Protein AF-0000000085161986 (afdb_homodimer)

Structure (mmCIF, N/CA/C/O backbone):
data_AF-0000000085161986-model_v1
#
loop_
_entity.id
_entity.type
_entity.pdbx_description
1 polymer 'Late competence development protein ComFB'
#
loop_
_atom_site.group_PDB
_atom_site.id
_atom_site.type_symbol
_atom_site.label_atom_id
_atom_site.label_alt_id
_atom_site.label_comp_id
_atom_site.label_asym_id
_atom_site.label_entity_id
_atom_site.label_seq_id
_atom_site.pdbx_PDB_ins_code
_atom_site.Cartn_x
_atom_site.Cartn_y
_atom_site.Cartn_z
_atom_site.occupancy
_atom_site.B_iso_or_equiv
_atom_site.auth_seq_id
_atom_site.auth_comp_id
_atom_site.auth_asym_id
_atom_site.auth_atom_id
_atom_site.pdbx_PDB_model_num
ATOM 1 N N . MET A 1 1 ? 6.785 -4.625 -10.727 1 61.44 1 MET A N 1
ATOM 2 C CA . MET A 1 1 ? 5.832 -5.172 -9.766 1 61.44 1 MET A CA 1
ATOM 3 C C . MET A 1 1 ? 6.102 -4.641 -8.367 1 61.44 1 MET A C 1
ATOM 5 O O . MET A 1 1 ? 7.258 -4.426 -7.988 1 61.44 1 MET A O 1
ATOM 9 N N . ASP A 1 2 ? 4.84 -4.316 -7.68 1 80.06 2 ASP A N 1
ATOM 10 C CA . ASP A 1 2 ? 4.949 -3.631 -6.398 1 80.06 2 ASP A CA 1
ATOM 11 C C . ASP A 1 2 ? 4.504 -4.535 -5.25 1 80.06 2 ASP A C 1
ATOM 13 O O . ASP A 1 2 ? 3.758 -5.492 -5.461 1 80.06 2 ASP A O 1
ATOM 17 N N . ILE A 1 3 ? 5.18 -4.438 -4.16 1 88 3 ILE A N 1
ATOM 18 C CA . ILE A 1 3 ? 4.785 -5.094 -2.916 1 88 3 ILE A CA 1
ATOM 19 C C . ILE A 1 3 ? 3.373 -4.66 -2.529 1 88 3 ILE A C 1
ATOM 21 O O . ILE A 1 3 ? 2.982 -3.514 -2.768 1 88 3 ILE A O 1
ATOM 25 N N . HIS A 1 4 ? 2.645 -5.68 -2.072 1 91.44 4 HIS A N 1
ATOM 26 C CA . HIS A 1 4 ? 1.288 -5.363 -1.64 1 91.44 4 HIS A CA 1
ATOM 27 C C . HIS A 1 4 ? 0.944 -6.082 -0.338 1 91.44 4 HIS A C 1
ATOM 29 O O . HIS A 1 4 ? 1.272 -7.258 -0.167 1 91.44 4 HIS A O 1
ATOM 35 N N . ASN A 1 5 ? 0.379 -5.355 0.56 1 93.62 5 ASN A N 1
ATOM 36 C CA . ASN A 1 5 ? -0.137 -5.957 1.783 1 93.62 5 ASN A CA 1
ATOM 37 C C . ASN A 1 5 ? -1.549 -6.504 1.588 1 93.62 5 ASN A C 1
ATOM 39 O O . ASN A 1 5 ? -2.512 -5.738 1.525 1 93.62 5 ASN A O 1
ATOM 43 N N . THR A 1 6 ? -1.738 -7.773 1.689 1 92.44 6 THR A N 1
ATOM 44 C CA . THR A 1 6 ? -3.021 -8.406 1.4 1 92.44 6 THR A CA 1
ATOM 45 C C . THR A 1 6 ? -4.02 -8.141 2.523 1 92.44 6 THR A C 1
ATOM 47 O O . THR A 1 6 ? -5.23 -8.258 2.326 1 92.44 6 THR A O 1
ATOM 50 N N . ILE A 1 7 ? -3.518 -7.816 3.652 1 93.38 7 ILE A N 1
ATOM 51 C CA . ILE A 1 7 ? -4.391 -7.52 4.781 1 93.38 7 ILE A CA 1
ATOM 52 C C . ILE A 1 7 ? -5.211 -6.266 4.488 1 93.38 7 ILE A C 1
ATOM 54 O O . ILE A 1 7 ? -6.34 -6.125 4.961 1 93.38 7 ILE A O 1
ATOM 58 N N . GLU A 1 8 ? -4.66 -5.348 3.686 1 93.44 8 GLU A N 1
ATOM 59 C CA . GLU A 1 8 ? -5.41 -4.16 3.285 1 93.44 8 GLU A CA 1
ATOM 60 C C . GLU A 1 8 ? -6.695 -4.543 2.555 1 93.44 8 GLU A C 1
ATOM 62 O O . GLU A 1 8 ? -7.766 -4 2.846 1 93.44 8 GLU A O 1
ATOM 67 N N . ASP A 1 9 ? -6.578 -5.484 1.695 1 91.81 9 ASP A N 1
ATOM 68 C CA . ASP A 1 9 ? -7.727 -5.93 0.914 1 91.81 9 ASP A CA 1
ATOM 69 C C . ASP A 1 9 ? -8.797 -6.547 1.812 1 91.81 9 ASP A C 1
ATOM 71 O O . ASP A 1 9 ? -9.984 -6.246 1.669 1 91.81 9 ASP A O 1
ATOM 75 N N . ARG A 1 10 ? -8.352 -7.332 2.633 1 91.69 10 ARG A N 1
ATOM 76 C CA . ARG A 1 10 ? -9.281 -8.039 3.514 1 91.69 10 ARG A CA 1
ATOM 77 C C . ARG A 1 10 ? -10 -7.066 4.441 1 91.69 10 ARG A C 1
ATOM 79 O O . ARG A 1 10 ? -11.227 -7.129 4.582 1 91.69 10 ARG A O 1
ATOM 86 N N . VAL A 1 11 ? -9.25 -6.191 5.027 1 95.12 11 VAL A N 1
ATOM 87 C CA . VAL A 1 11 ? -9.805 -5.227 5.969 1 95.12 11 VAL A CA 1
ATOM 88 C C . VAL A 1 11 ? -10.805 -4.324 5.25 1 95.12 11 VAL A C 1
ATOM 90 O O . VAL A 1 11 ? -11.914 -4.102 5.742 1 95.12 11 VAL A O 1
ATOM 93 N N . LEU A 1 12 ? -10.422 -3.84 4.105 1 93.31 12 LEU A N 1
ATOM 94 C CA . LEU A 1 12 ? -11.312 -2.955 3.363 1 93.31 12 LEU A CA 1
ATOM 95 C C . LEU A 1 12 ? -12.602 -3.678 2.986 1 93.31 12 LEU A C 1
ATOM 97 O O . LEU A 1 12 ? -13.688 -3.102 3.068 1 93.31 12 LEU A O 1
ATOM 101 N N . ASN A 1 13 ? -12.469 -4.938 2.639 1 92.75 13 ASN A N 1
ATOM 102 C CA . ASN A 1 13 ? -13.656 -5.719 2.301 1 92.75 13 ASN A CA 1
ATOM 103 C C . ASN A 1 13 ? -14.594 -5.863 3.496 1 92.75 13 ASN A C 1
ATOM 105 O O . ASN A 1 13 ? -15.797 -5.652 3.371 1 92.75 13 ASN A O 1
ATOM 109 N N . VAL A 1 14 ? -14.055 -6.211 4.602 1 94.31 14 VAL A N 1
ATOM 110 C CA . VAL A 1 14 ? -14.852 -6.414 5.809 1 94.31 14 VAL A CA 1
ATOM 111 C C . VAL A 1 14 ? -15.469 -5.09 6.246 1 94.31 14 VAL A C 1
ATOM 113 O O . VAL A 1 14 ? -16.641 -5.039 6.609 1 94.31 14 VAL A O 1
ATOM 116 N N . VAL A 1 15 ? -14.742 -4.012 6.188 1 96 15 VAL A N 1
ATOM 117 C CA . VAL A 1 15 ? -15.242 -2.689 6.547 1 96 15 VAL A CA 1
ATOM 118 C C . VAL A 1 15 ? -16.422 -2.322 5.652 1 96 15 VAL A C 1
ATOM 120 O O . VAL A 1 15 ? -17.484 -1.908 6.145 1 96 15 VAL A O 1
ATOM 123 N N . HIS A 1 16 ? -16.219 -2.51 4.359 1 93.81 16 HIS A N 1
ATOM 124 C CA . HIS A 1 16 ? -17.281 -2.164 3.434 1 93.81 16 HIS A CA 1
ATOM 125 C C . HIS A 1 16 ? -18.531 -3.004 3.691 1 93.81 16 HIS A C 1
ATOM 127 O O . HIS A 1 16 ? -19.656 -2.486 3.676 1 93.81 16 HIS A O 1
ATOM 133 N N . GLU A 1 17 ? -18.344 -4.246 3.953 1 94.81 17 GLU A N 1
ATOM 134 C CA . GLU A 1 17 ? -19.469 -5.141 4.219 1 94.81 17 GLU A CA 1
ATOM 135 C C . GLU A 1 17 ? -20.234 -4.703 5.461 1 94.81 17 GLU A C 1
ATOM 137 O O . GLU A 1 17 ? -21.469 -4.637 5.441 1 94.81 17 GLU A O 1
ATOM 142 N N . ILE A 1 18 ? -19.578 -4.41 6.465 1 95.31 18 ILE A N 1
ATOM 143 C CA . ILE A 1 18 ? -20.203 -4.027 7.73 1 95.31 18 ILE A CA 1
ATOM 144 C C . ILE A 1 18 ? -20.891 -2.676 7.574 1 95.31 18 ILE A C 1
ATOM 146 O O . ILE A 1 18 ? -22.031 -2.506 8 1 95.31 18 ILE A O 1
ATOM 150 N N . PHE A 1 19 ? -20.25 -1.756 6.988 1 93.94 19 PHE A N 1
ATOM 151 C CA . PHE A 1 19 ? -20.828 -0.43 6.801 1 93.94 19 PHE A CA 1
ATOM 152 C C . PHE A 1 19 ? -22.062 -0.499 5.914 1 93.94 19 PHE A C 1
ATOM 154 O O . PHE A 1 19 ? -23.047 0.192 6.164 1 93.94 19 PHE A O 1
ATOM 161 N N . ASP A 1 20 ? -21.953 -1.35 4.859 1 94.12 20 ASP A N 1
ATOM 162 C CA . ASP A 1 20 ? -23.109 -1.538 3.998 1 94.12 20 ASP A CA 1
ATOM 163 C C . ASP A 1 20 ? -24.281 -2.127 4.777 1 94.12 20 ASP A C 1
ATOM 165 O O . ASP A 1 20 ? -25.438 -1.739 4.562 1 94.12 20 ASP A O 1
ATOM 169 N N . SER A 1 21 ? -23.969 -3.053 5.617 1 94.19 21 SER A N 1
ATOM 170 C CA . SER A 1 21 ? -25.016 -3.666 6.441 1 94.19 21 SER A CA 1
ATOM 171 C C . SER A 1 21 ? -25.656 -2.643 7.371 1 94.19 21 SER A C 1
ATOM 173 O O . SER A 1 21 ? -26.875 -2.654 7.566 1 94.19 21 SER A O 1
ATOM 175 N N . ILE A 1 22 ? -24.938 -1.807 7.906 1 92.31 22 ILE A N 1
ATOM 176 C CA . ILE A 1 22 ? -25.422 -0.753 8.789 1 92.31 22 ILE A CA 1
ATOM 177 C C . ILE A 1 22 ? -26.312 0.207 8.008 1 92.31 22 ILE A C 1
ATOM 179 O O . ILE A 1 22 ? -27.375 0.612 8.484 1 92.31 22 ILE A O 1
ATOM 183 N N . GLU A 1 23 ? -25.859 0.529 6.883 1 88.94 23 GLU A N 1
ATOM 184 C CA . GLU A 1 23 ? -26.625 1.437 6.031 1 88.94 23 GLU A CA 1
ATOM 185 C C . GLU A 1 23 ? -27.969 0.829 5.648 1 88.94 23 GLU A C 1
ATOM 187 O O . GLU A 1 23 ? -28.984 1.517 5.664 1 88.94 23 GLU A O 1
ATOM 192 N N . LYS A 1 24 ? -27.938 -0.371 5.32 1 91.94 24 LYS A N 1
ATOM 193 C CA . LYS A 1 24 ? -29.141 -1.073 4.895 1 91.94 24 LYS A CA 1
ATOM 194 C C . LYS A 1 24 ? -30.141 -1.207 6.047 1 91.94 24 LYS A C 1
ATOM 196 O O . LYS A 1 24 ? -31.359 -1.164 5.832 1 91.94 24 LYS A O 1
ATOM 201 N N . ALA A 1 25 ? -29.609 -1.357 7.188 1 89 25 ALA A N 1
ATOM 202 C CA . ALA A 1 25 ? -30.453 -1.505 8.359 1 89 25 ALA A CA 1
ATOM 203 C C . ALA A 1 25 ? -31.234 -0.223 8.633 1 89 25 ALA A C 1
ATOM 205 O O . ALA A 1 25 ? -32.344 -0.266 9.195 1 89 25 ALA A O 1
ATOM 206 N N . GLY A 1 26 ? -30.766 0.864 8.344 1 80.12 26 GLY A N 1
ATOM 207 C CA . GLY A 1 26 ? -31.484 2.125 8.375 1 80.12 26 GLY A CA 1
ATOM 208 C C . GLY A 1 26 ? -31.875 2.561 9.773 1 80.12 26 GLY A C 1
ATOM 209 O O . GLY A 1 26 ? -32.906 3.219 9.969 1 80.12 26 GLY A O 1
ATOM 210 N N . ARG A 1 27 ? -31.125 2.158 10.719 1 81.94 27 ARG A N 1
ATOM 211 C CA . ARG A 1 27 ? -31.438 2.602 12.07 1 81.94 27 ARG A CA 1
ATOM 212 C C . ARG A 1 27 ? -31.141 4.086 12.242 1 81.94 27 ARG A C 1
ATOM 214 O O . ARG A 1 27 ? -30.156 4.598 11.688 1 81.94 27 ARG A O 1
ATOM 221 N N . PRO A 1 28 ? -32.062 4.719 12.898 1 79.31 28 PRO A N 1
ATOM 222 C CA . PRO A 1 28 ? -31.859 6.16 13.062 1 79.31 28 PRO A CA 1
ATOM 223 C C . PRO A 1 28 ? -30.578 6.504 13.82 1 79.31 28 PRO A C 1
ATOM 225 O O . PRO A 1 28 ? -29.969 7.555 13.578 1 79.31 28 PRO A O 1
ATOM 228 N N . ASP A 1 29 ? -30.125 5.605 14.695 1 80.88 29 ASP A N 1
ATOM 229 C CA . ASP A 1 29 ? -28.969 5.879 15.531 1 80.88 29 ASP A CA 1
ATOM 230 C C . ASP A 1 29 ? -27.703 5.27 14.93 1 80.88 29 ASP A C 1
ATOM 232 O O . ASP A 1 29 ? -26.703 5.082 15.625 1 80.88 29 ASP A O 1
ATOM 236 N N . LYS A 1 30 ? -27.781 5.133 13.617 1 82.56 30 LYS A N 1
ATOM 237 C CA . LYS A 1 30 ? -26.609 4.484 13.023 1 82.56 30 LYS A CA 1
ATOM 238 C C . LYS A 1 30 ? -25.438 5.453 12.922 1 82.56 30 LYS A C 1
ATOM 240 O O . LYS A 1 30 ? -25.641 6.664 12.797 1 82.56 30 LYS A O 1
ATOM 245 N N . PRO A 1 31 ? -24.281 4.938 13.008 1 85.56 31 PRO A N 1
ATOM 246 C CA . PRO A 1 31 ? -23.109 5.793 12.789 1 85.56 31 PRO A CA 1
ATOM 247 C C . PRO A 1 31 ? -22.969 6.25 11.344 1 85.56 31 PRO A C 1
ATOM 249 O O . PRO A 1 31 ? -23.656 5.73 10.461 1 85.56 31 PRO A O 1
ATOM 252 N N . CYS A 1 32 ? -22.203 7.238 11.172 1 86 32 CYS A N 1
ATOM 253 C CA . CYS A 1 32 ? -21.906 7.715 9.828 1 86 32 CYS A CA 1
ATOM 254 C C . CYS A 1 32 ? -21.266 6.617 8.992 1 86 32 CYS A C 1
ATOM 256 O O . CYS A 1 32 ? -20.375 5.906 9.477 1 86 32 CYS A O 1
ATOM 258 N N . THR A 1 33 ? -21.688 6.41 7.785 1 85.38 33 THR A N 1
ATOM 259 C CA . THR A 1 33 ? -21.203 5.34 6.934 1 85.38 33 THR A CA 1
ATOM 260 C C . THR A 1 33 ? -20.547 5.906 5.676 1 85.38 33 THR A C 1
ATOM 262 O O . THR A 1 33 ? -20.484 5.234 4.645 1 85.38 33 THR A O 1
ATOM 265 N N . CYS A 1 34 ? -20.156 7.125 5.75 1 84.75 34 CYS A N 1
ATOM 266 C CA . CYS A 1 34 ? -19.547 7.754 4.586 1 84.75 34 CYS A CA 1
ATOM 267 C C . CYS A 1 34 ? -18.188 7.125 4.277 1 84.75 34 CYS A C 1
ATOM 269 O O . CYS A 1 34 ? -17.656 6.359 5.086 1 84.75 34 CYS A O 1
ATOM 271 N N . TYR A 1 35 ? -17.625 7.445 3.141 1 84 35 TYR A N 1
ATOM 272 C CA . TYR A 1 35 ? -16.375 6.855 2.674 1 84 35 TYR A CA 1
ATOM 273 C C . TYR A 1 35 ? -15.227 7.195 3.613 1 84 35 TYR A C 1
ATOM 275 O O . TYR A 1 35 ? -14.375 6.348 3.893 1 84 35 TYR A O 1
ATOM 283 N N . GLN A 1 36 ? -15.195 8.367 4.117 1 84 36 GLN A N 1
ATOM 284 C CA . GLN A 1 36 ? -14.133 8.789 5.02 1 84 36 GLN A CA 1
ATOM 285 C C . GLN A 1 36 ? -14.133 7.961 6.301 1 84 36 GLN A C 1
ATOM 287 O O . GLN A 1 36 ? -13.07 7.555 6.785 1 84 36 GLN A O 1
ATOM 292 N N . CYS A 1 37 ? -15.289 7.758 6.859 1 88.94 37 CYS A N 1
ATOM 293 C CA . CYS A 1 37 ? -15.383 6.973 8.086 1 88.94 37 CYS A CA 1
ATOM 294 C C . CYS A 1 37 ? -14.938 5.535 7.844 1 88.94 37 CYS A C 1
ATOM 296 O O . CYS A 1 37 ? -14.336 4.914 8.727 1 88.94 37 CYS A O 1
ATOM 298 N N . ARG A 1 38 ? -15.281 5.082 6.637 1 91.31 38 ARG A N 1
ATOM 299 C CA . ARG A 1 38 ? -14.82 3.75 6.262 1 91.31 38 ARG A CA 1
ATOM 300 C C . ARG A 1 38 ? -13.297 3.684 6.258 1 91.31 38 ARG A C 1
ATOM 302 O O . ARG A 1 38 ? -12.703 2.756 6.816 1 91.31 38 ARG A O 1
ATOM 309 N N . LEU A 1 39 ? -12.703 4.676 5.66 1 91.31 39 LEU A N 1
ATOM 310 C CA . LEU A 1 39 ? -11.25 4.695 5.555 1 91.31 39 LEU A CA 1
ATOM 311 C C . LEU A 1 39 ? -10.609 4.891 6.926 1 91.31 39 LEU A C 1
ATOM 313 O O . LEU A 1 39 ? -9.57 4.289 7.223 1 91.31 39 LEU A O 1
ATOM 317 N N . ASP A 1 40 ? -11.219 5.691 7.719 1 91.69 40 ASP A N 1
ATOM 318 C CA . ASP A 1 40 ? -10.711 5.891 9.07 1 91.69 40 ASP A CA 1
ATOM 319 C C . ASP A 1 40 ? -10.75 4.59 9.867 1 91.69 40 ASP A C 1
ATOM 321 O O . ASP A 1 40 ? -9.82 4.277 10.609 1 91.69 40 ASP A O 1
ATOM 325 N N . THR A 1 41 ? -11.836 3.932 9.711 1 94.5 41 THR A N 1
ATOM 326 C CA . THR A 1 41 ? -11.984 2.656 10.398 1 94.5 41 THR A CA 1
ATOM 327 C C . THR A 1 41 ? -10.961 1.646 9.898 1 94.5 41 THR A C 1
ATOM 329 O O . THR A 1 41 ? -10.336 0.939 10.688 1 94.5 41 THR A O 1
ATOM 332 N N . ALA A 1 42 ? -10.82 1.609 8.586 1 95.88 42 ALA A N 1
ATOM 333 C CA . ALA A 1 42 ? -9.8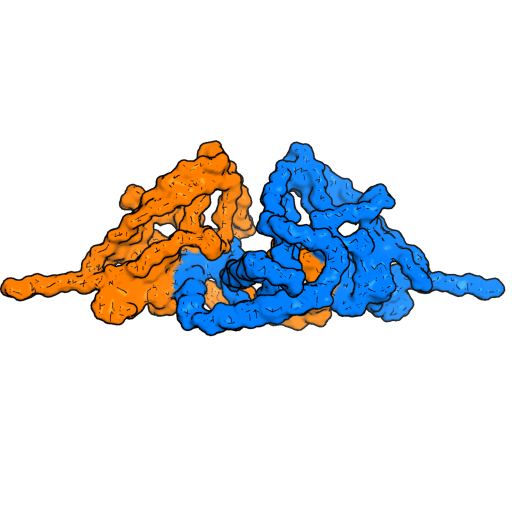28 0.71 8.008 1 95.88 42 ALA A CA 1
ATOM 334 C C . ALA A 1 42 ? -8.43 1.021 8.539 1 95.88 42 ALA A C 1
ATOM 336 O O . ALA A 1 42 ? -7.672 0.109 8.883 1 95.88 42 ALA A O 1
ATOM 337 N N . CYS A 1 43 ? -8.125 2.295 8.617 1 95.31 43 CYS A N 1
ATOM 338 C CA . CYS A 1 43 ? -6.832 2.729 9.133 1 95.31 43 CYS A CA 1
ATOM 339 C C . CYS A 1 43 ? -6.633 2.264 10.57 1 95.31 43 CYS A C 1
ATOM 341 O O . CYS A 1 43 ? -5.559 1.773 10.922 1 95.31 43 CYS A O 1
ATOM 343 N N . TYR A 1 44 ? -7.656 2.383 11.344 1 95.56 44 TYR A N 1
ATOM 344 C CA . TYR A 1 44 ? -7.633 1.939 12.734 1 95.56 44 TYR A CA 1
ATOM 345 C C . TYR A 1 44 ? -7.32 0.451 12.828 1 95.56 44 TYR A C 1
ATOM 347 O O . TYR A 1 44 ? -6.473 0.035 13.625 1 95.56 44 TYR A O 1
ATOM 355 N N . VAL A 1 45 ? -7.965 -0.295 12.031 1 97.38 45 VAL A N 1
ATOM 356 C CA . VAL A 1 45 ? -7.863 -1.75 12.078 1 97.38 45 VAL A CA 1
ATOM 357 C C . VAL A 1 45 ? -6.496 -2.189 11.562 1 97.38 45 VAL A C 1
ATOM 359 O O . VAL A 1 45 ? -5.816 -3.002 12.188 1 97.38 45 VAL A O 1
ATOM 362 N N . LEU A 1 46 ? -6.059 -1.641 10.445 1 96.94 46 LEU A N 1
ATOM 363 C CA . LEU A 1 46 ? -4.805 -2.021 9.805 1 96.94 46 LEU A CA 1
ATOM 364 C C . LEU A 1 46 ? -3.621 -1.787 10.734 1 96.94 46 LEU A C 1
ATOM 366 O O . LEU A 1 46 ? -2.648 -2.545 10.719 1 96.94 46 LEU A O 1
ATOM 370 N N . ASN A 1 47 ? -3.715 -0.764 11.555 1 95.69 47 ASN A N 1
ATOM 371 C CA . ASN A 1 47 ? -2.629 -0.432 12.469 1 95.69 47 ASN A CA 1
ATOM 372 C C . ASN A 1 47 ? -2.562 -1.412 13.641 1 95.69 47 ASN A C 1
ATOM 374 O O . ASN A 1 47 ? -1.621 -1.374 14.43 1 95.69 47 ASN A O 1
ATOM 378 N N . ARG A 1 48 ? -3.463 -2.342 13.68 1 96.38 48 ARG A N 1
ATOM 379 C CA . ARG A 1 48 ? -3.537 -3.266 14.812 1 96.38 48 ARG A CA 1
ATOM 380 C C . ARG A 1 48 ? -3.418 -4.711 14.344 1 96.38 48 ARG A C 1
ATOM 382 O O . ARG A 1 48 ? -3.584 -5.641 15.133 1 96.38 48 ARG A O 1
ATOM 389 N N . LEU A 1 49 ? -3.166 -4.953 13.094 1 95.25 49 LEU A N 1
ATOM 390 C CA . LEU A 1 49 ? -2.992 -6.285 12.531 1 95.25 49 LEU A CA 1
ATOM 391 C C . LEU A 1 49 ? -1.599 -6.445 11.93 1 95.25 49 LEU A C 1
ATOM 393 O O . LEU A 1 49 ? -1.065 -5.508 11.328 1 95.25 49 LEU A O 1
ATOM 397 N N . PRO A 1 50 ? -1.081 -7.664 12.078 1 93.81 50 PRO A N 1
ATOM 398 C CA . PRO A 1 50 ? 0.164 -7.914 11.352 1 93.81 50 PRO A CA 1
ATOM 399 C C . PRO A 1 50 ? -0.024 -7.879 9.836 1 93.81 50 PRO A C 1
ATOM 401 O O . PRO A 1 50 ? -1.009 -8.414 9.32 1 93.81 50 PRO A O 1
ATOM 404 N N . PRO A 1 51 ? 0.953 -7.219 9.164 1 94.81 51 PRO A N 1
ATOM 405 C CA . PRO A 1 51 ? 0.824 -7.168 7.703 1 94.81 51 PRO A CA 1
ATOM 406 C C . PRO A 1 51 ? 1.181 -8.492 7.035 1 94.81 51 PRO A C 1
ATOM 408 O O . PRO A 1 51 ? 1.751 -9.383 7.676 1 94.81 51 PRO A O 1
ATOM 411 N N . ARG A 1 52 ? 0.771 -8.648 5.789 1 93.69 52 ARG A N 1
ATOM 412 C CA . ARG A 1 52 ? 1.132 -9.75 4.902 1 93.69 52 ARG A CA 1
ATOM 413 C C . ARG A 1 52 ? 1.474 -9.234 3.506 1 93.69 52 ARG A C 1
ATOM 415 O O . ARG A 1 52 ? 0.639 -9.281 2.6 1 93.69 52 ARG A O 1
ATOM 422 N N . TYR A 1 53 ? 2.67 -8.938 3.361 1 94.31 53 TYR A N 1
ATOM 423 C CA . TYR A 1 53 ? 3.129 -8.406 2.084 1 94.31 53 TYR A CA 1
ATOM 424 C C . TYR A 1 53 ? 3.482 -9.531 1.12 1 94.31 53 TYR A C 1
ATOM 426 O O . TYR A 1 53 ? 4.102 -10.523 1.514 1 94.31 53 TYR A O 1
ATOM 434 N N . VAL A 1 54 ? 3.057 -9.352 -0.123 1 92.44 54 VAL A N 1
ATOM 435 C CA . VAL A 1 54 ? 3.332 -10.344 -1.162 1 92.44 54 VAL A CA 1
ATOM 436 C C . VAL A 1 54 ? 3.877 -9.641 -2.406 1 92.44 54 VAL A C 1
ATOM 438 O O . VAL A 1 54 ? 3.561 -8.477 -2.66 1 92.44 54 VAL A O 1
ATOM 441 N N . ILE A 1 55 ? 4.68 -10.367 -3.193 1 89 55 ILE A N 1
ATOM 442 C CA . ILE A 1 55 ? 5.199 -9.805 -4.438 1 89 55 ILE A CA 1
ATOM 443 C C . ILE A 1 55 ? 5.266 -10.898 -5.504 1 89 55 ILE A C 1
ATOM 445 O O . ILE A 1 55 ? 5.457 -10.602 -6.688 1 89 55 ILE A O 1
ATOM 449 N N . SER A 1 56 ? 4.992 -12.18 -5.129 1 87.19 56 SER A N 1
ATOM 450 C CA . SER A 1 56 ? 5.191 -13.297 -6.047 1 87.19 56 SER A CA 1
ATOM 451 C C . SER A 1 56 ? 4 -14.25 -6.02 1 87.19 56 SER A C 1
ATOM 453 O O . SER A 1 56 ? 3.166 -14.188 -5.113 1 87.19 56 SER A O 1
ATOM 455 N N . SER A 1 57 ? 4.008 -15.094 -7.016 1 90.31 57 SER A N 1
ATOM 456 C CA . SER A 1 57 ? 2.967 -16.109 -7.102 1 90.31 57 SER A CA 1
ATOM 457 C C . SER A 1 57 ? 2.943 -16.984 -5.852 1 90.31 57 SER A C 1
ATOM 459 O O . SER A 1 57 ? 1.875 -17.281 -5.309 1 90.31 57 SER A O 1
ATOM 461 N N . ARG A 1 58 ? 4.098 -17.375 -5.406 1 87.56 58 ARG A N 1
ATOM 462 C CA . ARG A 1 58 ? 4.184 -18.219 -4.219 1 87.56 58 ARG A CA 1
ATOM 463 C C . ARG A 1 58 ? 3.697 -17.469 -2.98 1 87.56 58 ARG A C 1
ATOM 465 O O . ARG A 1 58 ? 3.018 -18.047 -2.129 1 87.56 58 ARG A O 1
ATOM 472 N N . GLY A 1 59 ? 4.098 -16.234 -2.936 1 90.12 59 GLY A N 1
ATOM 473 C CA . GLY A 1 59 ? 3.623 -15.43 -1.824 1 90.12 59 GLY A CA 1
ATOM 474 C C . GLY A 1 59 ? 2.111 -15.312 -1.776 1 90.12 59 GLY A C 1
ATOM 475 O O . GLY A 1 59 ? 1.509 -15.43 -0.707 1 90.12 59 GLY A O 1
ATOM 476 N N . VAL A 1 60 ? 1.558 -15.109 -2.906 1 91.62 60 VAL A N 1
ATOM 477 C CA . VAL A 1 60 ? 0.106 -14.984 -3 1 91.62 60 VAL A CA 1
ATOM 478 C C . VAL A 1 60 ? -0.551 -16.312 -2.639 1 91.62 60 VAL A C 1
ATOM 480 O O . VAL A 1 60 ? -1.53 -16.344 -1.889 1 91.62 60 VAL A O 1
ATOM 483 N N . ALA A 1 61 ? -0.02 -17.344 -3.152 1 92.25 61 ALA A N 1
ATOM 484 C CA . ALA A 1 61 ? -0.564 -18.672 -2.869 1 92.25 61 ALA A CA 1
ATOM 485 C C . ALA A 1 61 ? -0.529 -18.969 -1.372 1 92.25 61 ALA A C 1
ATOM 487 O O . ALA A 1 61 ? -1.502 -19.484 -0.812 1 92.25 61 ALA A O 1
ATOM 488 N N . ARG A 1 62 ? 0.541 -18.672 -0.762 1 89.19 62 ARG A N 1
ATOM 489 C CA . ARG A 1 62 ? 0.679 -18.891 0.674 1 89.19 62 ARG A CA 1
ATOM 490 C C . ARG A 1 62 ? -0.308 -18.031 1.456 1 89.19 62 ARG A C 1
ATOM 492 O O . ARG A 1 62 ? -0.946 -18.516 2.396 1 89.19 62 ARG A O 1
ATOM 499 N N . SER A 1 63 ? -0.325 -16.797 1.069 1 87.81 63 SER A N 1
ATOM 500 C CA . SER A 1 63 ? -1.256 -15.891 1.728 1 87.81 63 SER A CA 1
ATOM 501 C C . SER A 1 63 ? -2.691 -16.391 1.626 1 87.81 63 SER A C 1
ATOM 503 O O . SER A 1 63 ? -3.439 -16.359 2.605 1 87.81 63 SER A O 1
ATOM 505 N N . GLU A 1 64 ? -3.029 -16.844 0.487 1 86.75 64 GLU A N 1
ATOM 506 C CA . GLU A 1 64 ? -4.371 -17.359 0.243 1 86.75 64 GLU A CA 1
ATOM 507 C C . GLU A 1 64 ? -4.641 -18.609 1.083 1 86.75 64 GLU A C 1
ATOM 509 O O . GLU A 1 64 ? -5.723 -18.766 1.655 1 86.75 64 GLU A O 1
ATOM 514 N N . SER A 1 65 ? -3.715 -19.469 1.127 1 85.19 65 SER A N 1
ATOM 515 C CA . SER A 1 65 ? -3.869 -20.703 1.889 1 85.19 65 SER A CA 1
ATOM 516 C C . SER A 1 65 ? -4.008 -20.422 3.381 1 85.19 65 SER A C 1
ATOM 518 O O . SER A 1 65 ? -4.801 -21.062 4.07 1 85.19 65 SER A O 1
ATOM 520 N N . GLU A 1 66 ? -3.297 -19.5 3.83 1 81.88 66 GLU A N 1
ATOM 521 C CA . GLU A 1 66 ? -3.338 -19.141 5.242 1 81.88 66 GLU A CA 1
ATOM 522 C C . GLU A 1 66 ? -4.668 -18.5 5.609 1 81.88 66 GLU A C 1
ATOM 524 O O . GLU A 1 66 ? -5.184 -18.703 6.711 1 81.88 66 GLU A O 1
ATOM 529 N N . THR A 1 67 ? -5.156 -17.781 4.73 1 75.81 67 THR A N 1
ATOM 530 C CA . THR A 1 67 ? -6.445 -17.125 4.945 1 75.81 67 THR A CA 1
ATOM 531 C C . THR A 1 67 ? -7.559 -18.172 5.043 1 75.81 67 THR A C 1
ATOM 533 O O . THR A 1 67 ? -8.477 -18.031 5.855 1 75.81 67 THR A O 1
ATOM 536 N N . LEU A 1 68 ? -7.438 -19.156 4.27 1 72.44 68 LEU A N 1
ATOM 537 C CA . LEU A 1 68 ? -8.453 -20.203 4.258 1 72.44 68 LEU A CA 1
ATOM 538 C C . LEU A 1 68 ? -8.398 -21.031 5.539 1 72.44 68 LEU A C 1
ATOM 540 O O . LEU A 1 68 ? -9.438 -21.484 6.043 1 72.44 68 LEU A O 1
ATOM 544 N N . GLU A 1 69 ? -7.25 -21.125 6.004 1 68.69 69 GLU A N 1
ATOM 545 C CA . GLU A 1 69 ? -7.062 -21.938 7.211 1 68.69 69 GLU A CA 1
ATOM 546 C C . GLU A 1 69 ? -7.488 -21.172 8.461 1 68.69 69 GLU A C 1
ATOM 548 O O . GLU A 1 69 ? -7.918 -21.766 9.445 1 68.69 69 GLU A O 1
ATOM 553 N N . LYS A 1 70 ? -7.348 -19.875 8.336 1 66.31 70 LYS A N 1
ATOM 554 C CA . LYS A 1 70 ? -7.527 -19.109 9.57 1 66.31 70 LYS A CA 1
ATOM 555 C C . LYS A 1 70 ? -8.898 -18.438 9.602 1 66.31 70 LYS A C 1
ATOM 557 O O . LYS A 1 70 ? -9.008 -17.234 9.336 1 66.31 70 LYS A O 1
ATOM 562 N N . GLN A 1 71 ? -9.914 -19.062 9.805 1 63.22 71 GLN A N 1
ATOM 563 C CA . GLN A 1 71 ? -11.242 -18.516 10.055 1 63.22 71 GLN A CA 1
ATOM 564 C C . GLN A 1 71 ? -11.203 -17.484 11.188 1 63.22 71 GLN A C 1
ATOM 566 O O . GLN A 1 71 ? -11.945 -16.516 11.172 1 63.22 71 GLN A O 1
ATOM 571 N N . GLN A 1 72 ? -10.305 -17.672 11.953 1 71.75 72 GLN A N 1
ATOM 572 C CA . GLN A 1 72 ? -10.18 -16.844 13.148 1 71.75 72 GLN A CA 1
ATOM 573 C C . GLN A 1 72 ? -9.711 -15.43 12.789 1 71.75 72 GLN A C 1
ATOM 575 O O . GLN A 1 72 ? -10.07 -14.469 13.469 1 71.75 72 GLN A O 1
ATOM 580 N N . GLU A 1 73 ? -9.078 -15.297 11.656 1 74 73 GLU A N 1
ATOM 581 C CA . GLU A 1 73 ? -8.57 -13.984 11.258 1 74 73 GLU A CA 1
ATOM 582 C C . GLU A 1 73 ? -9.719 -13.031 10.93 1 74 73 GLU A C 1
ATOM 584 O O . GLU A 1 73 ? -9.672 -11.852 11.281 1 74 73 GLU A O 1
ATOM 589 N N . ASP A 1 74 ? -10.688 -13.602 10.422 1 80.62 74 ASP A N 1
ATOM 590 C CA . ASP A 1 74 ? -11.836 -12.773 10.062 1 80.62 74 ASP A CA 1
ATOM 591 C C . ASP A 1 74 ? -12.586 -12.305 11.312 1 80.62 74 ASP A C 1
ATOM 593 O O . ASP A 1 74 ? -13.047 -11.164 11.383 1 80.62 74 ASP A O 1
ATOM 597 N N . ALA A 1 75 ? -12.586 -13.211 12.25 1 86 75 ALA A N 1
ATOM 598 C CA . ALA A 1 75 ? -13.258 -12.828 13.492 1 86 75 ALA A CA 1
ATOM 599 C C . ALA A 1 75 ? -12.523 -11.688 14.18 1 86 75 ALA A C 1
ATOM 601 O O . ALA A 1 75 ? -13.148 -10.773 14.719 1 86 75 ALA A O 1
ATOM 602 N N . ASP A 1 76 ? -11.281 -11.75 14.102 1 90.88 76 ASP A N 1
ATOM 603 C CA . ASP A 1 76 ? -10.469 -10.688 14.688 1 90.88 76 ASP A CA 1
ATOM 604 C C . ASP A 1 76 ? -10.672 -9.367 13.953 1 90.88 76 ASP A C 1
ATOM 606 O O . ASP A 1 76 ? -10.805 -8.312 14.586 1 90.88 76 ASP A O 1
ATOM 610 N N . ILE A 1 77 ? -10.727 -9.445 12.695 1 94.5 77 ILE A N 1
ATOM 611 C CA . ILE A 1 77 ? -10.914 -8.25 11.883 1 94.5 77 ILE A CA 1
ATOM 612 C C . ILE A 1 77 ? -12.281 -7.641 12.164 1 94.5 77 ILE A C 1
ATOM 614 O O . ILE A 1 77 ? -12.398 -6.43 12.359 1 94.5 77 ILE A O 1
ATOM 618 N N . VAL A 1 78 ? -13.25 -8.469 12.289 1 95.25 78 VAL A N 1
ATOM 619 C CA . VAL A 1 78 ? -14.617 -8.008 12.531 1 95.25 78 VAL A CA 1
ATOM 620 C C . VAL A 1 78 ? -14.688 -7.281 13.875 1 95.25 78 VAL A C 1
ATOM 622 O O . VAL A 1 78 ? -15.242 -6.188 13.969 1 95.25 78 VAL A O 1
ATOM 625 N N . SER A 1 79 ? -14.094 -7.879 14.812 1 96.25 79 SER A N 1
ATOM 626 C CA . SER A 1 79 ? -14.086 -7.277 16.141 1 96.25 79 SER A CA 1
ATOM 627 C C . SER A 1 79 ? -13.391 -5.922 16.141 1 96.25 79 SER A C 1
ATOM 629 O O . SER A 1 79 ? -13.883 -4.961 16.734 1 96.25 79 SER A O 1
ATOM 631 N N . LEU A 1 80 ? -12.32 -5.863 15.492 1 96.69 80 LEU A N 1
ATOM 632 C CA . LEU A 1 80 ? -11.555 -4.625 15.43 1 96.69 80 LEU A CA 1
ATOM 633 C C . LEU A 1 80 ? -12.305 -3.557 14.648 1 96.69 80 LEU A C 1
ATOM 635 O O . LEU A 1 80 ? -12.219 -2.367 14.961 1 96.69 80 LEU A O 1
ATOM 639 N N . VAL A 1 81 ? -13.023 -3.992 13.625 1 97 81 VAL A N 1
ATOM 640 C CA . VAL A 1 81 ? -13.805 -3.047 12.836 1 97 81 VAL A CA 1
ATOM 641 C C . VAL A 1 81 ? -14.883 -2.412 13.711 1 97 81 VAL A C 1
ATOM 643 O O . VAL A 1 81 ? -15.07 -1.191 13.695 1 97 81 VAL A O 1
ATOM 646 N N . TYR A 1 82 ? -15.523 -3.168 14.508 1 95.5 82 TYR A N 1
ATOM 647 C CA . TYR A 1 82 ? -16.547 -2.619 15.383 1 95.5 82 TYR A CA 1
ATOM 648 C C . TYR A 1 82 ? -15.938 -1.703 16.438 1 95.5 82 TYR A C 1
ATOM 650 O O . TYR A 1 82 ? -16.516 -0.671 16.781 1 95.5 82 TYR A O 1
ATOM 658 N N . GLU A 1 83 ? -14.852 -2.131 16.953 1 95.88 83 GLU A N 1
ATOM 659 C CA . GLU A 1 83 ? -14.148 -1.261 17.891 1 95.88 83 GLU A CA 1
ATOM 660 C C . GLU A 1 83 ? -13.805 0.08 17.25 1 95.88 83 GLU A C 1
ATOM 662 O O . GLU A 1 83 ? -14.055 1.136 17.844 1 95.88 83 GLU A O 1
ATOM 667 N N . GLY A 1 84 ? -13.203 0.038 16.047 1 95.06 84 GLY A N 1
ATOM 668 C CA . GLY A 1 84 ? -12.844 1.249 15.32 1 95.06 84 GLY A CA 1
ATOM 669 C C . GLY A 1 84 ? -14.039 2.125 14.992 1 95.06 84 GLY A C 1
ATOM 670 O O . GLY A 1 84 ? -13.992 3.342 15.188 1 95.06 84 GLY A O 1
ATOM 671 N N . LEU A 1 85 ? -15.07 1.478 14.562 1 93.31 85 LEU A N 1
ATOM 672 C CA . LEU A 1 85 ? -16.312 2.176 14.219 1 93.31 85 LEU A CA 1
ATOM 673 C C . LEU A 1 85 ? -16.844 2.947 15.422 1 93.31 85 LEU A C 1
ATOM 675 O O . LEU A 1 85 ? -17.25 4.105 15.289 1 93.31 85 LEU A O 1
ATOM 679 N N . ASN A 1 86 ? -16.875 2.352 16.531 1 91.62 86 ASN A N 1
ATOM 680 C CA . ASN A 1 86 ? -17.375 2.977 17.75 1 91.62 86 ASN A CA 1
ATOM 681 C C . ASN A 1 86 ? -16.5 4.16 18.172 1 91.62 86 ASN A C 1
ATOM 683 O O . ASN A 1 86 ? -17.016 5.195 18.594 1 91.62 86 ASN A O 1
ATOM 687 N N . LYS A 1 87 ? -15.281 4.039 18.062 1 91.62 87 LYS A N 1
ATOM 688 C CA . LYS A 1 87 ? -14.352 5.109 18.422 1 91.62 87 LYS A CA 1
ATOM 689 C C . LYS A 1 87 ? -14.484 6.297 17.484 1 91.62 87 LYS A C 1
ATOM 691 O O . LYS A 1 87 ? -14.469 7.449 17.922 1 91.62 87 LYS A O 1
ATOM 696 N N . ILE A 1 88 ? -14.586 5.992 16.234 1 87.88 88 ILE A N 1
ATOM 697 C CA . ILE A 1 88 ? -14.664 7.035 15.219 1 87.88 88 ILE A CA 1
ATOM 698 C C . ILE A 1 88 ? -16 7.762 15.328 1 87.88 88 ILE A C 1
ATOM 700 O O . ILE A 1 88 ? -16.062 8.984 15.18 1 87.88 88 ILE A O 1
ATOM 704 N N . ALA A 1 89 ? -17.016 7.016 15.555 1 83.75 89 ALA A N 1
ATOM 705 C CA . ALA A 1 89 ? -18.344 7.602 15.703 1 83.75 89 ALA A CA 1
ATOM 706 C C . ALA A 1 89 ? -18.406 8.562 16.891 1 83.75 89 ALA A C 1
ATOM 708 O O . ALA A 1 89 ? -19.094 9.578 16.844 1 83.75 89 ALA A O 1
ATOM 709 N N . LYS A 1 90 ? -17.719 8.242 17.875 1 81.12 90 LYS A N 1
ATOM 710 C CA . LYS A 1 90 ? -17.703 9.07 19.078 1 81.12 90 LYS A CA 1
ATOM 711 C C . LYS A 1 90 ? -16.859 10.328 18.875 1 81.12 90 LYS A C 1
ATOM 713 O O . LYS A 1 90 ? -17.062 11.336 19.547 1 81.12 90 LYS A O 1
ATOM 718 N N . SER A 1 91 ? -15.945 10.172 17.953 1 68.25 91 SER A N 1
ATOM 719 C CA . SER A 1 91 ? -15.023 11.281 17.719 1 68.25 91 SER A CA 1
ATOM 720 C C . SER A 1 91 ? -15.477 12.133 16.547 1 68.25 91 SER A C 1
ATOM 722 O O . SER A 1 91 ? -14.742 13.023 16.109 1 68.25 91 SER A O 1
ATOM 724 N N . MET A 1 92 ? -16.672 12.156 16.172 1 57.75 92 MET A N 1
ATOM 725 C CA . MET A 1 92 ? -17.141 12.797 14.938 1 57.75 92 MET A CA 1
ATOM 726 C C . MET A 1 92 ? -16.438 14.133 14.734 1 57.75 92 MET A C 1
ATOM 728 O O . MET A 1 92 ? -16.406 14.977 15.633 1 57.75 92 MET A O 1
ATOM 732 N N . ARG A 1 93 ? -15.531 14.047 13.773 1 54.31 93 ARG A N 1
ATOM 733 C CA . ARG A 1 93 ? -14.773 15.219 13.344 1 54.31 93 ARG A CA 1
ATOM 734 C C . ARG A 1 93 ? -15.688 16.281 12.75 1 54.31 93 ARG A C 1
ATOM 736 O O . ARG A 1 93 ? -16.422 16.016 11.797 1 54.31 93 ARG A O 1
ATOM 743 N N . PRO A 1 94 ? -15.906 17.234 13.445 1 47.53 94 PRO A N 1
ATOM 744 C CA . PRO A 1 94 ? -16.797 18.297 12.992 1 47.53 94 PRO A CA 1
ATOM 745 C C . PRO A 1 94 ? -16.578 18.688 11.531 1 47.53 94 PRO A C 1
ATOM 747 O O . PRO A 1 94 ? -17.484 19.219 10.883 1 47.53 94 PRO A O 1
ATOM 750 N N . HIS A 1 95 ? -15.438 18.531 11.031 1 46.72 95 HIS A N 1
ATOM 751 C CA . HIS A 1 95 ? -15.141 19.281 9.82 1 46.72 95 HIS A CA 1
ATOM 752 C C . HIS A 1 95 ? -15.531 18.5 8.578 1 46.72 95 HIS A C 1
ATOM 754 O O . HIS A 1 95 ? -15.234 18.922 7.453 1 46.72 95 HIS A O 1
ATOM 760 N N . PHE A 1 96 ? -15.969 17.219 8.68 1 54.69 96 PHE A N 1
ATOM 761 C CA . PHE A 1 96 ? -16.234 16.531 7.418 1 54.69 96 PHE A CA 1
ATOM 762 C C . PHE A 1 96 ? -17.719 16.578 7.082 1 54.69 96 PHE A C 1
ATOM 764 O O . PHE A 1 96 ? -18.578 16.438 7.969 1 54.69 96 PHE A O 1
ATOM 771 N N . SER A 1 97 ? -18.031 17.328 5.988 1 54.34 97 SER A N 1
ATOM 772 C CA . SER A 1 97 ? -19.375 17.141 5.465 1 54.34 97 SER A CA 1
ATOM 773 C C . SER A 1 97 ? -19.688 15.664 5.242 1 54.34 97 SER A C 1
ATOM 775 O O . SER A 1 97 ? -19.109 15.039 4.359 1 54.34 97 SER A O 1
ATOM 777 N N . HIS A 1 98 ? -19.75 14.977 6.301 1 59.25 98 HIS A N 1
ATOM 778 C CA . HIS A 1 98 ? -20.062 13.555 6.297 1 59.25 98 HIS A CA 1
ATOM 779 C C . HIS A 1 98 ? -21.344 13.273 5.496 1 59.25 98 HIS A C 1
ATOM 781 O O . HIS A 1 98 ? -22.422 13.164 6.062 1 59.25 98 HIS A O 1
ATOM 787 N N . THR A 1 99 ? -21.281 13.766 4.207 1 51.94 99 THR A N 1
ATOM 788 C CA . THR A 1 99 ? -22.469 13.43 3.418 1 51.94 99 THR A CA 1
ATOM 789 C C . THR A 1 99 ? -22.578 11.922 3.223 1 51.94 99 THR A C 1
ATOM 791 O O . THR A 1 99 ? -21.688 11.297 2.666 1 51.94 99 THR A O 1
ATOM 794 N N . PRO A 1 100 ? -23.625 11.414 3.744 1 50.97 100 PRO A N 1
ATOM 795 C CA . PRO A 1 100 ? -23.984 10.008 3.547 1 50.97 100 PRO A CA 1
ATOM 796 C C . PRO A 1 100 ? -24.125 9.641 2.072 1 50.97 100 PRO A C 1
ATOM 798 O O . PRO A 1 100 ? -24.562 10.469 1.266 1 50.97 100 PRO A O 1
ATOM 801 N N . GLY A 1 101 ? -23.312 8.648 1.456 1 49.94 101 GLY A N 1
ATOM 802 C CA . GLY A 1 101 ? -23.5 8.148 0.106 1 49.94 101 GLY A CA 1
ATOM 803 C C . GLY A 1 101 ? -22.266 8.258 -0.753 1 49.94 101 GLY A C 1
ATOM 804 O O . GLY A 1 101 ? -22.25 7.812 -1.901 1 49.94 101 GLY A O 1
ATOM 805 N N . ASP A 1 102 ? -21.547 9.094 -0.364 1 50.88 102 ASP A N 1
ATOM 806 C CA . ASP A 1 102 ? -20.391 9.195 -1.243 1 50.88 102 ASP A CA 1
ATOM 807 C C . ASP A 1 102 ? -19.5 7.953 -1.127 1 50.88 102 ASP A C 1
ATOM 809 O O . ASP A 1 102 ? -18.766 7.797 -0.146 1 50.88 102 ASP A O 1
ATOM 813 N N . LYS A 1 103 ? -19.922 6.934 -1.674 1 51.97 103 LYS A N 1
ATOM 814 C CA . LYS A 1 103 ? -19.234 5.652 -1.649 1 51.97 103 LYS A CA 1
ATOM 815 C C . LYS A 1 103 ? -18.062 5.645 -2.623 1 51.97 103 LYS A C 1
ATOM 817 O O . LYS A 1 103 ? -17.344 4.641 -2.742 1 51.97 103 LYS A O 1
ATOM 822 N N . THR A 1 104 ? -18.047 6.695 -3.512 1 53 104 THR A N 1
ATOM 823 C CA . THR A 1 104 ? -17.125 6.465 -4.613 1 53 104 THR A CA 1
ATOM 824 C C . THR A 1 104 ? -15.727 6.98 -4.27 1 53 104 THR A C 1
ATOM 826 O O . THR A 1 104 ? -15.594 8.031 -3.631 1 53 104 THR A O 1
ATOM 829 N N . SER A 1 105 ? -14.797 6.113 -4.285 1 54.44 105 SER A N 1
ATOM 830 C CA . SER A 1 105 ? -13.391 6.496 -4.289 1 54.44 105 SER A CA 1
ATOM 831 C C . SER A 1 105 ? -13.133 7.652 -5.246 1 54.44 105 SER A C 1
ATOM 833 O O . SER A 1 105 ? -13.773 7.754 -6.293 1 54.44 105 SER A O 1
ATOM 835 N N . PRO A 1 106 ? -12.484 8.75 -4.719 1 49.75 106 PRO A N 1
ATOM 836 C CA . PRO A 1 106 ? -12.219 9.781 -5.727 1 49.75 106 PRO A CA 1
ATOM 837 C C . PRO A 1 106 ? -11.68 9.203 -7.031 1 49.75 106 PRO A C 1
ATOM 839 O O . PRO A 1 106 ? -10.867 8.273 -7.012 1 49.75 106 PRO A O 1
ATOM 842 N N . SER A 1 107 ? -12.531 9.242 -8.086 1 53.19 107 SER A N 1
ATOM 843 C CA . SER A 1 107 ? -12.094 8.914 -9.438 1 53.19 107 SER A CA 1
ATOM 844 C C . SER A 1 107 ? -10.648 9.336 -9.672 1 53.19 107 SER A C 1
ATOM 846 O O . SER A 1 107 ? -10.164 10.289 -9.055 1 53.19 107 SER A O 1
ATOM 848 N N . ILE A 1 108 ? -9.891 8.375 -10.195 1 59.75 108 ILE A N 1
ATOM 849 C CA . ILE A 1 108 ? -8.617 8.797 -10.766 1 59.75 108 ILE A CA 1
ATOM 850 C C . ILE A 1 108 ? -8.781 10.133 -11.477 1 59.75 108 ILE A C 1
ATOM 852 O O . ILE A 1 108 ? -9.555 10.242 -12.43 1 59.75 108 ILE A O 1
ATOM 856 N N . ILE A 1 109 ? -8.328 11.227 -10.82 1 69.06 109 ILE A N 1
ATOM 857 C CA . ILE A 1 109 ? -8.398 12.531 -11.469 1 69.06 109 ILE A CA 1
ATOM 858 C C . ILE A 1 109 ? -7.258 12.664 -12.477 1 69.06 109 ILE A C 1
ATOM 860 O O . ILE A 1 109 ? -6.086 12.547 -12.117 1 69.06 109 ILE A O 1
ATOM 864 N N . LYS A 1 110 ? -7.633 12.609 -13.758 1 78.31 110 LYS A N 1
ATOM 865 C CA . LYS A 1 110 ? -6.668 12.703 -14.844 1 78.31 110 LYS A CA 1
ATOM 866 C C . LYS A 1 110 ? -6.105 14.117 -14.953 1 78.31 110 LYS A C 1
ATOM 868 O O . LYS A 1 110 ? -6.816 15.094 -14.711 1 78.31 110 LYS A O 1
ATOM 873 N N . GLY A 1 111 ? -4.695 14.055 -15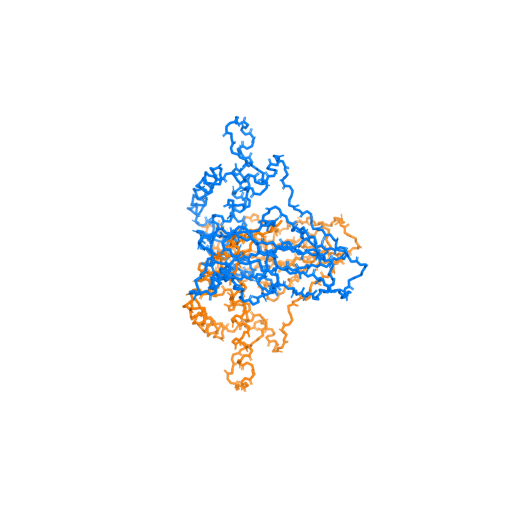.062 1 76.44 111 GLY A N 1
ATOM 874 C CA . GLY A 1 111 ? -3.955 15.281 -15.312 1 76.44 111 GLY A CA 1
ATOM 875 C C . GLY A 1 111 ? -4.039 15.75 -16.75 1 76.44 111 GLY A C 1
ATOM 876 O O . GLY A 1 111 ? -4.965 15.375 -17.469 1 76.44 111 GLY A O 1
ATOM 877 N N . PRO A 1 112 ? -3.184 16.688 -16.984 1 93.12 112 PRO A N 1
ATOM 878 C CA . PRO A 1 112 ? -1.938 16.984 -16.266 1 93.12 112 PRO A CA 1
ATOM 879 C C . PRO A 1 112 ? -2.15 17.891 -15.055 1 93.12 112 PRO A C 1
ATOM 881 O O . PRO A 1 112 ? -2.986 18.797 -15.094 1 93.12 112 PRO A O 1
ATOM 884 N N . VAL A 1 113 ? -1.354 17.562 -14.016 1 96.19 113 VAL A N 1
ATOM 885 C CA . VAL A 1 113 ? -1.489 18.344 -12.797 1 96.19 113 VAL A CA 1
ATOM 886 C C . VAL A 1 113 ? -0.117 18.547 -12.156 1 96.19 113 VAL A C 1
ATOM 888 O O . VAL A 1 113 ? 0.808 17.766 -12.398 1 96.19 113 VAL A O 1
ATOM 891 N N . TYR A 1 114 ? -0.015 19.641 -11.422 1 97.25 114 TYR A N 1
ATOM 892 C CA . TYR A 1 114 ? 1.077 19.797 -10.469 1 97.25 114 TYR A CA 1
ATOM 893 C C . TYR A 1 114 ? 0.714 19.188 -9.117 1 97.25 114 TYR A C 1
ATOM 895 O O . TYR A 1 114 ? -0.136 19.719 -8.398 1 97.25 114 TYR A O 1
ATOM 903 N N . ASN A 1 115 ? 1.31 18.109 -8.867 1 96.56 115 ASN A N 1
ATOM 904 C CA . ASN A 1 115 ? 1.141 17.516 -7.535 1 96.56 115 ASN A CA 1
ATOM 905 C C . ASN A 1 115 ? 2.059 18.188 -6.512 1 96.56 115 ASN A C 1
ATOM 907 O O . ASN A 1 115 ? 3.232 17.828 -6.406 1 96.56 115 ASN A O 1
ATOM 911 N N . ILE A 1 116 ? 1.497 19.062 -5.77 1 97.31 116 ILE A N 1
ATOM 912 C CA . ILE A 1 116 ? 2.295 19.719 -4.738 1 97.31 116 ILE A CA 1
ATOM 913 C C . ILE A 1 116 ? 2.617 18.719 -3.627 1 97.31 116 ILE A C 1
ATOM 915 O O . ILE A 1 116 ? 1.731 18.016 -3.146 1 97.31 116 ILE A O 1
ATOM 919 N N . PRO A 1 117 ? 3.844 18.672 -3.227 1 97.19 117 PRO A N 1
ATOM 920 C CA . PRO A 1 117 ? 4.191 17.719 -2.174 1 97.19 117 PRO A CA 1
ATOM 921 C C . PRO A 1 117 ? 3.6 18.094 -0.817 1 97.19 117 PRO A C 1
ATOM 923 O O . PRO A 1 117 ? 3.221 19.25 -0.603 1 97.19 117 PRO A O 1
ATOM 926 N N . THR A 1 118 ? 3.508 17.094 -0.012 1 96.81 118 THR A N 1
ATOM 927 C CA . THR A 1 118 ? 3.184 17.391 1.38 1 96.81 118 THR A CA 1
ATOM 928 C C . THR A 1 118 ? 4.273 18.25 2.021 1 96.81 118 THR A C 1
ATOM 930 O O . THR A 1 118 ? 5.453 18.109 1.695 1 96.81 118 THR A O 1
ATOM 933 N N . ILE A 1 119 ? 3.877 19.078 2.859 1 97.94 119 ILE A N 1
ATOM 934 C CA . ILE A 1 119 ? 4.793 19.969 3.557 1 97.94 119 ILE A CA 1
ATOM 935 C C . ILE A 1 119 ? 4.793 19.641 5.051 1 97.94 119 ILE A C 1
ATOM 937 O O . ILE A 1 119 ? 3.732 19.562 5.676 1 97.94 119 ILE A O 1
ATOM 941 N N . ILE A 1 120 ? 5.926 19.453 5.555 1 97.06 120 ILE A N 1
ATOM 942 C CA . ILE A 1 120 ? 6.043 19.094 6.961 1 97.06 120 ILE A CA 1
ATOM 943 C C . ILE A 1 120 ? 7.027 20.031 7.66 1 97.06 120 ILE A C 1
ATOM 945 O O . ILE A 1 120 ? 8.055 20.391 7.082 1 97.06 120 ILE A O 1
ATOM 949 N N . GLY A 1 121 ? 6.711 20.406 8.898 1 96.44 121 GLY A N 1
ATOM 950 C CA . GLY A 1 121 ? 7.594 21.219 9.719 1 96.44 121 GLY A CA 1
ATOM 951 C C . GLY A 1 121 ? 7.344 21.047 11.211 1 96.44 121 GLY A C 1
ATOM 952 O O . GLY A 1 121 ? 6.469 20.281 11.609 1 96.44 121 GLY A O 1
ATOM 953 N N . ARG A 1 122 ? 8.18 21.734 12.016 1 96.12 122 ARG A N 1
ATOM 954 C CA . ARG A 1 122 ? 8.039 21.719 13.461 1 96.12 122 ARG A CA 1
ATOM 955 C C . ARG A 1 122 ? 8.195 23.125 14.047 1 96.12 122 ARG A C 1
ATOM 957 O O . ARG A 1 122 ? 8.93 23.953 13.5 1 96.12 122 ARG A O 1
ATOM 964 N N . VAL A 1 123 ? 7.527 23.266 15.086 1 96.5 123 VAL A N 1
ATOM 965 C CA . VAL A 1 123 ? 7.59 24.547 15.766 1 96.5 123 VAL A CA 1
ATOM 966 C C . VAL A 1 123 ? 8.055 24.344 17.203 1 96.5 123 VAL A C 1
ATOM 968 O O . VAL A 1 123 ? 7.508 23.516 17.938 1 96.5 123 VAL A O 1
ATOM 971 N N . PHE A 1 124 ? 8.969 25.203 17.609 1 96 124 PHE A N 1
ATOM 972 C CA . PHE A 1 124 ? 9.523 25.141 18.953 1 96 124 PHE A CA 1
ATOM 973 C C . PHE A 1 124 ? 9.469 26.5 19.625 1 96 124 PHE A C 1
ATOM 975 O O . PHE A 1 124 ? 9.391 27.531 18.953 1 96 124 PHE A O 1
ATOM 982 N N . ASN A 1 125 ? 9.438 26.375 20.953 1 94.31 125 ASN A N 1
ATOM 983 C CA . ASN A 1 125 ? 9.664 27.578 21.75 1 94.31 125 ASN A CA 1
ATOM 984 C C . ASN A 1 125 ? 11.125 28.031 21.672 1 94.31 125 ASN A C 1
ATOM 986 O O . ASN A 1 125 ? 12.031 27.266 22.016 1 94.31 125 ASN A O 1
ATOM 990 N N . GLY A 1 126 ? 11.32 29.234 21.281 1 93.44 126 GLY A N 1
ATOM 991 C CA . GLY A 1 126 ? 12.672 29.734 21.062 1 93.44 126 GLY A CA 1
ATOM 992 C C . GLY A 1 126 ? 13.469 29.906 22.328 1 93.44 126 GLY A C 1
ATOM 993 O O . GLY A 1 126 ? 14.688 30.047 22.297 1 93.44 126 GLY A O 1
ATOM 994 N N . ILE A 1 127 ? 12.867 29.906 23.484 1 92.38 127 ILE A N 1
ATOM 995 C CA . ILE A 1 127 ? 13.531 30.125 24.766 1 92.38 127 ILE A CA 1
ATOM 996 C C . ILE A 1 127 ? 14.023 28.797 25.328 1 92.38 127 ILE A C 1
ATOM 998 O O . ILE A 1 127 ? 15.195 28.656 25.688 1 92.38 127 ILE A O 1
ATOM 1002 N N . ASN A 1 128 ? 13.164 27.828 25.344 1 92.88 128 ASN A N 1
ATOM 1003 C CA . ASN A 1 128 ? 13.539 26.578 26 1 92.88 128 ASN A CA 1
ATOM 1004 C C . ASN A 1 128 ? 13.68 25.438 25 1 92.88 128 ASN A C 1
ATOM 1006 O O . ASN A 1 128 ? 14.008 24.312 25.375 1 92.88 128 ASN A O 1
ATOM 1010 N N . PHE A 1 129 ? 13.297 25.625 23.766 1 91.56 129 PHE A N 1
ATOM 1011 C CA . PHE A 1 129 ? 13.477 24.703 22.656 1 91.56 129 PHE A CA 1
ATOM 1012 C C . PHE A 1 129 ? 12.555 23.5 22.797 1 91.56 129 PHE A C 1
ATOM 1014 O O . PHE A 1 129 ? 12.844 22.422 22.266 1 91.56 129 PHE A O 1
ATOM 1021 N N . GLU A 1 130 ? 11.508 23.688 23.5 1 93.12 130 GLU A N 1
ATOM 1022 C CA . GLU A 1 130 ? 10.484 22.656 23.594 1 93.12 130 GLU A CA 1
ATOM 1023 C C . GLU A 1 130 ? 9.453 22.781 22.484 1 93.12 130 GLU A C 1
ATOM 1025 O O . GLU A 1 130 ? 9.148 23.891 22.047 1 93.12 130 GLU A O 1
ATOM 1030 N N . PRO A 1 131 ? 8.93 21.641 22.125 1 94.19 131 PRO A N 1
ATOM 1031 C CA . PRO A 1 131 ? 7.875 21.719 21.109 1 94.19 131 PRO A CA 1
ATOM 1032 C C . PRO A 1 131 ? 6.656 22.5 21.578 1 94.19 131 PRO A C 1
ATOM 1034 O O . PRO A 1 131 ? 6.258 22.391 22.734 1 94.19 131 PRO A O 1
ATOM 1037 N N . ILE A 1 132 ? 6.133 23.312 20.703 1 92.69 132 ILE A N 1
ATOM 1038 C CA . ILE A 1 132 ? 4.984 24.156 21.031 1 92.69 132 ILE A CA 1
ATOM 1039 C C . ILE A 1 132 ? 3.691 23.391 20.766 1 92.69 132 ILE A C 1
ATOM 1041 O O . ILE A 1 132 ? 3.654 22.5 19.906 1 92.69 132 ILE A O 1
ATOM 1045 N N . SER A 1 133 ? 2.697 23.688 21.562 1 93.19 133 SER A N 1
ATOM 1046 C CA . SER A 1 133 ? 1.372 23.109 21.359 1 93.19 133 SER A CA 1
ATOM 1047 C C . SER A 1 133 ? 0.281 24.156 21.531 1 93.19 133 SER A C 1
ATOM 1049 O O . SER A 1 133 ? 0.549 25.266 22 1 93.19 133 SER A O 1
ATOM 1051 N N . ASN A 1 134 ? -0.852 23.859 21 1 93 134 ASN A N 1
ATOM 1052 C CA . ASN A 1 134 ? -2.068 24.641 21.188 1 93 134 ASN A CA 1
ATOM 1053 C C . ASN A 1 134 ? -1.984 26 20.469 1 93 134 ASN A C 1
ATOM 1055 O O . ASN A 1 134 ? -2.441 27.016 21 1 93 134 ASN A O 1
ATOM 1059 N N . ILE A 1 135 ? -1.276 26 19.422 1 94.44 135 ILE A N 1
ATOM 1060 C CA . ILE A 1 135 ? -1.265 27.156 18.531 1 94.44 135 ILE A CA 1
ATOM 1061 C C . ILE A 1 135 ? -1.593 26.734 17.109 1 94.44 135 ILE A C 1
ATOM 1063 O O . ILE A 1 135 ? -1.424 25.562 16.75 1 94.44 135 ILE A O 1
ATOM 1067 N N . ASP A 1 136 ? -2.074 27.641 16.328 1 96.44 136 ASP A N 1
ATOM 1068 C CA . ASP A 1 136 ? -2.422 27.375 14.938 1 96.44 136 ASP A CA 1
ATOM 1069 C C . ASP A 1 136 ? -1.286 27.766 14 1 96.44 136 ASP A C 1
ATOM 1071 O O . ASP A 1 136 ? -0.652 28.812 14.188 1 96.44 136 ASP A O 1
ATOM 1075 N N . VAL A 1 137 ? -1.016 26.906 13.094 1 97.69 137 VAL A N 1
ATOM 1076 C CA . VAL A 1 137 ? -0.07 27.156 12.008 1 97.69 137 VAL A CA 1
ATOM 1077 C C . VAL A 1 137 ? -0.817 27.25 10.68 1 97.69 137 VAL A C 1
ATOM 1079 O O . VAL A 1 137 ? -1.669 26.406 10.383 1 97.69 137 VAL A O 1
ATOM 1082 N N . MET A 1 138 ? -0.498 28.25 9.883 1 98.5 138 MET A N 1
ATOM 1083 C CA . MET A 1 138 ? -1.178 28.438 8.602 1 98.5 138 MET A CA 1
ATOM 1084 C C . MET A 1 138 ? -0.197 28.297 7.445 1 98.5 138 MET A C 1
ATOM 1086 O O . MET A 1 138 ? 0.951 28.734 7.543 1 98.5 138 MET A O 1
ATOM 1090 N N . LEU A 1 139 ? -0.656 27.688 6.402 1 98.69 139 LEU A N 1
ATOM 1091 C CA . LEU A 1 139 ? 0.071 27.688 5.141 1 98.69 139 LEU A CA 1
ATOM 1092 C C . LEU A 1 139 ? -0.581 28.609 4.129 1 98.69 139 LEU A C 1
ATOM 1094 O O . LEU A 1 139 ? -1.759 28.453 3.799 1 98.69 139 LEU A O 1
ATOM 1098 N N . LEU A 1 140 ? 0.142 29.562 3.693 1 98.56 140 LEU A N 1
ATOM 1099 C CA . LEU A 1 140 ? -0.333 30.469 2.654 1 98.56 140 LEU A CA 1
ATOM 1100 C C . LEU A 1 140 ? 0.314 30.141 1.312 1 98.56 140 LEU A C 1
ATOM 1102 O O . LEU A 1 140 ? 1.476 29.734 1.262 1 98.56 140 LEU A O 1
ATOM 1106 N N . GLU A 1 141 ? -0.419 30.234 0.302 1 98.12 141 GLU A N 1
ATOM 1107 C CA . GLU A 1 141 ? 0.063 30.219 -1.075 1 98.12 141 GLU A CA 1
ATOM 1108 C C . GLU A 1 141 ? -0.176 31.562 -1.755 1 98.12 141 GLU A C 1
ATOM 1110 O O . GLU A 1 141 ? -1.322 32 -1.92 1 98.12 141 GLU A O 1
ATOM 1115 N N . ASP A 1 142 ? 0.869 32.25 -2.086 1 96.69 142 ASP A N 1
ATOM 1116 C CA . ASP A 1 142 ? 0.8 33.594 -2.705 1 96.69 142 ASP A CA 1
ATOM 1117 C C . ASP A 1 142 ? -0.053 34.531 -1.869 1 96.69 142 ASP A C 1
ATOM 1119 O O . ASP A 1 142 ? -0.934 35.219 -2.4 1 96.69 142 ASP A O 1
ATOM 1123 N N . GLY A 1 143 ? 0.068 34.438 -0.574 1 95.25 143 GLY A N 1
ATOM 1124 C CA . GLY A 1 143 ? -0.504 35.406 0.339 1 95.25 143 GLY A CA 1
ATOM 1125 C C . GLY A 1 143 ? -1.875 35 0.854 1 95.25 143 GLY A C 1
ATOM 1126 O O . GLY A 1 143 ? -2.428 35.688 1.735 1 95.25 143 GLY A O 1
ATOM 1127 N N . SER A 1 144 ? -2.395 33.969 0.286 1 97.31 144 SER A N 1
ATOM 1128 C CA . SER A 1 144 ? -3.701 33.5 0.737 1 97.31 144 SER A CA 1
ATOM 1129 C C . SER A 1 144 ? -3.619 32.094 1.312 1 97.31 144 SER A C 1
ATOM 1131 O O . SER A 1 144 ? -2.686 31.328 1.012 1 97.31 144 SER A O 1
ATOM 1133 N N . LEU A 1 145 ? -4.633 31.797 2.129 1 97.81 145 LEU A N 1
ATOM 1134 C CA . LEU A 1 145 ? -4.66 30.453 2.723 1 97.81 145 LEU A CA 1
ATOM 1135 C C . LEU A 1 145 ? -4.691 29.375 1.641 1 97.81 145 LEU A C 1
ATOM 1137 O O . LEU A 1 145 ? -5.566 29.391 0.771 1 97.81 145 LEU A O 1
ATOM 1141 N N . ALA A 1 146 ? -3.762 28.516 1.688 1 98.19 146 ALA A N 1
ATOM 1142 C CA . ALA A 1 146 ? -3.678 27.453 0.687 1 98.19 146 ALA A CA 1
ATOM 1143 C C . ALA A 1 146 ? -4.82 26.453 0.845 1 98.19 146 ALA A C 1
ATOM 1145 O O . ALA A 1 146 ? -5.168 26.062 1.964 1 98.19 146 ALA A O 1
ATOM 1146 N N . THR A 1 147 ? -5.406 26.016 -0.279 1 96.38 147 THR A N 1
ATOM 1147 C CA . THR A 1 147 ? -6.434 24.984 -0.253 1 96.38 147 THR A CA 1
ATOM 1148 C C . THR A 1 147 ? -5.801 23.594 -0.148 1 96.38 147 THR A C 1
ATOM 1150 O O . THR A 1 147 ? -4.84 23.297 -0.853 1 96.38 147 THR A O 1
ATOM 1153 N N . MET A 1 148 ? -6.328 22.844 0.7 1 95.31 148 MET A N 1
ATOM 1154 C CA . MET A 1 148 ? -5.781 21.516 0.933 1 95.31 148 MET A CA 1
ATOM 1155 C C . MET A 1 148 ? -6.426 20.484 0 1 95.31 148 MET A C 1
ATOM 1157 O O . MET A 1 148 ? -7.449 20.766 -0.624 1 95.31 148 MET A O 1
ATOM 1161 N N . ILE A 1 149 ? -5.789 19.375 -0.139 1 91.31 149 ILE A N 1
ATOM 1162 C CA . ILE A 1 149 ? -6.191 18.375 -1.116 1 91.31 149 ILE A CA 1
ATOM 1163 C C . ILE A 1 149 ? -7.574 17.828 -0.766 1 91.31 149 ILE A C 1
ATOM 1165 O O . ILE A 1 149 ? -8.391 17.578 -1.653 1 91.31 149 ILE A O 1
ATOM 1169 N N . ASP A 1 150 ? -7.828 17.672 0.539 1 85.69 150 ASP A N 1
ATOM 1170 C CA . ASP A 1 150 ? -9.117 17.188 1.018 1 85.69 150 ASP A CA 1
ATOM 1171 C C . ASP A 1 150 ? -9.336 17.562 2.48 1 85.69 150 ASP A C 1
ATOM 1173 O O . ASP A 1 150 ? -8.484 18.219 3.094 1 85.69 150 ASP A O 1
ATOM 1177 N N . PRO A 1 151 ? -10.453 17.219 3.076 1 84.31 151 PRO A N 1
ATOM 1178 C CA . PRO A 1 151 ? -10.789 17.672 4.426 1 84.31 151 PRO A CA 1
ATOM 1179 C C . PRO A 1 151 ? -9.953 17 5.508 1 84.31 151 PRO A C 1
ATOM 1181 O O . PRO A 1 151 ? -9.961 17.438 6.66 1 84.31 151 PRO A O 1
ATOM 1184 N N . ASN A 1 152 ? -9.258 15.977 5.184 1 87.44 152 ASN A N 1
ATOM 1185 C CA . ASN A 1 152 ? -8.391 15.328 6.156 1 87.44 152 ASN A CA 1
ATOM 1186 C C . ASN A 1 152 ? -7.137 16.156 6.438 1 87.44 152 ASN A C 1
ATOM 1188 O O . ASN A 1 152 ? -6.418 15.891 7.402 1 87.44 152 ASN A O 1
ATOM 1192 N N . TRP A 1 153 ? -6.961 17.078 5.598 1 91.69 153 TRP A N 1
ATOM 1193 C CA . TRP A 1 153 ? -5.844 18 5.754 1 91.69 153 TRP A CA 1
ATOM 1194 C C . TRP A 1 153 ? -6.34 19.391 6.129 1 91.69 153 TRP A C 1
ATOM 1196 O O . TRP A 1 153 ? -7.113 20 5.391 1 91.69 153 TRP A O 1
ATOM 1206 N N . GLN A 1 154 ? -5.793 19.828 7.207 1 91.81 154 GLN A N 1
ATOM 1207 C CA . GLN A 1 154 ? -6.344 21.062 7.762 1 91.81 154 GLN A CA 1
ATOM 1208 C C . GLN A 1 154 ? -5.406 22.234 7.523 1 91.81 154 GLN A C 1
ATOM 1210 O O . GLN A 1 154 ? -4.184 22.094 7.582 1 91.81 154 GLN A O 1
ATOM 1215 N N . ASN A 1 155 ? -6 23.328 7.359 1 95.75 155 ASN A N 1
ATOM 1216 C CA . ASN A 1 155 ? -5.355 24.625 7.273 1 95.75 155 ASN A CA 1
ATOM 1217 C C . ASN A 1 155 ? -6.305 25.75 7.703 1 95.75 155 ASN A C 1
ATOM 1219 O O . ASN A 1 155 ? -7.258 26.062 6.988 1 95.75 155 ASN A O 1
ATOM 1223 N N . PRO A 1 156 ? -6.094 26.266 8.859 1 96.75 156 PRO A N 1
ATOM 1224 C CA . PRO A 1 156 ? -4.957 26.188 9.781 1 96.75 156 PRO A CA 1
ATOM 1225 C C . PRO A 1 156 ? -4.828 24.812 10.438 1 96.75 156 PRO A C 1
ATOM 1227 O O . PRO A 1 156 ? -5.816 24.078 10.555 1 96.75 156 PRO A O 1
ATOM 1230 N N . TYR A 1 157 ? -3.604 24.516 10.742 1 96.38 157 TYR A N 1
ATOM 1231 C CA . TYR A 1 157 ? -3.27 23.297 11.484 1 96.38 157 TYR A CA 1
ATOM 1232 C C . TYR A 1 157 ? -3.055 23.609 12.961 1 96.38 157 TYR A C 1
ATOM 1234 O O . TYR A 1 157 ? -2.172 24.391 13.32 1 96.38 157 TYR A O 1
ATOM 1242 N N . ARG A 1 158 ? -3.799 22.938 13.836 1 94.38 158 ARG A N 1
ATOM 1243 C CA . ARG A 1 158 ? -3.639 23.125 15.281 1 94.38 158 ARG A CA 1
ATOM 1244 C C . ARG A 1 158 ? -2.572 22.188 15.836 1 94.38 158 ARG A C 1
ATOM 1246 O O . ARG A 1 158 ? -2.703 20.969 15.75 1 94.38 158 ARG A O 1
ATOM 1253 N N . LEU A 1 159 ? -1.599 22.766 16.391 1 94 159 LEU A N 1
ATOM 1254 C CA . LEU A 1 159 ? -0.565 21.953 17.016 1 94 159 LEU A CA 1
ATOM 1255 C C . LEU A 1 159 ? -1.084 21.312 18.297 1 94 159 LEU A C 1
ATOM 1257 O O . LEU A 1 159 ? -1.687 21.984 19.141 1 94 159 LEU A O 1
ATOM 1261 N N . ILE A 1 160 ? -0.811 20.031 18.406 1 90.62 160 ILE A N 1
ATOM 1262 C CA . ILE A 1 160 ? -1.252 19.328 19.594 1 90.62 160 ILE A CA 1
ATOM 1263 C C . ILE A 1 160 ? -0.053 18.672 20.281 1 90.62 160 ILE A C 1
ATOM 1265 O O . ILE A 1 160 ? 0.976 18.422 19.656 1 90.62 160 ILE A O 1
ATOM 1269 N N . PRO A 1 161 ? -0.139 18.375 21.578 1 88.94 161 PRO A N 1
ATOM 1270 C CA . PRO A 1 161 ? 0.992 17.859 22.344 1 88.94 161 PRO A CA 1
ATOM 1271 C C . PRO A 1 161 ? 1.537 16.547 21.781 1 88.94 161 PRO A C 1
ATOM 1273 O O . PRO A 1 161 ? 2.752 16.344 21.766 1 88.94 161 PRO A O 1
ATOM 1276 N N . ASN A 1 162 ? 0.743 15.727 21.203 1 85.94 162 ASN A N 1
ATOM 1277 C CA . ASN A 1 162 ? 1.14 14.383 20.812 1 85.94 162 ASN A CA 1
ATOM 1278 C C . ASN A 1 162 ? 1.909 14.391 19.5 1 85.94 162 ASN A C 1
ATOM 1280 O O . ASN A 1 162 ? 2.422 13.359 19.062 1 85.94 162 ASN A O 1
ATOM 1284 N N . THR A 1 163 ? 2.107 15.562 18.875 1 89.56 163 THR A N 1
ATOM 1285 C CA . THR A 1 163 ? 2.834 15.625 17.625 1 89.56 163 THR A CA 1
ATOM 1286 C C . THR A 1 163 ? 4.18 16.328 17.797 1 89.56 163 THR A C 1
ATOM 1288 O O . THR A 1 163 ? 4.895 16.562 16.828 1 89.56 163 THR A O 1
ATOM 1291 N N . ALA A 1 164 ? 4.527 16.688 18.969 1 90.69 164 ALA A N 1
ATOM 1292 C CA . ALA A 1 164 ? 5.828 17.25 19.312 1 90.69 164 ALA A CA 1
ATOM 1293 C C . ALA A 1 164 ? 6.152 18.438 18.422 1 90.69 164 ALA A C 1
ATOM 1295 O O . ALA A 1 164 ? 7.254 18.531 17.875 1 90.69 164 ALA A O 1
ATOM 1296 N N . GLY A 1 165 ? 5.102 19.281 18.172 1 94.12 165 GLY A N 1
ATOM 1297 C CA . GLY A 1 165 ? 5.293 20.516 17.422 1 94.12 165 GLY A CA 1
ATOM 1298 C C . GLY A 1 165 ? 5.262 20.312 15.914 1 94.12 165 GLY A C 1
ATOM 1299 O O . GLY A 1 165 ? 5.496 21.25 15.148 1 94.12 165 GLY A O 1
ATOM 1300 N N . THR A 1 166 ? 4.977 19.062 15.477 1 95.06 166 THR A N 1
ATOM 1301 C CA . THR A 1 166 ? 4.996 18.734 14.055 1 95.06 166 THR A CA 1
ATOM 1302 C C . THR A 1 166 ? 3.68 19.125 13.391 1 95.06 166 THR A C 1
ATOM 1304 O O . THR A 1 166 ? 2.604 18.875 13.938 1 95.06 166 THR A O 1
ATOM 1307 N N . PHE A 1 167 ? 3.754 19.875 12.297 1 96.56 167 PHE A N 1
ATOM 1308 C CA . PHE A 1 167 ? 2.584 20.172 11.484 1 96.56 167 PHE A CA 1
ATOM 1309 C C . PHE A 1 167 ? 2.768 19.672 10.062 1 96.56 167 PHE A C 1
ATOM 1311 O O . PHE A 1 167 ? 3.896 19.469 9.602 1 96.56 167 PHE A O 1
ATOM 1318 N N . THR A 1 168 ? 1.676 19.359 9.406 1 96.81 168 THR A N 1
ATOM 1319 C CA . THR A 1 168 ? 1.717 18.875 8.031 1 96.81 168 THR A CA 1
ATOM 1320 C C . THR A 1 168 ? 0.614 19.531 7.199 1 96.81 168 THR A C 1
ATOM 1322 O O . THR A 1 168 ? -0.48 19.781 7.703 1 96.81 168 THR A O 1
ATOM 1325 N N . PHE A 1 169 ? 0.875 19.812 5.945 1 97.62 169 PHE A N 1
ATOM 1326 C CA . PHE A 1 169 ? -0.073 20.312 4.953 1 97.62 169 PHE A CA 1
ATOM 1327 C C . PHE A 1 169 ? 0.043 19.531 3.654 1 97.62 169 PHE A C 1
ATOM 1329 O O . PHE A 1 169 ? 1.119 19.031 3.318 1 97.62 169 PHE A O 1
ATOM 1336 N N . TRP A 1 170 ? -1.008 19.391 2.996 1 96.62 170 TRP A N 1
ATOM 1337 C CA . TRP A 1 170 ? -1.005 18.844 1.649 1 96.62 170 TRP A CA 1
ATOM 1338 C C . TRP A 1 170 ? -1.906 19.641 0.721 1 96.62 170 TRP A C 1
ATOM 1340 O O . TRP A 1 170 ? -3.096 19.344 0.585 1 96.62 170 TRP A O 1
ATOM 1350 N N . PRO A 1 171 ? -1.266 20.609 0.054 1 97.12 171 PRO A N 1
ATOM 1351 C CA . PRO A 1 171 ? -2.059 21.469 -0.82 1 97.12 171 PRO A CA 1
ATOM 1352 C C . PRO A 1 171 ? -2.703 20.719 -1.978 1 97.12 171 PRO A C 1
ATOM 1354 O O . PRO A 1 171 ? -2.145 19.734 -2.459 1 97.12 171 PRO A O 1
ATOM 1357 N N . LYS A 1 172 ? -3.797 21.219 -2.461 1 95.06 172 LYS A N 1
ATOM 1358 C CA . LYS A 1 172 ? -4.527 20.641 -3.584 1 95.06 172 LYS A CA 1
ATOM 1359 C C . LYS A 1 172 ? -3.711 20.703 -4.871 1 95.06 172 LYS A C 1
ATOM 1361 O O . LYS A 1 172 ? -3.043 21.719 -5.129 1 95.06 172 LYS A O 1
ATOM 1366 N N . PRO A 1 173 ? -3.746 19.594 -5.621 1 95.56 173 PRO A N 1
ATOM 1367 C CA . PRO A 1 173 ? -3.082 19.656 -6.926 1 95.56 173 PRO A CA 1
ATOM 1368 C C . PRO A 1 173 ? -3.654 20.75 -7.828 1 95.56 173 PRO A C 1
ATOM 1370 O O . PRO A 1 173 ? -4.832 21.094 -7.711 1 95.56 173 PRO A O 1
ATOM 1373 N N . GLN A 1 174 ? -2.799 21.297 -8.695 1 96.19 174 GLN A N 1
ATOM 1374 C CA . GLN A 1 174 ? -3.229 22.359 -9.602 1 96.19 174 GLN A CA 1
ATOM 1375 C C . GLN A 1 174 ? -3.1 21.922 -11.062 1 96.19 174 GLN A C 1
ATOM 1377 O O . GLN A 1 174 ? -2.17 21.203 -11.414 1 96.19 174 GLN A O 1
ATOM 1382 N N . LYS A 1 175 ? -3.941 22.438 -11.906 1 95.12 175 LYS A N 1
ATOM 1383 C CA . LYS A 1 175 ? -3.973 22.062 -13.32 1 95.12 175 LYS A CA 1
ATOM 1384 C C . LYS A 1 175 ? -2.725 22.547 -14.047 1 95.12 175 LYS A C 1
ATOM 1386 O O . LYS A 1 175 ? -2.262 23.672 -13.812 1 95.12 175 LYS A O 1
ATOM 1391 N N . ALA A 1 176 ? -2.248 21.672 -14.883 1 96.5 176 ALA A N 1
ATOM 1392 C CA . ALA A 1 176 ? -1.135 22 -15.766 1 96.5 176 ALA A CA 1
ATOM 1393 C C . ALA A 1 176 ? -1.542 21.875 -17.234 1 96.5 176 ALA A C 1
ATOM 1395 O O . ALA A 1 176 ? -2.586 21.297 -17.547 1 96.5 176 ALA A O 1
ATOM 1396 N N . TYR A 1 177 ? -0.792 22.5 -18.078 1 94.12 177 TYR A N 1
ATOM 1397 C CA . TYR A 1 177 ? -1.109 22.453 -19.5 1 94.12 177 TYR A CA 1
ATOM 1398 C C . TYR A 1 177 ? -0.563 21.188 -20.156 1 94.12 177 TYR A C 1
ATOM 1400 O O . TYR A 1 177 ? -1.21 20.609 -21.016 1 94.12 177 TYR A O 1
ATOM 1408 N N . LYS A 1 178 ? 0.643 20.844 -19.734 1 94.44 178 LYS A N 1
ATOM 1409 C CA . LYS A 1 178 ? 1.294 19.656 -20.281 1 94.44 178 LYS A CA 1
ATOM 1410 C C . LYS A 1 178 ? 2.076 18.906 -19.203 1 94.44 178 LYS A C 1
ATOM 1412 O O . LYS A 1 178 ? 2.457 19.5 -18.188 1 94.44 178 LYS A O 1
ATOM 1417 N N . VAL A 1 179 ? 2.182 17.688 -19.5 1 93.25 179 VAL A N 1
ATOM 1418 C CA . VAL A 1 179 ? 2.998 16.859 -18.609 1 93.25 179 VAL A CA 1
ATOM 1419 C C . VAL A 1 179 ? 4.469 17.25 -18.75 1 93.25 179 VAL A C 1
ATOM 1421 O O . VAL A 1 179 ? 4.953 17.469 -19.859 1 93.25 179 VAL A O 1
ATOM 1424 N N . GLY A 1 180 ? 5.148 17.375 -17.672 1 95.19 180 GLY A N 1
ATOM 1425 C CA . GLY A 1 180 ? 6.578 17.641 -17.688 1 95.19 180 GLY A CA 1
ATOM 1426 C C . GLY A 1 180 ? 6.914 19.109 -17.531 1 95.19 180 GLY A C 1
ATOM 1427 O O . GLY A 1 180 ? 8.086 19.5 -17.562 1 95.19 180 GLY A O 1
ATOM 1428 N N . GLU A 1 181 ? 5.949 19.922 -17.359 1 96.38 181 GLU A N 1
ATOM 1429 C CA . GLU A 1 181 ? 6.16 21.344 -17.141 1 96.38 181 GLU A CA 1
ATOM 1430 C C . GLU A 1 181 ? 6.547 21.641 -15.695 1 96.38 181 GLU A C 1
ATOM 1432 O O . GLU A 1 181 ? 5.977 21.062 -14.766 1 96.38 181 GLU A O 1
ATOM 1437 N N . GLN A 1 182 ? 7.527 22.484 -15.547 1 97.19 182 GLN A N 1
ATOM 1438 C CA . GLN A 1 182 ? 7.977 22.875 -14.211 1 97.19 182 GLN A CA 1
ATOM 1439 C C . GLN A 1 182 ? 7.387 24.219 -13.797 1 97.19 182 GLN A C 1
ATOM 1441 O O . GLN A 1 182 ? 7.309 25.141 -14.609 1 97.19 182 GLN A O 1
ATOM 1446 N N . LYS A 1 183 ? 6.938 24.344 -12.617 1 97.69 183 LYS A N 1
ATOM 1447 C CA . LYS A 1 183 ? 6.379 25.562 -12.039 1 97.69 183 LYS A CA 1
ATOM 1448 C C . LYS A 1 183 ? 6.809 25.719 -10.586 1 97.69 183 LYS A C 1
ATOM 1450 O O . LYS A 1 183 ? 6.891 24.75 -9.844 1 97.69 183 LYS A O 1
ATOM 1455 N N . ASN A 1 184 ? 7.078 26.922 -10.219 1 97.94 184 ASN A N 1
ATOM 1456 C CA . ASN A 1 184 ? 7.395 27.234 -8.828 1 97.94 184 ASN A CA 1
ATOM 1457 C C . ASN A 1 184 ? 6.164 27.719 -8.07 1 97.94 184 ASN A C 1
ATOM 1459 O O . ASN A 1 184 ? 5.414 28.562 -8.57 1 97.94 184 ASN A O 1
ATOM 1463 N N . PHE A 1 185 ? 5.969 27.188 -6.973 1 98.31 185 PHE A N 1
ATOM 1464 C CA . PHE A 1 185 ? 4.887 27.594 -6.082 1 98.31 185 PHE A CA 1
ATOM 1465 C C . PHE A 1 185 ? 5.434 28.266 -4.832 1 98.31 185 PHE A C 1
ATOM 1467 O O . PHE A 1 185 ? 6.352 27.75 -4.191 1 98.31 185 PHE A O 1
ATOM 1474 N N . ASN A 1 186 ? 4.883 29.391 -4.527 1 98.38 186 ASN A N 1
ATOM 1475 C CA . ASN A 1 186 ? 5.355 30.172 -3.389 1 98.38 186 ASN A CA 1
ATOM 1476 C C . ASN A 1 186 ? 4.449 30.016 -2.174 1 98.38 186 ASN A C 1
ATOM 1478 O O . ASN A 1 186 ? 3.24 30.234 -2.264 1 98.38 186 ASN A O 1
ATOM 1482 N N . PHE A 1 187 ? 5.094 29.656 -1.08 1 98.56 187 PHE A N 1
ATOM 1483 C CA . PHE A 1 187 ? 4.336 29.406 0.14 1 98.56 187 PHE A CA 1
ATOM 1484 C C . PHE A 1 187 ? 4.902 30.203 1.308 1 98.56 187 PHE A C 1
ATOM 1486 O O . PHE A 1 187 ? 6.012 30.734 1.222 1 98.56 187 PHE A O 1
ATOM 1493 N N . ALA A 1 188 ? 4.098 30.312 2.352 1 98.69 188 ALA A N 1
ATOM 1494 C CA . ALA A 1 188 ? 4.539 30.875 3.621 1 98.69 188 ALA A CA 1
ATOM 1495 C C . ALA A 1 188 ? 3.875 30.172 4.801 1 98.69 188 ALA A C 1
ATOM 1497 O O . ALA A 1 188 ? 2.678 29.875 4.762 1 98.69 188 ALA A O 1
ATOM 1498 N N . ILE A 1 189 ? 4.676 29.859 5.734 1 98.62 189 ILE A N 1
ATOM 1499 C CA . ILE A 1 189 ? 4.129 29.438 7.02 1 98.62 189 ILE A CA 1
ATOM 1500 C C . ILE A 1 189 ? 3.91 30.641 7.914 1 98.62 189 ILE A C 1
ATOM 1502 O O . ILE A 1 189 ? 4.82 31.453 8.109 1 98.62 189 ILE A O 1
ATOM 1506 N N . VAL A 1 190 ? 2.725 30.734 8.453 1 98.38 190 VAL A N 1
ATOM 1507 C CA . VAL A 1 190 ? 2.404 31.859 9.32 1 98.38 190 VAL A CA 1
ATOM 1508 C C . VAL A 1 190 ? 1.922 31.359 10.68 1 98.38 190 VAL A C 1
ATOM 1510 O O . VAL A 1 190 ? 1.033 30.5 10.75 1 98.38 190 VAL A O 1
ATOM 1513 N N . ILE A 1 191 ? 2.455 31.906 11.711 1 97.06 191 ILE A N 1
ATOM 1514 C CA . ILE A 1 191 ? 2.057 31.609 13.078 1 97.06 191 ILE A CA 1
ATOM 1515 C C . ILE A 1 191 ? 1.757 32.906 13.828 1 97.06 191 ILE A C 1
ATOM 1517 O O . ILE A 1 191 ? 2.631 33.781 13.961 1 97.06 191 ILE A O 1
ATOM 1521 N N . LYS A 1 192 ? 0.536 33 14.219 1 93.31 192 LYS A N 1
ATOM 1522 C CA . LYS A 1 192 ? 0.099 34.125 15.055 1 93.31 192 LYS A CA 1
ATOM 1523 C C . LYS A 1 192 ? -0.539 33.625 16.344 1 93.31 192 LYS A C 1
ATOM 1525 O O . LYS A 1 192 ? -1.686 33.156 16.344 1 93.31 192 LYS A O 1
ATOM 1530 N N . ALA A 1 193 ? 0.208 33.656 17.375 1 91.19 193 ALA A N 1
ATOM 1531 C CA . ALA A 1 193 ? -0.281 33.125 18.656 1 91.19 193 ALA A CA 1
ATOM 1532 C C . ALA A 1 193 ? -0.102 34.156 19.766 1 91.19 193 ALA A C 1
ATOM 1534 O O . ALA A 1 193 ? 0.895 34.906 19.797 1 91.19 193 ALA A O 1
ATOM 1535 N N . GLU A 1 194 ? -1.102 34.156 20.578 1 90.25 194 GLU A N 1
ATOM 1536 C CA . GLU A 1 194 ? -1.006 35.062 21.734 1 90.25 194 GLU A CA 1
ATOM 1537 C C . GLU A 1 194 ? 0.21 34.719 22.594 1 90.25 194 GLU A C 1
ATOM 1539 O O . GLU A 1 194 ? 0.456 33.562 22.906 1 90.25 194 GLU A O 1
ATOM 1544 N N . GLY A 1 195 ? 0.935 35.688 22.969 1 90.12 195 GLY A N 1
ATOM 1545 C CA . GLY A 1 195 ? 2.086 35.469 23.828 1 90.12 195 GLY A CA 1
ATOM 1546 C C . GLY A 1 195 ? 3.381 35.281 23.062 1 90.12 195 GLY A C 1
ATOM 1547 O O . GLY A 1 195 ? 4.449 35.156 23.672 1 90.12 195 GLY A O 1
ATOM 1548 N N . PHE A 1 196 ? 3.184 35.25 21.734 1 93.94 196 PHE A N 1
ATOM 1549 C CA . PHE A 1 196 ? 4.375 35.094 20.906 1 93.94 196 PHE A CA 1
ATOM 1550 C C . PHE A 1 196 ? 4.406 36.156 19.797 1 93.94 196 PHE A C 1
ATOM 1552 O O . PHE A 1 196 ? 3.363 36.656 19.406 1 93.94 196 PHE A O 1
ATOM 1559 N N . GLU A 1 197 ? 5.621 36.406 19.359 1 93.94 197 GLU A N 1
ATOM 1560 C CA . GLU A 1 197 ? 5.762 37.219 18.141 1 93.94 197 GLU A CA 1
ATOM 1561 C C . GLU A 1 197 ? 5.285 36.438 16.906 1 93.94 197 GLU A C 1
ATOM 1563 O O . GLU A 1 197 ? 5.48 35.219 16.828 1 93.94 197 GLU A O 1
ATOM 1568 N N . SER A 1 198 ? 4.719 37.156 16.078 1 94.94 198 SER A N 1
ATOM 1569 C CA . SER A 1 198 ? 4.289 36.5 14.844 1 94.94 198 SER A CA 1
ATOM 1570 C C . SER A 1 198 ? 5.48 36 14.039 1 94.94 198 SER A C 1
ATOM 1572 O O . SER A 1 198 ? 6.539 36.625 14.023 1 94.94 198 SER A O 1
ATOM 1574 N N . LEU A 1 199 ? 5.297 34.875 13.406 1 96.62 199 LEU A N 1
ATOM 1575 C CA . LEU A 1 199 ? 6.34 34.281 12.586 1 96.62 199 LEU A CA 1
ATOM 1576 C C . LEU A 1 199 ? 5.848 34.031 11.156 1 96.62 199 LEU A C 1
ATOM 1578 O O . LEU A 1 199 ? 4.719 33.594 10.945 1 96.62 199 LEU A O 1
ATOM 1582 N N . GLN A 1 200 ? 6.676 34.406 10.203 1 97.19 200 GLN A N 1
ATOM 1583 C CA . GLN A 1 200 ? 6.438 34.125 8.797 1 97.19 200 GLN A CA 1
ATOM 1584 C C . GLN A 1 200 ? 7.672 33.531 8.141 1 97.19 200 GLN A C 1
ATOM 1586 O O . GLN A 1 200 ? 8.766 34.094 8.195 1 97.19 200 GLN A O 1
ATOM 1591 N N . HIS A 1 201 ? 7.531 32.375 7.598 1 98.12 201 HIS A N 1
ATOM 1592 C CA . HIS A 1 201 ? 8.609 31.703 6.891 1 98.12 201 HIS A CA 1
ATOM 1593 C C . HIS A 1 201 ? 8.242 31.453 5.43 1 98.12 201 HIS A C 1
ATOM 1595 O O . HIS A 1 201 ? 7.348 30.672 5.133 1 98.12 201 HIS A O 1
ATOM 1601 N N . PHE A 1 202 ? 8.961 32.094 4.539 1 98.19 202 PHE A N 1
ATOM 1602 C CA . PHE A 1 202 ? 8.672 32 3.113 1 98.19 202 PHE A CA 1
ATOM 1603 C C . PHE A 1 202 ? 9.539 30.922 2.463 1 98.19 202 PHE A C 1
ATOM 1605 O O . PHE A 1 202 ? 10.719 30.781 2.795 1 98.19 202 PHE A O 1
ATOM 1612 N N . PHE A 1 203 ? 8.961 30.141 1.567 1 97.88 203 PHE A N 1
ATOM 1613 C CA . PHE A 1 203 ? 9.703 29.156 0.784 1 97.88 203 PHE A CA 1
ATOM 1614 C C . PHE A 1 203 ? 9.016 28.891 -0.547 1 97.88 203 PHE A C 1
ATOM 1616 O O . PHE A 1 203 ? 7.863 29.281 -0.746 1 97.88 203 PHE A O 1
ATOM 1623 N N . SER A 1 204 ? 9.711 28.312 -1.458 1 98 204 SER A N 1
ATOM 1624 C CA . SER A 1 204 ? 9.188 27.953 -2.775 1 98 204 SER A CA 1
ATOM 1625 C C . SER A 1 204 ? 9.469 26.5 -3.113 1 98 204 SER A C 1
ATOM 1627 O O . SER A 1 204 ? 10.516 25.953 -2.744 1 98 204 SER A O 1
ATOM 1629 N N . ILE A 1 205 ? 8.547 25.875 -3.762 1 97.88 205 ILE A N 1
ATOM 1630 C CA . ILE A 1 205 ? 8.703 24.5 -4.199 1 97.88 205 ILE A CA 1
ATOM 1631 C C . ILE A 1 205 ? 8.555 24.422 -5.719 1 97.88 205 ILE A C 1
ATOM 1633 O O . ILE A 1 205 ? 7.578 24.906 -6.281 1 97.88 205 ILE A O 1
ATOM 1637 N N . SER A 1 206 ? 9.5 23.812 -6.332 1 98.06 206 SER A N 1
ATOM 1638 C CA . SER A 1 206 ? 9.414 23.531 -7.762 1 98.06 206 SER A CA 1
ATOM 1639 C C . SER A 1 206 ? 8.758 22.172 -8.023 1 98.06 206 SER A C 1
ATOM 1641 O O . SER A 1 206 ? 9.203 21.156 -7.512 1 98.06 206 SER A O 1
ATOM 1643 N N . VAL A 1 207 ? 7.719 22.219 -8.805 1 97.81 207 VAL A N 1
ATOM 1644 C CA . VAL A 1 207 ? 6.969 21 -9.062 1 97.81 207 VAL A CA 1
ATOM 1645 C C . VAL A 1 207 ? 6.895 20.734 -10.57 1 97.81 207 VAL A C 1
ATOM 1647 O O . VAL A 1 207 ? 6.688 21.672 -11.352 1 97.81 207 VAL A O 1
ATOM 1650 N N . VAL A 1 208 ? 7.113 19.5 -10.945 1 97.31 208 VAL A N 1
ATOM 1651 C CA . VAL A 1 208 ? 6.953 19.078 -12.328 1 97.31 208 VAL A CA 1
ATOM 1652 C C . VAL A 1 208 ? 5.59 18.422 -12.516 1 97.31 208 VAL A C 1
ATOM 1654 O O . VAL A 1 208 ? 5.207 17.547 -11.727 1 97.31 208 VAL A O 1
ATOM 1657 N N . SER A 1 209 ? 4.844 18.844 -13.539 1 96.69 209 SER A N 1
ATOM 1658 C CA . SER A 1 209 ? 3.496 18.344 -13.758 1 96.69 209 SER A CA 1
ATOM 1659 C C . SER A 1 209 ? 3.523 16.875 -14.172 1 96.69 209 SER A C 1
ATOM 1661 O O . SER A 1 209 ? 4.469 16.422 -14.82 1 96.69 209 SER A O 1
ATOM 1663 N N . GLU A 1 210 ? 2.51 16.203 -13.734 1 93.5 210 GLU A N 1
ATOM 1664 C CA . GLU A 1 210 ? 2.355 14.766 -13.969 1 93.5 210 GLU A CA 1
ATOM 1665 C C . GLU A 1 210 ? 0.987 14.445 -14.562 1 93.5 210 GL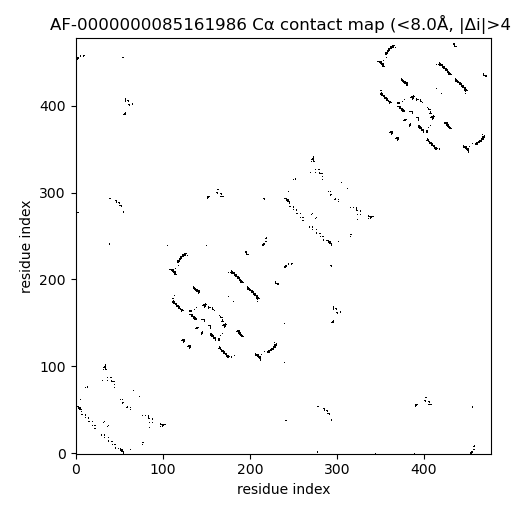U A C 1
ATOM 1667 O O . GLU A 1 210 ? 0.075 15.273 -14.516 1 93.5 210 GLU A O 1
ATOM 1672 N N . GLU A 1 211 ? 0.856 13.344 -15.078 1 88.06 211 GLU A N 1
ATOM 1673 C CA . GLU A 1 211 ? -0.367 12.914 -15.758 1 88.06 211 GLU A CA 1
ATOM 1674 C C . GLU A 1 211 ? -1.46 12.562 -14.75 1 88.06 211 GLU A C 1
ATOM 1676 O O . GLU A 1 211 ? -2.646 12.766 -15.023 1 88.06 211 GLU A O 1
ATOM 1681 N N . LEU A 1 212 ? -1.028 12.047 -13.664 1 86.75 212 LEU A N 1
ATOM 1682 C CA . LEU A 1 212 ? -2.004 11.539 -12.703 1 86.75 212 LEU A CA 1
ATOM 1683 C C . LEU A 1 212 ? -1.939 12.328 -11.398 1 86.75 212 LEU A C 1
ATOM 1685 O O . LEU A 1 212 ? -0.855 12.703 -10.945 1 86.75 212 LEU A O 1
ATOM 1689 N N . VAL A 1 213 ? -3.027 12.477 -10.789 1 88.5 213 VAL A N 1
ATOM 1690 C CA . VAL A 1 213 ? -3.102 13.086 -9.469 1 88.5 213 VAL A CA 1
ATOM 1691 C C . VAL A 1 213 ? -2.621 12.086 -8.414 1 88.5 213 VAL A C 1
ATOM 1693 O O . VAL A 1 213 ? -2.965 10.906 -8.461 1 88.5 213 VAL A O 1
ATOM 1696 N N . GLN A 1 214 ? -1.835 12.617 -7.547 1 87.12 214 GLN A N 1
ATOM 1697 C CA . GLN A 1 214 ? -1.404 11.797 -6.418 1 87.12 214 GLN A CA 1
ATOM 1698 C C . GLN A 1 214 ? -2.4 11.883 -5.266 1 87.12 214 GLN A C 1
ATOM 1700 O O . GLN A 1 214 ? -2.674 12.969 -4.754 1 87.12 214 GLN A O 1
ATOM 1705 N N . THR A 1 215 ? -2.838 10.695 -4.895 1 84.25 215 THR A N 1
ATOM 1706 C CA . THR A 1 215 ? -3.9 10.711 -3.895 1 84.25 215 THR A CA 1
ATOM 1707 C C . THR A 1 215 ? -3.453 10 -2.619 1 84.25 215 THR A C 1
ATOM 1709 O O . THR A 1 215 ? -4.227 9.875 -1.669 1 84.25 215 THR A O 1
ATOM 1712 N N . SER A 1 216 ? -2.262 9.555 -2.623 1 83.5 216 SER A N 1
ATOM 1713 C CA . SER A 1 216 ? -1.734 8.898 -1.429 1 83.5 216 SER A CA 1
ATOM 1714 C C . SER A 1 216 ? -0.489 9.617 -0.914 1 83.5 216 SER A C 1
ATOM 1716 O O . SER A 1 216 ? 0.339 10.078 -1.703 1 83.5 216 SER A O 1
ATOM 1718 N N . TYR A 1 217 ? -0.429 9.609 0.342 1 88.31 217 TYR A N 1
ATOM 1719 C CA . TYR A 1 217 ? 0.759 10.172 0.974 1 88.31 217 TYR A CA 1
ATOM 1720 C C . TYR A 1 217 ? 1.992 9.336 0.665 1 88.31 217 TYR A C 1
ATOM 1722 O O . TYR A 1 217 ? 1.903 8.109 0.543 1 88.31 217 TYR A O 1
ATOM 1730 N N . SER A 1 218 ? 3.098 10.039 0.554 1 86.5 218 SER A N 1
ATOM 1731 C CA . SER A 1 218 ? 4.398 9.391 0.406 1 86.5 218 SER A CA 1
ATOM 1732 C C . SER A 1 218 ? 5.508 10.227 1.04 1 86.5 218 SER A C 1
ATOM 1734 O O . SER A 1 218 ? 5.555 11.445 0.862 1 86.5 218 SER A O 1
ATOM 1736 N N . MET A 1 219 ? 6.371 9.531 1.688 1 85.5 219 MET A N 1
ATOM 1737 C CA . MET A 1 219 ? 7.504 10.219 2.307 1 85.5 219 MET A CA 1
ATOM 1738 C C . MET A 1 219 ? 8.438 10.789 1.245 1 85.5 219 MET A C 1
ATOM 1740 O O . MET A 1 219 ? 9.125 11.781 1.485 1 85.5 219 MET A O 1
ATOM 1744 N N . GLN A 1 220 ? 8.414 10.203 0.128 1 85.88 220 GLN A N 1
ATOM 1745 C CA . GLN A 1 220 ? 9.305 10.633 -0.948 1 85.88 220 GLN A CA 1
ATOM 1746 C C . GLN A 1 220 ? 8.805 11.914 -1.603 1 85.88 220 GLN A C 1
ATOM 1748 O O . GLN A 1 220 ? 9.57 12.617 -2.271 1 85.88 220 GLN A O 1
ATOM 1753 N N . ARG A 1 221 ? 7.543 12.18 -1.39 1 91.94 221 ARG A N 1
ATOM 1754 C CA . ARG A 1 221 ? 6.922 13.383 -1.935 1 91.94 221 ARG A CA 1
ATOM 1755 C C . ARG A 1 221 ? 6.594 14.383 -0.827 1 91.94 221 ARG A C 1
ATOM 1757 O O . ARG A 1 221 ? 5.449 14.82 -0.7 1 91.94 221 ARG A O 1
ATOM 1764 N N . THR A 1 222 ? 7.566 14.68 -0.066 1 94.69 222 THR A N 1
ATOM 1765 C CA . THR A 1 222 ? 7.387 15.578 1.068 1 94.69 222 THR A CA 1
ATOM 1766 C C . THR A 1 222 ? 8.461 16.656 1.074 1 94.69 222 THR A C 1
ATOM 1768 O O . THR A 1 222 ? 9.625 16.391 0.794 1 94.69 222 THR A O 1
ATOM 1771 N N . TYR A 1 223 ? 8.078 17.844 1.267 1 96.56 223 TYR A N 1
ATOM 1772 C CA . TYR A 1 223 ? 8.977 18.984 1.471 1 96.56 223 TYR A CA 1
ATOM 1773 C C . TYR A 1 223 ? 9.125 19.297 2.953 1 96.56 223 TYR A C 1
ATOM 1775 O O . TYR A 1 223 ? 8.148 19.672 3.613 1 96.56 223 TYR A O 1
ATOM 1783 N N . LYS A 1 224 ? 10.273 19.188 3.471 1 95.12 224 LYS A N 1
ATOM 1784 C CA . LYS A 1 224 ? 10.523 19.438 4.887 1 95.12 224 LYS A CA 1
ATOM 1785 C C . LYS A 1 224 ? 11.07 20.859 5.098 1 95.12 224 LYS A C 1
ATOM 1787 O O . LYS A 1 224 ? 12.078 21.234 4.504 1 95.12 224 LYS A O 1
ATOM 1792 N N . ILE A 1 225 ? 10.391 21.562 5.945 1 96 225 ILE A N 1
ATOM 1793 C CA . ILE A 1 225 ? 10.852 22.906 6.305 1 96 225 ILE A CA 1
ATOM 1794 C C . ILE A 1 225 ? 11.758 22.812 7.531 1 96 225 ILE A C 1
ATOM 1796 O O . ILE A 1 225 ? 11.617 21.906 8.359 1 96 225 ILE A O 1
ATOM 1800 N N . PRO A 1 226 ? 12.711 23.766 7.605 1 95.38 226 PRO A N 1
ATOM 1801 C CA . PRO A 1 226 ? 13.508 23.812 8.836 1 95.38 226 PRO A CA 1
ATOM 1802 C C . PRO A 1 226 ? 12.648 24.031 10.086 1 95.38 226 PRO A C 1
ATOM 1804 O O . PRO A 1 226 ? 11.539 24.562 9.984 1 95.38 226 PRO A O 1
ATOM 1807 N N . ASP A 1 227 ? 13.188 23.609 11.188 1 96 227 ASP A N 1
ATOM 1808 C CA . ASP A 1 227 ? 12.492 23.844 12.453 1 96 227 ASP A CA 1
ATOM 1809 C C . ASP A 1 227 ? 12.25 25.344 12.664 1 96 227 ASP A C 1
ATOM 1811 O O . ASP A 1 227 ? 13.133 26.156 12.406 1 96 227 ASP A O 1
ATOM 1815 N N . LEU A 1 228 ? 11.102 25.641 13.047 1 97.12 228 LEU A N 1
ATOM 1816 C CA . LEU A 1 228 ? 10.719 27.031 13.297 1 97.12 228 LEU A CA 1
ATOM 1817 C C . LEU A 1 228 ? 10.695 27.328 14.797 1 97.12 228 LEU A C 1
ATOM 1819 O O . LEU A 1 228 ? 10.344 26.453 15.594 1 97.12 228 LEU A O 1
ATOM 1823 N N . TYR A 1 229 ? 11.023 28.531 15.125 1 96.38 229 TYR A N 1
ATOM 1824 C CA . TYR A 1 229 ? 11.078 28.938 16.516 1 96.38 229 TYR A CA 1
ATOM 1825 C C . TYR A 1 229 ? 10.242 30.188 16.75 1 96.38 229 TYR A C 1
ATOM 1827 O O . TYR A 1 229 ? 10.375 31.172 16.031 1 96.38 229 TYR A O 1
ATOM 1835 N N . VAL A 1 230 ? 9.422 30.172 17.734 1 95.62 230 VAL A N 1
ATOM 1836 C CA . VAL A 1 230 ? 8.648 31.344 18.141 1 95.62 230 VAL A CA 1
ATOM 1837 C C . VAL A 1 230 ? 9.172 31.891 19.469 1 95.62 230 VAL A C 1
ATOM 1839 O O . VAL A 1 230 ? 9.57 31.125 20.344 1 95.62 230 VAL A O 1
ATOM 1842 N N . PHE A 1 231 ? 9.102 33.219 19.625 1 94.69 231 PHE A N 1
ATOM 1843 C CA . PHE A 1 231 ? 9.648 33.875 20.812 1 94.69 231 PHE A CA 1
ATOM 1844 C C . PHE A 1 231 ? 8.609 34.781 21.469 1 94.69 231 PHE A C 1
ATOM 1846 O O . PHE A 1 231 ? 7.754 35.344 20.781 1 94.69 231 PHE A O 1
ATOM 1853 N N . PRO A 1 232 ? 8.578 34.906 22.812 1 91.5 232 PRO A N 1
ATOM 1854 C CA . PRO A 1 232 ? 7.73 35.906 23.453 1 91.5 232 PRO A CA 1
ATOM 1855 C C . PRO A 1 232 ? 8.094 37.344 23.062 1 91.5 232 PRO A C 1
ATOM 1857 O O . PRO A 1 232 ? 9.227 37.594 22.641 1 91.5 232 PRO A O 1
ATOM 1860 N N . PRO A 1 233 ? 7.117 38.25 23.156 1 86.62 233 PRO A N 1
ATOM 1861 C CA . PRO A 1 233 ? 7.422 39.656 22.797 1 86.62 233 PRO A CA 1
ATOM 1862 C C . PRO A 1 233 ? 8.469 40.281 23.719 1 86.62 233 PRO A C 1
ATOM 1864 O O . PRO A 1 233 ? 8.539 39.938 24.906 1 86.62 233 PRO A O 1
ATOM 1867 N N . GLY A 1 234 ? 9.617 40.75 23.328 1 72.38 234 GLY A N 1
ATOM 1868 C CA . GLY A 1 234 ? 10.633 41.406 24.125 1 72.38 234 GLY A CA 1
ATOM 1869 C C . GLY A 1 234 ? 10.062 42.469 25.062 1 72.38 234 GLY A C 1
ATOM 1870 O O . GLY A 1 234 ? 9.016 43.062 24.797 1 72.38 234 GLY A O 1
ATOM 1871 N N . ASN A 1 235 ? 10.094 42.25 26.422 1 56.19 235 ASN A N 1
ATOM 1872 C CA . ASN A 1 235 ? 9.836 43.312 27.375 1 56.19 235 ASN A CA 1
ATOM 1873 C C . ASN A 1 235 ? 10.547 44.594 26.984 1 56.19 235 ASN A C 1
ATOM 1875 O O . ASN A 1 235 ? 11.773 44.656 26.953 1 56.19 235 ASN A O 1
ATOM 1879 N N . ASP A 1 236 ? 10.195 45.312 26.016 1 46.44 236 ASP A N 1
ATOM 1880 C CA . ASP A 1 236 ? 10.688 46.688 26.031 1 46.44 236 ASP A CA 1
ATOM 1881 C C . ASP A 1 236 ? 10.406 47.375 27.359 1 46.44 236 ASP A C 1
ATOM 1883 O O . ASP A 1 236 ? 10.438 48.594 27.469 1 46.44 236 ASP A O 1
ATOM 1887 N N . GLU A 1 237 ? 10.008 46.781 28.469 1 42.06 237 GLU A N 1
ATOM 1888 C CA . GLU A 1 237 ? 9.812 47.688 29.594 1 42.06 237 GLU A CA 1
ATOM 1889 C C . GLU A 1 237 ? 11.125 48.312 30.031 1 42.06 237 GLU A C 1
ATOM 1891 O O . GLU A 1 237 ? 11.18 49.031 31.031 1 42.06 237 GLU A O 1
ATOM 1896 N N . ASP A 1 238 ? 12.328 47.969 29.594 1 38.47 238 ASP A N 1
ATOM 1897 C CA . ASP A 1 238 ? 13.312 48.75 30.312 1 38.47 238 ASP A CA 1
ATOM 1898 C C . ASP A 1 238 ? 13.234 50.219 29.891 1 38.47 238 ASP A C 1
ATOM 1900 O O . ASP A 1 238 ? 14.141 51 30.188 1 38.47 238 ASP A O 1
ATOM 1904 N N . GLU A 1 239 ? 12.039 50.781 29.344 1 30.72 239 GLU A N 1
ATOM 1905 C CA . GLU A 1 239 ? 12.086 52.188 29.734 1 30.72 239 GLU A CA 1
ATOM 1906 C C . GLU A 1 239 ? 11.562 52.406 31.141 1 30.72 239 GLU A C 1
ATOM 1908 O O . GLU A 1 239 ? 10.602 51.75 31.562 1 30.72 239 GLU A O 1
ATOM 1913 N N . MET B 1 1 ? -8.648 10.094 -1.203 1 61.09 1 MET B N 1
ATOM 1914 C CA . MET B 1 1 ? -7.402 9.867 -0.481 1 61.09 1 MET B CA 1
ATOM 1915 C C . MET B 1 1 ? -7.332 8.438 0.051 1 61.09 1 MET B C 1
ATOM 1917 O O . MET B 1 1 ? -8.352 7.867 0.44 1 61.09 1 MET B O 1
ATOM 1921 N N . ASP B 1 2 ? -5.973 7.883 -0.134 1 80.06 2 ASP B N 1
ATOM 1922 C CA . ASP B 1 2 ? -5.805 6.465 0.173 1 80.06 2 ASP B CA 1
ATOM 1923 C C . ASP B 1 2 ? -4.934 6.273 1.412 1 80.06 2 ASP B C 1
ATOM 1925 O O . ASP B 1 2 ? -4.16 7.156 1.776 1 80.06 2 ASP B O 1
ATOM 1929 N N . ILE B 1 3 ? -5.273 5.309 2.197 1 87.94 3 ILE B N 1
ATOM 1930 C CA . ILE B 1 3 ? -4.457 4.875 3.326 1 87.94 3 ILE B CA 1
ATOM 1931 C C . ILE B 1 3 ? -3.064 4.488 2.834 1 87.94 3 ILE B C 1
ATOM 1933 O O . ILE B 1 3 ? -2.912 3.971 1.725 1 87.94 3 ILE B O 1
ATOM 1937 N N . HIS B 1 4 ? -2.104 4.914 3.656 1 91.38 4 HIS B N 1
ATOM 1938 C CA . HIS B 1 4 ? -0.733 4.566 3.297 1 91.38 4 HIS B CA 1
ATOM 1939 C C . HIS B 1 4 ? 0.059 4.113 4.52 1 91.38 4 HIS B C 1
ATOM 1941 O O . HIS B 1 4 ? -0.046 4.715 5.59 1 91.38 4 HIS B O 1
ATOM 1947 N N . ASN B 1 5 ? 0.758 3.041 4.363 1 93.56 5 ASN B N 1
ATOM 1948 C CA . ASN B 1 5 ? 1.677 2.598 5.406 1 93.56 5 ASN B CA 1
ATOM 1949 C C . ASN B 1 5 ? 3.031 3.289 5.293 1 93.56 5 ASN B C 1
ATOM 1951 O O . ASN B 1 5 ? 3.824 2.965 4.406 1 93.56 5 ASN B O 1
ATOM 1955 N N . THR B 1 6 ? 3.412 4.07 6.242 1 92.38 6 THR B N 1
ATOM 1956 C CA . THR B 1 6 ? 4.629 4.867 6.176 1 92.38 6 THR B CA 1
ATOM 1957 C C . THR B 1 6 ? 5.863 3.994 6.367 1 92.38 6 THR B C 1
ATOM 1959 O O . THR B 1 6 ? 6.973 4.379 5.988 1 92.38 6 THR B O 1
ATOM 1962 N N . ILE B 1 7 ? 5.664 2.873 6.953 1 93.25 7 ILE B N 1
ATOM 1963 C CA . ILE B 1 7 ? 6.781 1.957 7.168 1 93.25 7 ILE B CA 1
ATOM 1964 C C . ILE B 1 7 ? 7.305 1.46 5.82 1 93.25 7 ILE B C 1
ATOM 1966 O O . ILE B 1 7 ? 8.492 1.17 5.68 1 93.25 7 ILE B O 1
ATOM 1970 N N . GLU B 1 8 ? 6.43 1.382 4.812 1 93.44 8 GLU B N 1
ATOM 1971 C CA . GLU B 1 8 ? 6.867 1 3.475 1 93.44 8 GLU B CA 1
ATOM 1972 C C . GLU B 1 8 ? 7.926 1.963 2.945 1 93.44 8 GLU B C 1
ATOM 1974 O O . GLU B 1 8 ? 8.953 1.534 2.41 1 93.44 8 GLU B O 1
ATOM 1979 N N . ASP B 1 9 ? 7.691 3.201 3.16 1 91.69 9 ASP B N 1
ATOM 1980 C CA . ASP B 1 9 ? 8.617 4.227 2.688 1 91.69 9 ASP B CA 1
ATOM 1981 C C . ASP B 1 9 ? 9.969 4.109 3.385 1 91.69 9 ASP B C 1
ATOM 1983 O O . ASP B 1 9 ? 11.016 4.176 2.736 1 91.69 9 ASP B O 1
ATOM 1987 N N . ARG B 1 10 ? 9.891 3.961 4.602 1 91.62 10 ARG B N 1
ATOM 1988 C CA . ARG B 1 10 ? 11.117 3.893 5.391 1 91.62 10 ARG B CA 1
ATOM 1989 C C . ARG B 1 10 ? 11.938 2.664 5.023 1 91.62 10 ARG B C 1
ATOM 1991 O O . ARG B 1 10 ? 13.148 2.764 4.805 1 91.62 10 ARG B O 1
ATOM 1998 N N . VAL B 1 11 ? 11.281 1.548 4.934 1 95 11 VAL B N 1
ATOM 1999 C CA . VAL B 1 11 ? 11.953 0.292 4.625 1 95 11 VAL B CA 1
ATOM 2000 C C . VAL B 1 11 ? 12.578 0.365 3.234 1 95 11 VAL B C 1
ATOM 2002 O O . VAL B 1 11 ? 13.742 0.003 3.047 1 95 11 VAL B O 1
ATOM 2005 N N . LEU B 1 12 ? 11.812 0.843 2.297 1 93.25 12 LEU B N 1
ATOM 2006 C CA . LEU B 1 12 ? 12.328 0.932 0.936 1 93.25 12 LEU B CA 1
ATOM 2007 C C . LEU B 1 12 ? 13.539 1.858 0.872 1 93.25 12 LEU B C 1
ATOM 2009 O O . LEU B 1 12 ? 14.516 1.562 0.182 1 93.25 12 LEU B O 1
ATOM 2013 N N . ASN B 1 13 ? 13.484 2.924 1.632 1 92.62 13 ASN B N 1
ATOM 2014 C CA . ASN B 1 13 ? 14.609 3.848 1.666 1 92.62 13 ASN B CA 1
ATOM 2015 C C . ASN B 1 13 ? 15.867 3.18 2.227 1 92.62 13 ASN B C 1
ATOM 2017 O O . ASN B 1 13 ? 16.953 3.295 1.647 1 92.62 13 ASN B O 1
ATOM 2021 N N . VAL B 1 14 ? 15.719 2.516 3.309 1 94.25 14 VAL B N 1
ATOM 2022 C CA . VAL B 1 14 ? 16.844 1.861 3.959 1 94.25 14 VAL B CA 1
ATOM 2023 C C . VAL B 1 14 ? 17.391 0.749 3.064 1 94.25 14 VAL B C 1
ATOM 2025 O O . VAL B 1 14 ? 18.609 0.604 2.908 1 94.25 14 VAL B O 1
ATOM 2028 N N . VAL B 1 15 ? 16.547 -0.011 2.436 1 95.94 15 VAL B N 1
ATOM 2029 C CA . VAL B 1 15 ? 16.953 -1.081 1.529 1 95.94 15 VAL B CA 1
ATOM 2030 C C . VAL B 1 15 ? 17.766 -0.504 0.376 1 95.94 15 VAL B C 1
ATOM 2032 O O . VAL B 1 15 ? 18.844 -1.001 0.066 1 95.94 15 VAL B O 1
ATOM 2035 N N . HIS B 1 16 ? 17.219 0.553 -0.206 1 93.81 16 HIS B N 1
ATOM 2036 C CA . HIS B 1 16 ? 17.922 1.154 -1.333 1 93.81 16 HIS B CA 1
ATOM 2037 C C . HIS B 1 16 ? 19.281 1.684 -0.911 1 93.81 16 HIS B C 1
ATOM 2039 O O . HIS B 1 16 ? 20.281 1.503 -1.626 1 93.81 16 HIS B O 1
ATOM 2045 N N . GLU B 1 17 ? 19.344 2.283 0.226 1 94.75 17 GLU B N 1
ATOM 2046 C CA . GLU B 1 17 ? 20.609 2.824 0.727 1 94.75 17 GLU B CA 1
ATOM 2047 C C . GLU B 1 17 ? 21.641 1.72 0.931 1 94.75 17 GLU B C 1
ATOM 2049 O O . GLU B 1 17 ? 22.797 1.857 0.518 1 94.75 17 GLU B O 1
ATOM 2054 N N . ILE B 1 18 ? 21.266 0.688 1.507 1 95.31 18 ILE B N 1
ATOM 2055 C CA . ILE B 1 18 ? 22.172 -0.417 1.811 1 95.31 18 ILE B CA 1
ATOM 2056 C C . ILE B 1 18 ? 22.609 -1.098 0.516 1 95.31 18 ILE B C 1
ATOM 2058 O O . ILE B 1 18 ? 23.797 -1.373 0.32 1 95.31 18 ILE B O 1
ATOM 2062 N N . PHE B 1 19 ? 21.703 -1.354 -0.333 1 93.94 19 PHE B N 1
ATOM 2063 C CA . PHE B 1 19 ? 22.031 -2.012 -1.595 1 93.94 19 PHE B CA 1
ATOM 2064 C C . PHE B 1 19 ? 22.953 -1.141 -2.439 1 93.94 19 PHE B C 1
ATOM 2066 O O . PHE B 1 19 ? 23.859 -1.647 -3.092 1 93.94 19 PHE B O 1
ATOM 2073 N N . ASP B 1 20 ? 22.641 0.183 -2.422 1 94.12 20 ASP B N 1
ATOM 2074 C CA . ASP B 1 20 ? 23.516 1.104 -3.139 1 94.12 20 ASP B CA 1
ATOM 2075 C C . ASP B 1 20 ?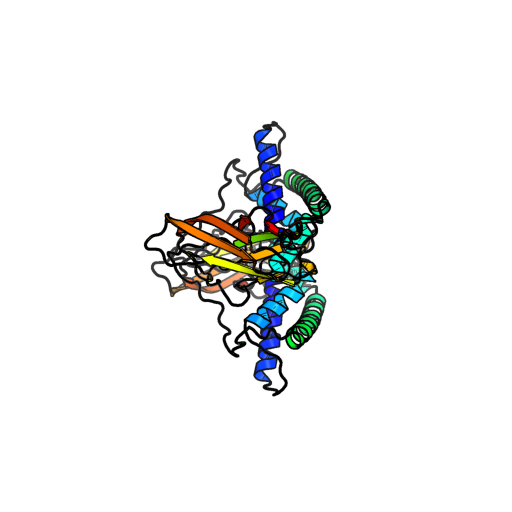 24.938 1.068 -2.57 1 94.12 20 ASP B C 1
ATOM 2077 O O . ASP B 1 20 ? 25.906 1.128 -3.32 1 94.12 20 ASP B O 1
ATOM 2081 N N . SER B 1 21 ? 25.016 1.01 -1.285 1 94.25 21 SER B N 1
ATOM 2082 C CA . SER B 1 21 ? 26.312 0.94 -0.631 1 94.25 21 SER B CA 1
ATOM 2083 C C . SER B 1 21 ? 27.062 -0.336 -1.015 1 94.25 21 SER B C 1
ATOM 2085 O O . SER B 1 21 ? 28.266 -0.311 -1.24 1 94.25 21 SER B O 1
ATOM 2087 N N . ILE B 1 22 ? 26.406 -1.367 -1.099 1 92.38 22 ILE B N 1
ATOM 2088 C CA . ILE B 1 22 ? 26.984 -2.648 -1.485 1 92.38 22 ILE B CA 1
ATOM 2089 C C . ILE B 1 22 ? 27.484 -2.578 -2.932 1 92.38 22 ILE B C 1
ATOM 2091 O O . ILE B 1 22 ? 28.578 -3.057 -3.248 1 92.38 22 ILE B O 1
ATOM 2095 N N . GLU B 1 23 ? 26.672 -2.01 -3.717 1 89.06 23 GLU B N 1
ATOM 2096 C CA . GLU B 1 23 ? 27.031 -1.873 -5.125 1 89.06 23 GLU B CA 1
ATOM 2097 C C . GLU B 1 23 ? 28.266 -1.007 -5.301 1 89.06 23 GLU B C 1
ATOM 2099 O O . GLU B 1 23 ? 29.156 -1.33 -6.098 1 89.06 23 GLU B O 1
ATOM 2104 N N . LYS B 1 24 ? 28.328 0.015 -4.613 1 91.94 24 LYS B N 1
ATOM 2105 C CA . LYS B 1 24 ? 29.438 0.955 -4.699 1 91.94 24 LYS B CA 1
ATOM 2106 C C . LYS B 1 24 ? 30.734 0.326 -4.188 1 91.94 24 LYS B C 1
ATOM 2108 O O . LYS B 1 24 ? 31.812 0.616 -4.699 1 91.94 24 LYS B O 1
ATOM 2113 N N . ALA B 1 25 ? 30.562 -0.477 -3.215 1 88.88 25 ALA B N 1
ATOM 2114 C CA . ALA B 1 25 ? 31.734 -1.133 -2.639 1 88.88 25 ALA B CA 1
ATOM 2115 C C . ALA B 1 25 ? 32.375 -2.076 -3.646 1 88.88 25 ALA B C 1
ATOM 2117 O O . ALA B 1 25 ? 33.594 -2.318 -3.59 1 88.88 25 ALA B O 1
ATOM 2118 N N . GLY B 1 26 ? 31.688 -2.666 -4.477 1 80.56 26 GLY B N 1
ATOM 2119 C CA . GLY B 1 26 ? 32.219 -3.42 -5.602 1 80.56 26 GLY B CA 1
ATOM 2120 C C . GLY B 1 26 ? 32.938 -4.699 -5.188 1 80.56 26 GLY B C 1
ATOM 2121 O O . GLY B 1 26 ? 33.844 -5.152 -5.867 1 80.56 26 GLY B O 1
ATOM 2122 N N . ARG B 1 27 ? 32.562 -5.242 -4.117 1 81.88 27 ARG B N 1
ATOM 2123 C CA . ARG B 1 27 ? 33.188 -6.5 -3.721 1 81.88 27 ARG B CA 1
ATOM 2124 C C . ARG B 1 27 ? 32.75 -7.637 -4.637 1 81.88 27 ARG B C 1
ATOM 2126 O O . ARG B 1 27 ? 31.609 -7.684 -5.074 1 81.88 27 ARG B O 1
ATOM 2133 N N . PRO B 1 28 ? 33.719 -8.406 -4.969 1 77.94 28 PRO B N 1
ATOM 2134 C CA . PRO B 1 28 ? 33.406 -9.492 -5.891 1 77.94 28 PRO B CA 1
ATOM 2135 C C . PRO B 1 28 ? 32.344 -10.453 -5.324 1 77.94 28 PRO B C 1
ATOM 2137 O O . PRO B 1 28 ? 31.578 -11.047 -6.078 1 77.94 28 PRO B O 1
ATOM 2140 N N . ASP B 1 29 ? 32.312 -10.578 -4 1 80.88 29 ASP B N 1
ATOM 2141 C CA . ASP B 1 29 ? 31.406 -11.531 -3.365 1 80.88 29 ASP B CA 1
ATOM 2142 C C . ASP B 1 29 ? 30.109 -10.859 -2.914 1 80.88 29 ASP B C 1
ATOM 2144 O O . ASP B 1 29 ? 29.391 -11.391 -2.068 1 80.88 29 ASP B O 1
ATOM 2148 N N . LYS B 1 30 ? 29.828 -9.797 -3.615 1 82.5 30 LYS B N 1
ATOM 2149 C CA . LYS B 1 30 ? 28.625 -9.086 -3.162 1 82.5 30 LYS B CA 1
ATOM 2150 C C . LYS B 1 30 ? 27.359 -9.797 -3.617 1 82.5 30 LYS B C 1
ATOM 2152 O O . LYS B 1 30 ? 27.359 -10.469 -4.652 1 82.5 30 LYS B O 1
ATOM 2157 N N . PRO B 1 31 ? 26.344 -9.68 -2.844 1 85.5 31 PRO B N 1
ATOM 2158 C CA . PRO B 1 31 ? 25.062 -10.234 -3.275 1 85.5 31 PRO B CA 1
ATOM 2159 C C . PRO B 1 31 ? 24.453 -9.477 -4.453 1 85.5 31 PRO B C 1
ATOM 2161 O O . PRO B 1 31 ? 24.922 -8.391 -4.793 1 85.5 31 PRO B O 1
ATOM 2164 N N . CYS B 1 32 ? 23.547 -10.109 -5.078 1 86 32 CYS B N 1
ATOM 2165 C CA . CYS B 1 32 ? 22.812 -9.461 -6.16 1 86 32 CYS B CA 1
ATOM 2166 C C . CYS B 1 32 ? 22.109 -8.203 -5.66 1 86 32 CYS B C 1
ATOM 2168 O O . CYS B 1 32 ? 21.5 -8.211 -4.59 1 86 32 CYS B O 1
ATOM 2170 N N . THR B 1 33 ? 22.219 -7.121 -6.352 1 85.62 33 THR B N 1
ATOM 2171 C CA . THR B 1 33 ? 21.641 -5.852 -5.926 1 85.62 33 THR B CA 1
ATOM 2172 C C . THR B 1 33 ? 20.578 -5.379 -6.914 1 85.62 33 THR B C 1
ATOM 2174 O O . THR B 1 33 ? 20.312 -4.18 -7.02 1 85.62 33 THR B O 1
ATOM 2177 N N . CYS B 1 34 ? 20.062 -6.281 -7.672 1 84.75 34 CYS B N 1
ATOM 2178 C CA . CYS B 1 34 ? 19.062 -5.914 -8.656 1 84.75 34 CYS B CA 1
ATOM 2179 C C . CYS B 1 34 ? 17.781 -5.449 -7.98 1 84.75 34 CYS B C 1
ATOM 2181 O O . CYS B 1 34 ? 17.609 -5.621 -6.773 1 84.75 34 CYS B O 1
ATOM 2183 N N . TYR B 1 35 ? 16.859 -4.879 -8.742 1 84.12 35 TYR B N 1
ATOM 2184 C CA . TYR B 1 35 ? 15.633 -4.309 -8.219 1 84.12 35 TYR B CA 1
ATOM 2185 C C . TYR B 1 35 ? 14.758 -5.383 -7.578 1 84.12 35 TYR B C 1
ATOM 2187 O O . TYR B 1 35 ? 14.148 -5.152 -6.531 1 84.12 35 TYR B O 1
ATOM 2195 N N . GLN B 1 36 ? 14.742 -6.531 -8.133 1 84.06 36 GLN B N 1
ATOM 2196 C CA . GLN B 1 36 ? 13.93 -7.621 -7.594 1 84.06 36 GLN B CA 1
ATOM 2197 C C . GLN B 1 36 ? 14.414 -8.031 -6.207 1 84.06 36 GLN B C 1
ATOM 2199 O O . GLN B 1 36 ? 13.602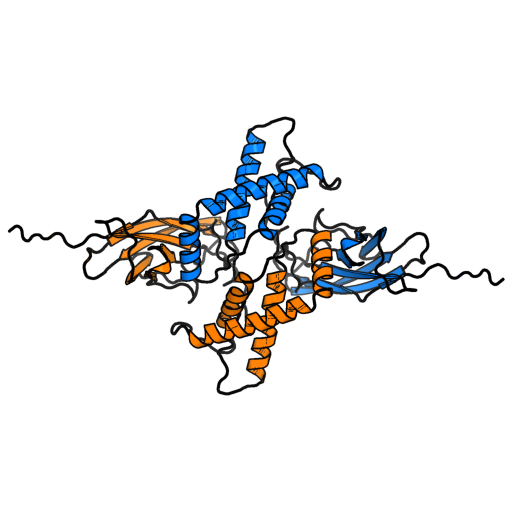 -8.266 -5.309 1 84.06 36 GLN B O 1
ATOM 2204 N N . CYS B 1 37 ? 15.688 -8.172 -6.043 1 89.06 37 CYS B N 1
ATOM 2205 C CA . CYS B 1 37 ? 16.234 -8.547 -4.746 1 89.06 37 CYS B CA 1
ATOM 2206 C C . CYS B 1 37 ? 15.93 -7.492 -3.691 1 89.06 37 CYS B C 1
ATOM 2208 O O . CYS B 1 37 ? 15.703 -7.816 -2.525 1 89.06 37 CYS B O 1
ATOM 2210 N N . ARG B 1 38 ? 15.977 -6.246 -4.191 1 91.5 38 ARG B N 1
ATOM 2211 C CA . ARG B 1 38 ? 15.609 -5.156 -3.293 1 91.5 38 ARG B CA 1
ATOM 2212 C C . ARG B 1 38 ? 14.172 -5.312 -2.807 1 91.5 38 ARG B C 1
ATOM 2214 O O . ARG B 1 38 ? 13.898 -5.203 -1.609 1 91.5 38 ARG B O 1
ATOM 2221 N N . LEU B 1 39 ? 13.312 -5.598 -3.738 1 91.38 39 LEU B N 1
ATOM 2222 C CA . LEU B 1 39 ? 11.898 -5.723 -3.395 1 91.38 39 LEU B CA 1
ATOM 2223 C C . LEU B 1 39 ? 11.656 -6.953 -2.531 1 91.38 39 LEU B C 1
ATOM 2225 O O . LEU B 1 39 ? 10.836 -6.918 -1.607 1 91.38 39 LEU B O 1
ATOM 2229 N N . ASP B 1 40 ? 12.352 -7.988 -2.818 1 91.75 40 ASP B N 1
ATOM 2230 C CA . ASP B 1 40 ? 12.234 -9.188 -2.002 1 91.75 40 ASP B CA 1
ATOM 2231 C C . ASP B 1 40 ? 12.68 -8.922 -0.565 1 91.75 40 ASP B C 1
ATOM 2233 O O . ASP B 1 40 ? 12.047 -9.398 0.383 1 91.75 40 ASP B O 1
ATOM 2237 N N . THR B 1 41 ? 13.742 -8.234 -0.488 1 94.56 41 THR B N 1
ATOM 2238 C CA . THR B 1 41 ? 14.25 -7.891 0.836 1 94.56 41 THR B CA 1
ATOM 2239 C C . THR B 1 41 ? 13.266 -6.988 1.576 1 94.56 41 THR B C 1
ATOM 2241 O O . THR B 1 41 ? 12.992 -7.199 2.76 1 94.56 41 THR B O 1
ATOM 2244 N N . ALA B 1 42 ? 12.758 -6.008 0.849 1 95.94 42 ALA B N 1
ATOM 2245 C CA . ALA B 1 42 ? 11.773 -5.121 1.452 1 95.94 42 ALA B CA 1
ATOM 2246 C C . ALA B 1 42 ? 10.562 -5.91 1.945 1 95.94 42 ALA B C 1
ATOM 2248 O O . ALA B 1 42 ? 10.055 -5.664 3.045 1 95.94 42 ALA B O 1
ATOM 2249 N N . CYS B 1 43 ? 10.133 -6.836 1.133 1 95.38 43 CYS B N 1
ATOM 2250 C CA . CYS B 1 43 ? 8.992 -7.676 1.494 1 95.38 43 CYS B CA 1
ATOM 2251 C C . CYS B 1 43 ? 9.281 -8.461 2.768 1 95.38 43 CYS B C 1
ATOM 2253 O O . CYS B 1 43 ? 8.43 -8.547 3.654 1 95.38 43 CYS B O 1
ATOM 2255 N N . TYR B 1 44 ? 10.461 -8.984 2.859 1 95.69 44 TYR B N 1
ATOM 2256 C CA . TYR B 1 44 ? 10.898 -9.727 4.035 1 95.69 44 TYR B CA 1
ATOM 2257 C C . TYR B 1 44 ? 10.828 -8.859 5.289 1 95.69 44 TYR B C 1
ATOM 2259 O O . TYR B 1 44 ? 10.305 -9.289 6.32 1 95.69 44 TYR B O 1
ATOM 2267 N N . VAL B 1 45 ? 11.305 -7.695 5.176 1 97.31 45 VAL B N 1
ATOM 2268 C CA . VAL B 1 45 ? 11.414 -6.789 6.312 1 97.31 45 VAL B CA 1
ATOM 2269 C C . VAL B 1 45 ? 10.023 -6.297 6.711 1 97.31 45 VAL B C 1
ATOM 2271 O O . VAL B 1 45 ? 9.672 -6.32 7.895 1 97.31 45 VAL B O 1
ATOM 2274 N N . LEU B 1 46 ? 9.211 -5.891 5.746 1 96.88 46 LEU B N 1
ATOM 2275 C CA . LEU B 1 46 ? 7.891 -5.332 6.004 1 96.88 46 LEU B CA 1
ATOM 2276 C C . LEU B 1 46 ? 7.008 -6.34 6.734 1 96.88 46 LEU B C 1
ATOM 2278 O O . LEU B 1 46 ? 6.18 -5.957 7.566 1 96.88 46 LEU B O 1
ATOM 2282 N N . ASN B 1 47 ? 7.199 -7.598 6.441 1 95.62 47 ASN B N 1
ATOM 2283 C CA . ASN B 1 47 ? 6.391 -8.641 7.062 1 95.62 47 ASN B CA 1
ATOM 2284 C C . ASN B 1 47 ? 6.789 -8.867 8.516 1 95.62 47 ASN B C 1
ATOM 2286 O O . ASN B 1 47 ? 6.117 -9.609 9.242 1 95.62 47 ASN B O 1
ATOM 2290 N N . ARG B 1 48 ? 7.777 -8.18 8.969 1 96.38 48 ARG B N 1
ATOM 2291 C CA . ARG B 1 48 ? 8.289 -8.391 10.32 1 96.38 48 ARG B CA 1
ATOM 2292 C C . ARG B 1 48 ? 8.234 -7.109 11.141 1 96.38 48 ARG B C 1
ATOM 2294 O O . ARG B 1 48 ? 8.75 -7.059 12.258 1 96.38 48 ARG B O 1
ATOM 2301 N N . LEU B 1 49 ? 7.66 -6.062 10.641 1 95.19 49 LEU B N 1
ATOM 2302 C CA . LEU B 1 49 ? 7.508 -4.789 11.328 1 95.19 49 LEU B CA 1
ATOM 2303 C C . LEU B 1 49 ? 6.031 -4.426 11.484 1 95.19 49 LEU B C 1
ATOM 2305 O O . LEU B 1 49 ? 5.23 -4.672 10.578 1 95.19 49 LEU B O 1
ATOM 2309 N N . PRO B 1 50 ? 5.746 -3.805 12.625 1 93.69 50 PRO B N 1
ATOM 2310 C CA . PRO B 1 50 ? 4.387 -3.268 12.727 1 93.69 50 PRO B CA 1
ATOM 2311 C C . PRO B 1 50 ? 4.125 -2.139 11.734 1 93.69 50 PRO B C 1
ATOM 2313 O O . PRO B 1 50 ? 4.98 -1.271 11.539 1 93.69 50 PRO B O 1
ATOM 2316 N N . PRO B 1 51 ? 2.918 -2.203 11.109 1 94.75 51 PRO B N 1
ATOM 2317 C CA . PRO B 1 51 ? 2.615 -1.136 10.156 1 94.75 51 PRO B CA 1
ATOM 2318 C C . PRO B 1 51 ? 2.262 0.183 10.836 1 94.75 51 PRO B C 1
ATOM 2320 O O . PRO B 1 51 ? 2.014 0.211 12.047 1 94.75 51 PRO B O 1
ATOM 2323 N N . ARG B 1 52 ? 2.316 1.259 10.086 1 93.62 52 ARG B N 1
ATOM 2324 C CA . ARG B 1 52 ? 1.865 2.592 10.469 1 93.62 52 ARG B CA 1
ATOM 2325 C C . ARG B 1 52 ? 1.074 3.248 9.344 1 93.62 52 ARG B C 1
ATOM 2327 O O . ARG B 1 52 ? 1.613 4.062 8.594 1 93.62 52 ARG B O 1
ATOM 2334 N N . TYR B 1 53 ? -0.143 3.002 9.367 1 94.31 53 TYR B N 1
ATOM 2335 C CA . TYR B 1 53 ? -1.017 3.541 8.336 1 94.31 53 TYR B CA 1
ATOM 2336 C C . TYR B 1 53 ? -1.479 4.949 8.688 1 94.31 53 TYR B C 1
ATOM 2338 O O . TYR B 1 53 ? -1.825 5.223 9.836 1 94.31 53 TYR B O 1
ATOM 2346 N N . VAL B 1 54 ? -1.448 5.816 7.695 1 92.44 54 VAL B N 1
ATOM 2347 C CA . VAL B 1 54 ? -1.878 7.195 7.879 1 92.44 54 VAL B CA 1
ATOM 2348 C C . VAL B 1 54 ? -2.838 7.594 6.762 1 92.44 54 VAL B C 1
ATOM 2350 O O . VAL B 1 54 ? -2.758 7.062 5.648 1 92.44 54 VAL B O 1
ATOM 2353 N N . ILE B 1 55 ? -3.729 8.539 7.043 1 89.06 55 ILE B N 1
ATOM 2354 C CA . ILE B 1 55 ? -4.648 9.031 6.02 1 89.06 55 ILE B CA 1
ATOM 2355 C C . ILE B 1 55 ? -4.867 10.531 6.203 1 89.06 55 ILE B C 1
ATOM 2357 O O . ILE B 1 55 ? -5.402 11.195 5.312 1 89.06 55 ILE B O 1
ATOM 2361 N N . SER B 1 56 ? -4.352 11.117 7.316 1 87.5 56 SER B N 1
ATOM 2362 C CA . SER B 1 56 ? -4.656 12.508 7.652 1 87.5 56 SER B CA 1
ATOM 2363 C C . SER B 1 56 ? -3.393 13.266 8.039 1 87.5 56 SER B C 1
ATOM 2365 O O . SER B 1 56 ? -2.35 12.664 8.297 1 87.5 56 SER B O 1
ATOM 2367 N N . SER B 1 57 ? -3.568 14.555 8.062 1 90.44 57 SER B N 1
ATOM 2368 C CA . SER B 1 57 ? -2.471 15.43 8.469 1 90.44 57 SER B CA 1
ATOM 2369 C C . SER B 1 57 ? -1.979 15.07 9.867 1 90.44 57 SER B C 1
ATOM 2371 O O . SER B 1 57 ? -0.771 15.008 10.109 1 90.44 57 SER B O 1
ATOM 2373 N N . ARG B 1 58 ? -2.908 14.852 10.75 1 87.56 58 ARG B N 1
ATOM 2374 C CA . ARG B 1 58 ? -2.539 14.508 12.125 1 87.56 58 ARG B CA 1
ATOM 2375 C C . ARG B 1 58 ? -1.818 13.164 12.172 1 87.56 58 ARG B C 1
ATOM 2377 O O . ARG B 1 58 ? -0.852 13 12.922 1 87.56 58 ARG B O 1
ATOM 2384 N N . GLY B 1 59 ? -2.342 12.258 11.398 1 90.19 59 GLY B N 1
ATOM 2385 C CA . GLY B 1 59 ? -1.676 10.969 11.336 1 90.19 59 GLY B CA 1
ATOM 2386 C C . GLY B 1 59 ? -0.244 11.055 10.844 1 90.19 59 GLY B C 1
ATOM 2387 O O . GLY B 1 59 ? 0.651 10.422 11.398 1 90.19 59 GLY B O 1
ATOM 2388 N N . VAL B 1 60 ? -0.061 11.844 9.852 1 91.5 60 VAL B N 1
ATOM 2389 C CA . VAL B 1 60 ? 1.272 12.031 9.289 1 91.5 60 VAL B CA 1
ATOM 2390 C C . VAL B 1 60 ? 2.174 12.719 10.305 1 91.5 60 VAL B C 1
ATOM 2392 O O . VAL B 1 60 ? 3.322 12.32 10.508 1 91.5 60 VAL B O 1
ATOM 2395 N N . ALA B 1 61 ? 1.651 13.703 10.914 1 92.31 61 ALA B N 1
ATOM 2396 C CA . ALA B 1 61 ? 2.424 14.438 11.922 1 92.31 61 ALA B CA 1
ATOM 2397 C C . ALA B 1 61 ? 2.859 13.516 13.055 1 92.31 61 ALA B C 1
ATOM 2399 O O . ALA B 1 61 ? 4.012 13.57 13.492 1 92.31 61 ALA B O 1
ATOM 2400 N N . ARG B 1 62 ? 1.979 12.734 13.508 1 89.31 62 ARG B N 1
ATOM 2401 C CA . ARG B 1 62 ? 2.291 11.789 14.578 1 89.31 62 ARG B CA 1
ATOM 2402 C C . ARG B 1 62 ? 3.338 10.781 14.133 1 89.31 62 ARG B C 1
ATOM 2404 O O . ARG B 1 62 ? 4.277 10.477 14.875 1 89.31 62 ARG B O 1
ATOM 2411 N N . SER B 1 63 ? 3.082 10.258 12.984 1 87.81 63 SER B N 1
ATOM 2412 C CA . SER B 1 63 ? 4.035 9.297 12.438 1 87.81 63 SER B CA 1
ATOM 2413 C C . SER B 1 63 ? 5.434 9.891 12.344 1 87.81 63 SER B C 1
ATOM 2415 O O . SER B 1 63 ? 6.418 9.242 12.688 1 87.81 63 SER B O 1
ATOM 2417 N N . GLU B 1 64 ? 5.484 11.078 11.891 1 86.69 64 GLU B N 1
ATOM 2418 C CA . GLU B 1 64 ? 6.758 11.781 11.742 1 86.69 64 GLU B CA 1
ATOM 2419 C C . GLU B 1 64 ? 7.414 12.008 13.102 1 86.69 64 GLU B C 1
ATOM 2421 O O . GLU B 1 64 ? 8.625 11.828 13.25 1 86.69 64 GLU B O 1
ATOM 2426 N N . SER B 1 65 ? 6.66 12.406 14.031 1 85.12 65 SER B N 1
ATOM 2427 C CA . SER B 1 65 ? 7.188 12.664 15.367 1 85.12 65 SER B CA 1
ATOM 2428 C C . SER B 1 65 ? 7.711 11.391 16.016 1 85.12 65 SER B C 1
ATOM 2430 O O . SER B 1 65 ? 8.742 11.406 16.688 1 85.12 65 SER B O 1
ATOM 2432 N N . GLU B 1 66 ? 7.039 10.367 15.805 1 81.75 66 GLU B N 1
ATOM 2433 C CA . GLU B 1 66 ? 7.438 9.086 16.375 1 81.75 66 GLU B CA 1
ATOM 2434 C C . GLU B 1 66 ? 8.719 8.562 15.734 1 81.75 66 GLU B C 1
ATOM 2436 O O . GLU B 1 66 ? 9.547 7.938 16.406 1 81.75 66 GLU B O 1
ATOM 2441 N N . THR B 1 67 ? 8.844 8.805 14.531 1 75.56 67 THR B N 1
ATOM 2442 C CA . THR B 1 67 ? 10.039 8.398 13.812 1 75.56 67 THR B CA 1
ATOM 2443 C C . THR B 1 67 ? 11.266 9.156 14.336 1 75.56 67 THR B C 1
ATOM 2445 O O . THR B 1 67 ? 12.352 8.578 14.453 1 75.56 67 THR B O 1
ATOM 2448 N N . LEU B 1 68 ? 11.055 10.359 14.641 1 72.06 68 LEU B N 1
ATOM 2449 C CA . LEU B 1 68 ? 12.156 11.188 15.125 1 72.06 68 LEU B CA 1
ATOM 2450 C C . LEU B 1 68 ? 12.578 10.766 16.531 1 72.06 68 LEU B C 1
ATOM 2452 O O . LEU B 1 68 ? 13.758 10.812 16.859 1 72.06 68 LEU B O 1
ATOM 2456 N N . GLU B 1 69 ? 11.625 10.32 17.203 1 68.19 69 GLU B N 1
ATOM 2457 C CA . GLU B 1 69 ? 11.898 9.922 18.578 1 68.19 69 GLU B CA 1
ATOM 2458 C C . GLU B 1 69 ? 12.555 8.547 18.641 1 68.19 69 GLU B C 1
ATOM 2460 O O . GLU B 1 69 ? 13.328 8.258 19.562 1 68.19 69 GLU B O 1
ATOM 2465 N N . LYS B 1 70 ? 12.211 7.781 17.625 1 66.38 70 LYS B N 1
ATOM 2466 C CA . LYS B 1 70 ? 12.641 6.391 17.734 1 66.38 70 LYS B CA 1
ATOM 2467 C C . LYS B 1 70 ? 13.867 6.117 16.875 1 66.38 70 LYS B C 1
ATOM 2469 O O . LYS B 1 70 ? 13.75 5.551 15.781 1 66.38 70 LYS B O 1
ATOM 2474 N N . GLN B 1 71 ? 14.961 6.543 17.188 1 62.69 71 GLN B N 1
ATOM 2475 C CA . GLN B 1 71 ? 16.219 6.176 16.547 1 62.69 71 GLN B CA 1
ATOM 2476 C C . GLN B 1 71 ? 16.391 4.656 16.484 1 62.69 71 GLN B C 1
ATOM 2478 O O . GLN B 1 71 ? 16.969 4.129 15.531 1 62.69 71 GLN B O 1
ATOM 2483 N N . GLN B 1 72 ? 15.789 4.086 17.359 1 70.56 72 GLN B N 1
ATOM 2484 C CA . GLN B 1 72 ? 15.914 2.637 17.5 1 70.56 72 GLN B CA 1
ATOM 2485 C C . GLN B 1 72 ? 15.188 1.912 16.375 1 70.56 72 GLN B C 1
ATOM 2487 O O . GLN B 1 72 ? 15.586 0.819 15.969 1 70.56 72 GLN B O 1
ATOM 2492 N N . GLU B 1 73 ? 14.242 2.582 15.758 1 73.56 73 GLU B N 1
ATOM 2493 C CA . GLU B 1 73 ? 13.477 1.948 14.688 1 73.56 73 GLU B CA 1
ATOM 2494 C C . GLU B 1 73 ? 14.336 1.723 13.445 1 73.56 73 GLU B C 1
ATOM 2496 O O . GLU B 1 73 ? 14.234 0.679 12.797 1 73.56 73 GLU B O 1
ATOM 2501 N N . ASP B 1 74 ? 15.188 2.6 13.305 1 80.19 74 ASP B N 1
ATOM 2502 C CA . ASP B 1 74 ? 16.062 2.473 12.141 1 80.19 74 ASP B CA 1
ATOM 2503 C C . ASP B 1 74 ? 17.062 1.344 12.328 1 80.19 74 ASP B C 1
ATOM 2505 O O . ASP B 1 74 ? 17.375 0.607 11.391 1 80.19 74 ASP B O 1
ATOM 2509 N N . ALA B 1 75 ? 17.469 1.251 13.555 1 85.44 75 ALA B N 1
ATOM 2510 C CA . ALA B 1 75 ? 18.422 0.17 13.828 1 85.44 75 ALA B CA 1
ATOM 2511 C C . ALA B 1 75 ? 17.766 -1.193 13.609 1 85.44 75 ALA B C 1
ATOM 2513 O O . ALA B 1 75 ? 18.391 -2.109 13.078 1 85.44 75 ALA B O 1
ATOM 2514 N N . ASP B 1 76 ? 16.578 -1.264 13.961 1 90.62 76 ASP B N 1
ATOM 2515 C CA . ASP B 1 76 ? 15.828 -2.506 13.773 1 90.62 76 ASP B CA 1
ATOM 2516 C C . ASP B 1 76 ? 15.633 -2.803 12.289 1 90.62 76 ASP B C 1
ATOM 2518 O O . ASP B 1 76 ? 15.797 -3.943 11.852 1 90.62 76 ASP B O 1
ATOM 2522 N N . ILE B 1 77 ? 15.336 -1.802 11.57 1 94.38 77 ILE B N 1
ATOM 2523 C CA . ILE B 1 77 ? 15.109 -1.964 10.141 1 94.38 77 ILE B CA 1
ATOM 2524 C C . ILE B 1 77 ? 16.406 -2.391 9.461 1 94.38 77 ILE B C 1
ATOM 2526 O O . ILE B 1 77 ? 16.422 -3.314 8.641 1 94.38 77 ILE B O 1
ATOM 2530 N N . VAL B 1 78 ? 17.484 -1.815 9.875 1 95.12 78 VAL B N 1
ATOM 2531 C CA . VAL B 1 78 ? 18.781 -2.117 9.281 1 95.12 78 VAL B CA 1
ATOM 2532 C C . VAL B 1 78 ? 19.141 -3.58 9.531 1 95.12 78 VAL B C 1
ATOM 2534 O O . VAL B 1 78 ? 19.547 -4.297 8.617 1 95.12 78 VAL B O 1
ATOM 2537 N N . SER B 1 79 ? 18.938 -3.965 10.719 1 96.12 79 SER B N 1
ATOM 2538 C CA . SER B 1 79 ? 19.234 -5.348 11.078 1 96.12 79 SER B CA 1
ATOM 2539 C C . SER B 1 79 ? 18.391 -6.324 10.266 1 96.12 79 SER B C 1
ATOM 2541 O O . SER B 1 79 ? 18.906 -7.324 9.758 1 96.12 79 SER B O 1
ATOM 2543 N N . LEU B 1 80 ? 17.172 -6.035 10.148 1 96.69 80 LEU B N 1
ATOM 2544 C CA . LEU B 1 80 ? 16.266 -6.898 9.406 1 96.69 80 LEU B CA 1
ATOM 2545 C C . LEU B 1 80 ? 16.609 -6.918 7.922 1 96.69 80 LEU B C 1
ATOM 2547 O O . LEU B 1 80 ? 16.453 -7.941 7.254 1 96.69 80 LEU B O 1
ATOM 2551 N N . VAL B 1 81 ? 17.062 -5.773 7.422 1 97 81 VAL B N 1
ATOM 2552 C CA . VAL B 1 81 ? 17.453 -5.703 6.016 1 97 81 VAL B CA 1
ATOM 2553 C C . VAL B 1 81 ? 18.641 -6.621 5.762 1 97 81 VAL B C 1
ATOM 2555 O O . VAL B 1 81 ? 18.641 -7.383 4.793 1 97 81 VAL B O 1
ATOM 2558 N N . TYR B 1 82 ? 19.562 -6.633 6.637 1 95.5 82 TYR B N 1
ATOM 2559 C CA . TYR B 1 82 ? 20.719 -7.504 6.465 1 95.5 82 TYR B CA 1
ATOM 2560 C C . TYR B 1 82 ? 20.328 -8.969 6.59 1 95.5 82 TYR B C 1
ATOM 2562 O O . TYR B 1 82 ? 20.828 -9.82 5.863 1 95.5 82 TYR B O 1
ATOM 2570 N N . GLU B 1 83 ? 19.5 -9.227 7.535 1 95.94 83 GLU B N 1
ATOM 2571 C CA . GLU B 1 83 ? 18.984 -10.586 7.652 1 95.94 83 GLU B CA 1
ATOM 2572 C C . GLU B 1 83 ? 18.297 -11.031 6.367 1 95.94 83 GLU B C 1
ATOM 2574 O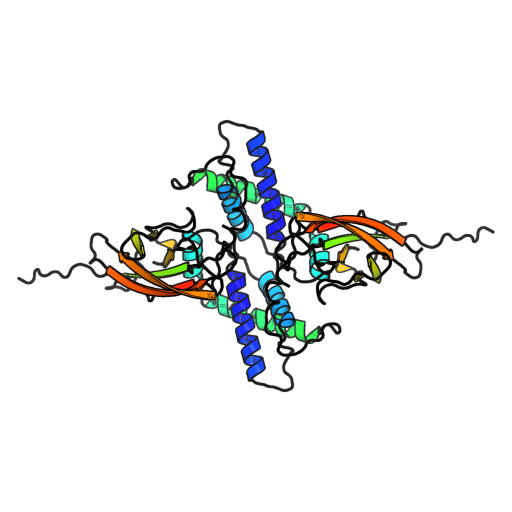 O . GLU B 1 83 ? 18.562 -12.125 5.863 1 95.94 83 GLU B O 1
ATOM 2579 N N . GLY B 1 84 ? 17.391 -10.188 5.836 1 95.12 84 GLY B N 1
ATOM 2580 C CA . GLY B 1 84 ? 16.672 -10.492 4.605 1 95.12 84 GLY B CA 1
ATOM 2581 C C . GLY B 1 84 ? 17.594 -10.664 3.41 1 95.12 84 GLY B C 1
ATOM 2582 O O . GLY B 1 84 ? 17.453 -11.617 2.637 1 95.12 84 GLY B O 1
ATOM 2583 N N . LEU B 1 85 ? 18.531 -9.766 3.344 1 93.38 85 LEU B N 1
ATOM 2584 C CA . LEU B 1 85 ? 19.5 -9.797 2.264 1 93.38 85 LEU B CA 1
ATOM 2585 C C . LEU B 1 85 ? 20.266 -11.125 2.256 1 93.38 85 LEU B C 1
ATOM 2587 O O . LEU B 1 85 ? 20.453 -11.734 1.199 1 93.38 85 LEU B O 1
ATOM 2591 N N . ASN B 1 86 ? 20.703 -11.555 3.344 1 91.75 86 ASN B N 1
ATOM 2592 C CA . ASN B 1 86 ? 21.438 -12.805 3.471 1 91.75 86 ASN B CA 1
ATOM 2593 C C . ASN B 1 86 ? 20.578 -14.008 3.098 1 91.75 86 ASN B C 1
ATOM 2595 O O . ASN B 1 86 ? 21.062 -14.93 2.434 1 91.75 86 ASN B O 1
ATOM 2599 N N . LYS B 1 87 ? 19.406 -14.023 3.486 1 91.81 87 LYS B N 1
ATOM 2600 C CA . LYS B 1 87 ? 18.5 -15.117 3.186 1 91.81 87 LYS B CA 1
ATOM 2601 C C . LYS B 1 87 ? 18.188 -15.18 1.693 1 91.81 87 LYS B C 1
ATOM 2603 O O . LYS B 1 87 ? 18.141 -16.266 1.104 1 91.81 87 LYS B O 1
ATOM 2608 N N . ILE B 1 88 ? 17.953 -14.039 1.13 1 88.19 88 ILE B N 1
ATOM 2609 C CA . ILE B 1 88 ? 17.594 -13.961 -0.282 1 88.19 88 ILE B 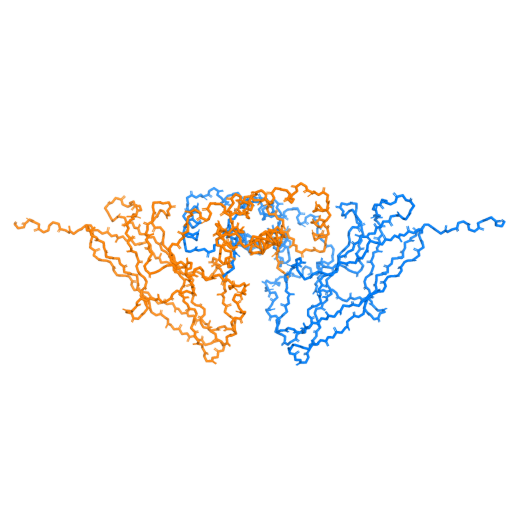CA 1
ATOM 2610 C C . ILE B 1 88 ? 18.797 -14.344 -1.143 1 88.19 88 ILE B C 1
ATOM 2612 O O . ILE B 1 88 ? 18.641 -15.031 -2.156 1 88.19 88 ILE B O 1
ATOM 2616 N N . ALA B 1 89 ? 19.922 -13.875 -0.735 1 84 89 ALA B N 1
ATOM 2617 C CA . ALA B 1 89 ? 21.156 -14.188 -1.468 1 84 89 ALA B CA 1
ATOM 2618 C C . ALA B 1 89 ? 21.406 -15.695 -1.475 1 84 89 ALA B C 1
ATOM 2620 O O . ALA B 1 89 ? 21.922 -16.234 -2.457 1 84 89 ALA B O 1
ATOM 2621 N N . LYS B 1 90 ? 21.094 -16.312 -0.444 1 81.38 90 LYS B N 1
ATOM 2622 C CA . LYS B 1 90 ? 21.328 -17.75 -0.324 1 81.38 90 LYS B CA 1
ATOM 2623 C C . LYS B 1 90 ? 20.297 -18.531 -1.135 1 81.38 90 LYS B C 1
ATOM 2625 O O . LYS B 1 90 ? 20.547 -19.672 -1.534 1 81.38 90 LYS B O 1
ATOM 2630 N N . SER B 1 91 ? 19.172 -17.875 -1.28 1 68.12 91 SER B N 1
ATOM 2631 C CA . SER B 1 91 ? 18.094 -18.562 -1.97 1 68.12 91 SER B CA 1
ATOM 2632 C C . SER B 1 91 ? 18.062 -18.219 -3.453 1 68.12 91 SER B C 1
ATOM 2634 O O . SER B 1 91 ? 17.141 -18.594 -4.172 1 68.12 91 SER B O 1
ATOM 2636 N N . MET B 1 92 ? 19.062 -17.719 -4.016 1 57.31 92 MET B N 1
ATOM 2637 C CA . MET B 1 92 ? 19.047 -17.172 -5.367 1 57.31 92 MET B CA 1
ATOM 2638 C C . MET B 1 92 ? 18.234 -18.047 -6.305 1 57.31 92 MET B C 1
ATOM 2640 O O . MET B 1 92 ? 18.438 -19.266 -6.348 1 57.31 92 MET B O 1
ATOM 2644 N N . ARG B 1 93 ? 17.094 -17.484 -6.59 1 54.47 93 ARG B N 1
ATOM 2645 C CA . ARG B 1 93 ? 16.125 -18.062 -7.516 1 54.47 93 ARG B CA 1
ATOM 2646 C C . ARG B 1 93 ? 16.719 -18.172 -8.922 1 54.47 93 ARG B C 1
ATOM 2648 O O . ARG B 1 93 ? 17.125 -17.172 -9.508 1 54.47 93 ARG B O 1
ATOM 2655 N N . PRO B 1 94 ? 17.031 -19.266 -9.289 1 47.62 94 PRO B N 1
ATOM 2656 C CA . PRO B 1 94 ? 17.641 -19.484 -10.602 1 47.62 94 PRO B CA 1
ATOM 2657 C C . PRO B 1 94 ? 16.922 -18.719 -11.711 1 47.62 94 PRO B C 1
ATOM 2659 O O . PRO B 1 94 ? 17.516 -18.469 -12.766 1 47.62 94 PRO B O 1
ATOM 2662 N N . HIS B 1 95 ? 15.688 -18.406 -11.562 1 46.66 95 HIS B N 1
ATOM 2663 C CA . HIS B 1 95 ? 14.938 -18.062 -12.766 1 46.66 95 HIS B CA 1
ATOM 2664 C C . HIS B 1 95 ? 15.016 -16.562 -13.047 1 46.66 95 HIS B C 1
ATOM 2666 O O . HIS B 1 95 ? 14.328 -16.062 -13.945 1 46.66 95 HIS B O 1
ATOM 2672 N N . PHE B 1 96 ? 15.633 -15.727 -12.156 1 55.03 96 PHE B N 1
ATOM 2673 C CA . PHE B 1 96 ? 15.594 -14.305 -12.484 1 55.03 96 PHE B CA 1
ATOM 2674 C C . PHE B 1 96 ? 16.891 -13.867 -13.156 1 55.03 96 PHE B C 1
ATOM 2676 O O . PHE B 1 96 ? 17.969 -14.336 -12.789 1 55.03 96 PHE B O 1
ATOM 2683 N N . SER B 1 97 ? 16.766 -13.484 -14.438 1 54.34 97 SER B N 1
ATOM 2684 C CA . SER B 1 97 ? 17.922 -12.789 -15 1 54.34 97 SER B CA 1
ATOM 2685 C C . SER B 1 97 ? 18.328 -11.602 -14.133 1 54.34 97 SER B C 1
ATOM 2687 O O . SER B 1 97 ? 17.609 -10.617 -14.039 1 54.34 97 SER B O 1
ATOM 2689 N N . HIS B 1 98 ? 18.75 -11.938 -12.984 1 58.81 98 HIS B N 1
ATOM 2690 C CA . HIS B 1 98 ? 19.234 -10.945 -12.031 1 58.81 98 HIS B CA 1
ATOM 2691 C C . HIS B 1 98 ? 20.219 -9.984 -12.68 1 58.81 98 HIS B C 1
ATOM 2693 O O . HIS B 1 98 ? 21.438 -10.164 -12.562 1 58.81 98 HIS B O 1
ATOM 2699 N N . THR B 1 99 ? 19.734 -9.359 -13.797 1 51.53 99 THR B N 1
ATOM 2700 C CA . THR B 1 99 ? 20.656 -8.406 -14.391 1 51.53 99 THR B CA 1
ATOM 2701 C C . THR B 1 99 ? 20.922 -7.246 -13.438 1 51.53 99 THR B C 1
ATOM 2703 O O . THR B 1 99 ? 20 -6.543 -13.031 1 51.53 99 THR B O 1
ATOM 2706 N N . PRO B 1 100 ? 22.125 -7.176 -13.07 1 50.88 100 PRO B N 1
ATOM 2707 C CA . PRO B 1 100 ? 22.609 -6.051 -12.266 1 50.88 100 PRO B CA 1
ATOM 2708 C C . PRO B 1 100 ? 22.359 -4.699 -12.938 1 50.88 100 PRO B C 1
ATOM 2710 O O . PRO B 1 100 ? 22.406 -4.602 -14.172 1 50.88 100 PRO B O 1
ATOM 2713 N N . GLY B 1 101 ? 21.578 -3.684 -12.312 1 49.66 101 GLY B N 1
ATOM 2714 C CA . GLY B 1 101 ? 21.438 -2.328 -12.82 1 49.66 101 GLY B CA 1
ATOM 2715 C C . GLY B 1 101 ? 19.984 -1.93 -13.062 1 49.66 101 GLY B C 1
ATOM 2716 O O . GLY B 1 101 ? 19.719 -0.789 -13.438 1 49.66 101 GLY B O 1
ATOM 2717 N N . ASP B 1 102 ? 19.328 -2.854 -13.242 1 50.72 102 ASP B N 1
ATOM 2718 C CA . ASP B 1 102 ? 17.953 -2.422 -13.516 1 50.72 102 ASP B CA 1
ATOM 2719 C C . ASP B 1 102 ? 17.312 -1.804 -12.273 1 50.72 102 ASP B C 1
ATOM 2721 O O . ASP B 1 102 ? 16.922 -2.52 -11.352 1 50.72 102 ASP B O 1
ATOM 2725 N N . LYS B 1 103 ? 17.719 -0.674 -11.969 1 52.09 103 LYS B N 1
ATOM 2726 C CA . LYS B 1 103 ? 17.234 0.073 -10.805 1 52.09 103 LYS B CA 1
ATOM 2727 C C . LYS B 1 103 ? 15.836 0.642 -11.055 1 52.09 103 LYS B C 1
ATOM 2729 O O . LYS B 1 103 ? 15.281 1.324 -10.195 1 52.09 103 LYS B O 1
ATOM 2734 N N . THR B 1 104 ? 15.438 0.595 -12.367 1 53.12 104 THR B N 1
ATOM 2735 C CA . THR B 1 104 ? 14.266 1.434 -12.609 1 53.12 104 THR B CA 1
ATOM 2736 C C . THR B 1 104 ? 12.984 0.653 -12.352 1 53.12 104 THR B C 1
ATOM 2738 O O . THR B 1 104 ? 12.891 -0.528 -12.688 1 53.12 104 THR B O 1
ATOM 2741 N N . SER B 1 105 ? 12.234 1.118 -11.445 1 54.25 105 SER B N 1
ATOM 2742 C CA . SER B 1 105 ? 10.852 0.682 -11.305 1 54.25 105 SER B CA 1
ATOM 2743 C C . SER B 1 105 ? 10.164 0.579 -12.656 1 54.25 105 SER B C 1
ATOM 2745 O O . SER B 1 105 ? 10.445 1.363 -13.562 1 54.25 105 SER B O 1
ATOM 2747 N N . PRO B 1 106 ? 9.555 -0.609 -12.953 1 49.44 106 PRO B N 1
ATOM 2748 C CA . PRO B 1 106 ? 8.867 -0.585 -14.25 1 49.44 106 PRO B CA 1
ATOM 2749 C C . PRO B 1 106 ? 8.062 0.695 -14.461 1 49.44 106 PRO B C 1
ATOM 2751 O O . PRO B 1 106 ? 7.422 1.191 -13.531 1 49.44 106 PRO B O 1
ATOM 2754 N N . SER B 1 107 ? 8.562 1.55 -15.375 1 53.09 107 SER B N 1
ATOM 2755 C CA . SER B 1 107 ? 7.812 2.713 -15.836 1 53.09 107 SER B CA 1
ATOM 2756 C C . SER B 1 107 ? 6.316 2.426 -15.875 1 53.09 107 SER B C 1
ATOM 2758 O O . SER B 1 107 ? 5.906 1.279 -16.062 1 53.09 107 SER B O 1
ATOM 2760 N N . ILE B 1 108 ? 5.574 3.342 -15.258 1 59.53 108 ILE B N 1
ATOM 2761 C CA . ILE B 1 108 ? 4.145 3.334 -15.555 1 59.53 108 ILE B CA 1
ATOM 2762 C C . ILE B 1 108 ? 3.924 3.018 -17.031 1 59.53 108 ILE B C 1
ATOM 2764 O O . ILE B 1 108 ? 4.371 3.762 -17.906 1 59.53 108 ILE B O 1
ATOM 2768 N N . ILE B 1 109 ? 3.57 1.747 -17.312 1 68.12 109 ILE B N 1
ATOM 2769 C CA . ILE B 1 109 ? 3.271 1.398 -18.703 1 68.12 109 ILE B CA 1
ATOM 2770 C C . ILE B 1 109 ? 1.885 1.917 -19.078 1 68.12 109 ILE B C 1
ATOM 2772 O O . ILE B 1 109 ? 0.893 1.58 -18.422 1 68.12 109 ILE B O 1
ATOM 2776 N N . LYS B 1 110 ? 1.887 2.959 -19.922 1 78.06 110 LYS B N 1
ATOM 2777 C CA . LYS B 1 110 ? 0.656 3.596 -20.375 1 78.06 110 LYS B CA 1
ATOM 2778 C C . LYS B 1 110 ? -0.116 2.684 -21.328 1 78.06 110 LYS B C 1
ATOM 2780 O O . LYS B 1 110 ? 0.482 1.951 -22.125 1 78.06 110 LYS B O 1
ATOM 2785 N N . GLY B 1 111 ? -1.467 2.609 -20.922 1 76.19 111 GLY B N 1
ATOM 2786 C CA . GLY B 1 111 ? -2.418 1.898 -21.766 1 76.19 111 GLY B CA 1
ATOM 2787 C C . GLY B 1 111 ? -2.811 2.672 -23 1 76.19 111 GLY B C 1
ATOM 2788 O O . GLY B 1 111 ? -2.086 3.57 -23.438 1 76.19 111 GLY B O 1
ATOM 2789 N N . PRO B 1 112 ? -3.812 2.109 -23.609 1 92.94 112 PRO B N 1
ATOM 2790 C CA . PRO B 1 112 ? -4.828 1.221 -23.047 1 92.94 112 PRO B CA 1
ATOM 2791 C C . PRO B 1 112 ? -4.395 -0.244 -23.047 1 92.94 112 PRO B C 1
ATOM 2793 O O . PRO B 1 112 ? -3.732 -0.698 -23.984 1 92.94 112 PRO B O 1
ATOM 2796 N N . VAL B 1 113 ? -4.812 -0.914 -21.938 1 96.12 113 VAL B N 1
ATOM 2797 C CA . VAL B 1 113 ? -4.441 -2.32 -21.828 1 96.12 113 VAL B CA 1
ATOM 2798 C C . VAL B 1 113 ? -5.586 -3.109 -21.188 1 96.12 113 VAL B C 1
ATOM 2800 O O . VAL B 1 113 ? -6.43 -2.541 -20.5 1 96.12 113 VAL B O 1
ATOM 2803 N N . TYR B 1 114 ? -5.613 -4.379 -21.531 1 97.25 114 TYR B N 1
ATOM 2804 C CA . TYR B 1 114 ? -6.402 -5.336 -20.766 1 97.25 114 TYR B CA 1
ATOM 2805 C C . TYR B 1 114 ? -5.594 -5.902 -19.609 1 97.25 114 TYR B C 1
ATOM 2807 O O . TYR B 1 114 ? -4.648 -6.672 -19.812 1 97.25 114 TYR B O 1
ATOM 2815 N N . ASN B 1 115 ? -5.949 -5.461 -18.469 1 96.56 115 ASN B N 1
ATOM 2816 C CA . ASN B 1 115 ? -5.332 -6.047 -17.281 1 96.56 115 ASN B CA 1
ATOM 2817 C C . ASN B 1 115 ? -6 -7.363 -16.891 1 96.56 115 ASN B C 1
ATOM 2819 O O . ASN B 1 115 ? -7.039 -7.371 -16.234 1 96.56 115 ASN B O 1
ATOM 2823 N N . ILE B 1 116 ? -5.375 -8.414 -17.266 1 97.31 116 ILE B N 1
ATOM 2824 C CA . ILE B 1 116 ? -5.926 -9.719 -16.906 1 97.31 116 ILE B CA 1
ATOM 2825 C C . ILE B 1 116 ? -5.777 -9.938 -15.398 1 97.31 116 ILE B C 1
ATOM 2827 O O . ILE B 1 116 ? -4.707 -9.711 -14.836 1 97.31 116 ILE B O 1
ATOM 2831 N N . PRO B 1 117 ? -6.82 -10.367 -14.766 1 97.25 117 PRO B N 1
ATOM 2832 C CA . PRO B 1 117 ? -6.723 -10.57 -13.32 1 97.25 117 PRO B CA 1
ATOM 2833 C C . PRO B 1 117 ? -5.82 -11.75 -12.953 1 97.25 117 PRO B C 1
ATOM 2835 O O . PRO B 1 117 ? -5.547 -12.609 -13.789 1 97.25 117 PRO B O 1
ATOM 2838 N N . THR B 1 118 ? -5.371 -11.68 -11.75 1 96.81 118 THR B N 1
ATOM 2839 C CA . THR B 1 118 ? -4.699 -12.859 -11.227 1 96.81 118 THR B CA 1
ATOM 2840 C C . THR B 1 118 ? -5.66 -14.047 -11.156 1 96.81 118 THR B C 1
ATOM 2842 O O . THR B 1 118 ? -6.855 -13.867 -10.906 1 96.81 118 THR B O 1
ATOM 2845 N N . ILE B 1 119 ? -5.156 -15.156 -11.383 1 97.94 119 ILE B N 1
ATOM 2846 C CA . ILE B 1 119 ? -5.941 -16.391 -11.367 1 97.94 119 ILE B CA 1
ATOM 2847 C C . ILE B 1 119 ? -5.473 -17.281 -10.227 1 97.94 119 ILE B C 1
ATOM 2849 O O . ILE B 1 119 ? -4.277 -17.547 -10.086 1 97.94 119 ILE B O 1
ATOM 2853 N N . ILE B 1 120 ? -6.371 -17.688 -9.453 1 97.06 120 ILE B N 1
ATOM 2854 C CA . ILE B 1 120 ? -6.031 -18.5 -8.297 1 97.06 120 ILE B CA 1
ATOM 2855 C C . ILE B 1 120 ? -6.891 -19.766 -8.289 1 97.06 120 ILE B C 1
ATOM 2857 O O . ILE B 1 120 ? -8.078 -19.719 -8.617 1 97.06 120 ILE B O 1
ATOM 2861 N N . GLY B 1 121 ? -6.297 -20.891 -7.922 1 96.44 121 GLY B N 1
ATOM 2862 C CA . GLY B 1 121 ? -7.008 -22.156 -7.77 1 96.44 121 GLY B CA 1
ATOM 2863 C C . GLY B 1 121 ? -6.324 -23.125 -6.816 1 96.44 121 GLY B C 1
ATOM 2864 O O . GLY B 1 121 ? -5.273 -22.797 -6.254 1 96.44 121 GLY B O 1
ATOM 2865 N N . ARG B 1 122 ? -6.977 -24.281 -6.602 1 96.06 122 ARG B N 1
ATOM 2866 C CA . ARG B 1 122 ? -6.43 -25.344 -5.754 1 96.06 122 ARG B CA 1
ATOM 2867 C C . ARG B 1 122 ? -6.598 -26.703 -6.402 1 96.06 122 ARG B C 1
ATOM 2869 O O . ARG B 1 122 ? -7.566 -26.938 -7.133 1 96.06 122 ARG B O 1
ATOM 2876 N N . VAL B 1 123 ? -5.684 -27.469 -6.078 1 96.44 123 VAL B N 1
ATOM 2877 C CA . VAL B 1 123 ? -5.727 -28.828 -6.605 1 96.44 123 VAL B CA 1
ATOM 2878 C C . VAL B 1 123 ? -5.723 -29.828 -5.453 1 96.44 123 VAL B C 1
ATOM 2880 O O . VAL B 1 123 ? -4.887 -29.75 -4.551 1 96.44 123 VAL B O 1
ATOM 2883 N N . PHE B 1 124 ? -6.602 -30.812 -5.582 1 95.88 124 PHE B N 1
ATOM 2884 C CA . PHE B 1 124 ? -6.73 -31.844 -4.559 1 95.88 124 PHE B CA 1
ATOM 2885 C C . PHE B 1 124 ? -6.66 -33.25 -5.18 1 95.88 124 PHE B C 1
ATOM 2887 O O . PHE B 1 124 ? -6.918 -33.406 -6.371 1 95.88 124 PHE B O 1
ATOM 2894 N N . ASN B 1 125 ? -6.227 -34.125 -4.309 1 94.19 125 ASN B N 1
ATOM 2895 C CA . ASN B 1 125 ? -6.379 -35.531 -4.656 1 94.19 125 ASN B CA 1
ATOM 2896 C C . ASN B 1 125 ? -7.844 -35.969 -4.617 1 94.19 125 ASN B C 1
ATOM 2898 O O . ASN B 1 125 ? -8.508 -35.844 -3.592 1 94.19 125 ASN B O 1
ATOM 2902 N N . GLY B 1 126 ? -8.305 -36.5 -5.695 1 93.31 126 GLY B N 1
ATOM 2903 C CA . GLY B 1 126 ? -9.719 -36.844 -5.812 1 93.31 126 GLY B CA 1
ATOM 2904 C C . GLY B 1 126 ? -10.133 -38 -4.945 1 93.31 126 GLY B C 1
ATOM 2905 O O . GLY B 1 126 ? -11.32 -38.25 -4.73 1 93.31 126 GLY B O 1
ATOM 2906 N N . ILE B 1 127 ? -9.234 -38.781 -4.406 1 92.19 127 ILE B N 1
ATOM 2907 C CA . ILE B 1 127 ? -9.523 -39.969 -3.611 1 92.19 127 ILE B CA 1
ATOM 2908 C C . ILE B 1 127 ? -9.648 -39.594 -2.139 1 92.19 127 ILE B C 1
ATOM 2910 O O . ILE B 1 127 ? -10.648 -39.906 -1.489 1 92.19 127 ILE B O 1
ATOM 2914 N N . ASN B 1 128 ? -8.703 -38.844 -1.65 1 92.75 128 ASN B N 1
ATOM 2915 C CA . ASN B 1 128 ? -8.695 -38.562 -0.219 1 92.75 128 ASN B CA 1
ATOM 2916 C C . ASN B 1 128 ? -8.969 -37.094 0.062 1 92.75 128 ASN B C 1
ATOM 2918 O O . ASN B 1 128 ? -9.023 -36.688 1.221 1 92.75 128 ASN B O 1
ATOM 2922 N N . PHE B 1 129 ? -8.992 -36.25 -0.934 1 91.25 129 PHE B N 1
ATOM 2923 C CA . PHE B 1 129 ? -9.352 -34.844 -0.866 1 91.25 129 PHE B CA 1
ATOM 2924 C C . PHE B 1 129 ? -8.281 -34.031 -0.147 1 91.25 129 PHE B C 1
ATOM 2926 O O . PHE B 1 129 ? -8.562 -32.969 0.422 1 91.25 129 PHE B O 1
ATOM 2933 N N . GLU B 1 130 ? -7.109 -34.562 -0.164 1 93.12 130 GLU B N 1
ATOM 2934 C CA . GLU B 1 130 ? -5.973 -33.812 0.374 1 93.12 130 GLU B CA 1
ATOM 2935 C C . GLU B 1 130 ? -5.332 -32.938 -0.696 1 93.12 130 GLU B C 1
ATOM 2937 O O . GLU B 1 130 ? -5.316 -33.281 -1.874 1 93.12 130 GLU B O 1
ATOM 2942 N N . PRO B 1 131 ? -4.789 -31.844 -0.214 1 94 131 PRO B N 1
ATOM 2943 C CA . PRO B 1 131 ? -4.09 -31 -1.191 1 94 131 PRO B CA 1
ATOM 2944 C C . PRO B 1 131 ? -2.906 -31.703 -1.843 1 94 131 PRO B C 1
ATOM 2946 O O . PRO B 1 131 ? -2.184 -32.438 -1.173 1 94 131 PRO B O 1
ATOM 2949 N N . ILE B 1 132 ? -2.76 -31.5 -3.125 1 92.56 132 ILE B N 1
ATOM 2950 C CA . ILE B 1 132 ? -1.688 -32.156 -3.867 1 92.56 132 ILE B CA 1
ATOM 2951 C C . ILE B 1 132 ? -0.434 -31.281 -3.834 1 92.56 132 ILE B C 1
ATOM 2953 O O . ILE B 1 132 ? -0.525 -30.062 -3.719 1 92.56 132 ILE B O 1
ATOM 2957 N N . SER B 1 133 ? 0.702 -31.938 -3.857 1 93.06 133 SER B N 1
ATOM 2958 C CA . SER B 1 133 ? 1.981 -31.234 -3.928 1 93.06 133 SER B CA 1
ATOM 2959 C C . SER B 1 133 ? 2.924 -31.906 -4.922 1 93.06 133 SER B C 1
ATOM 2961 O O . SER B 1 133 ? 2.654 -33.031 -5.391 1 93.06 133 SER B O 1
ATOM 2963 N N . ASN B 1 134 ? 3.875 -31.172 -5.355 1 92.88 134 ASN B N 1
ATOM 2964 C CA . ASN B 1 134 ? 4.98 -31.656 -6.172 1 92.88 134 ASN B CA 1
ATOM 2965 C C . ASN B 1 134 ? 4.516 -32 -7.582 1 92.88 134 ASN B C 1
ATOM 2967 O O . ASN B 1 134 ? 4.969 -33 -8.156 1 92.88 134 ASN B O 1
ATOM 2971 N N . ILE B 1 135 ? 3.541 -31.328 -8.016 1 94.31 135 ILE B N 1
ATOM 2972 C CA . ILE B 1 135 ? 3.115 -31.438 -9.406 1 94.31 135 ILE B CA 1
ATOM 2973 C C . ILE B 1 135 ? 3.08 -30.047 -10.039 1 94.31 135 ILE B C 1
ATOM 2975 O O . ILE B 1 135 ? 2.961 -29.031 -9.336 1 94.31 135 ILE B O 1
ATOM 2979 N N . ASP B 1 136 ? 3.205 -30 -11.328 1 96.38 136 ASP B N 1
ATOM 2980 C CA . ASP B 1 136 ? 3.176 -28.75 -12.062 1 96.38 136 ASP B CA 1
ATOM 2981 C C . ASP B 1 136 ? 1.774 -28.453 -12.602 1 96.38 136 ASP B C 1
ATOM 2983 O O . ASP B 1 136 ? 1.091 -29.359 -13.086 1 96.38 136 ASP B O 1
ATOM 2987 N N . VAL B 1 137 ? 1.376 -27.266 -12.43 1 97.62 137 VAL B N 1
ATOM 2988 C CA . VAL B 1 137 ? 0.135 -26.75 -13 1 97.62 137 VAL B CA 1
ATOM 2989 C C . VAL B 1 137 ? 0.45 -25.719 -14.078 1 97.62 137 VAL B C 1
ATOM 2991 O O . VAL B 1 137 ? 1.283 -24.828 -13.875 1 97.62 137 VAL B O 1
ATOM 2994 N N . MET B 1 138 ? -0.216 -25.828 -15.219 1 98.5 138 MET B N 1
ATOM 2995 C CA . MET B 1 138 ? 0.04 -24.891 -16.312 1 98.5 138 MET B CA 1
ATOM 2996 C C . MET B 1 138 ? -1.205 -24.078 -16.625 1 98.5 138 MET B C 1
ATOM 2998 O O . MET B 1 138 ? -2.324 -24.578 -16.578 1 98.5 138 MET B O 1
ATOM 3002 N N . LEU B 1 139 ? -0.985 -22.844 -16.953 1 98.62 139 LEU B N 1
ATOM 3003 C CA . LEU B 1 139 ? -2.033 -22 -17.484 1 98.62 139 LEU B CA 1
ATOM 3004 C C . LEU B 1 139 ? -1.826 -21.766 -18.984 1 98.62 139 LEU B C 1
ATOM 3006 O O . LEU B 1 139 ? -0.78 -21.266 -19.406 1 98.62 139 LEU B O 1
ATOM 3010 N N . LEU B 1 140 ? -2.762 -22.156 -19.75 1 98.56 140 LEU B N 1
ATOM 3011 C CA . LEU B 1 140 ? -2.727 -21.906 -21.188 1 98.56 140 LEU B CA 1
ATOM 3012 C C . LEU B 1 140 ? -3.68 -20.781 -21.562 1 98.56 140 LEU B C 1
ATOM 3014 O O . LEU B 1 140 ? -4.742 -20.625 -20.953 1 98.56 140 LEU B O 1
ATOM 3018 N N . GLU B 1 141 ? -3.293 -20 -22.453 1 98.19 141 GLU B N 1
ATOM 3019 C CA . GLU B 1 141 ? -4.145 -19.031 -23.141 1 98.19 141 GLU B CA 1
ATOM 3020 C C . GLU B 1 141 ? -4.293 -19.375 -24.625 1 98.19 141 GLU B C 1
ATOM 3022 O O . GLU B 1 141 ? -3.307 -19.375 -25.359 1 98.19 141 GLU B O 1
ATOM 3027 N N . ASP B 1 142 ? -5.473 -19.719 -25.031 1 96.75 142 ASP B N 1
ATOM 3028 C CA . ASP B 1 142 ? -5.754 -20.125 -26.406 1 96.75 142 ASP B CA 1
ATOM 3029 C C . ASP B 1 142 ? -4.832 -21.25 -26.844 1 96.75 142 ASP B C 1
ATOM 3031 O O . ASP B 1 142 ? -4.234 -21.172 -27.922 1 96.75 142 ASP B O 1
ATOM 3035 N N . GLY B 1 143 ? -4.562 -22.172 -25.969 1 95.25 143 GLY B N 1
ATOM 3036 C CA . GLY B 1 143 ? -3.889 -23.422 -26.312 1 95.25 143 GLY B CA 1
ATOM 3037 C C . GLY B 1 143 ? -2.389 -23.359 -26.094 1 95.25 143 GLY B C 1
ATOM 3038 O O . GLY B 1 143 ? -1.698 -24.375 -26.203 1 95.25 143 GLY B O 1
ATOM 3039 N N . SER B 1 144 ? -1.917 -22.156 -25.781 1 97.31 144 SER B N 1
ATOM 3040 C CA . SER B 1 144 ? -0.485 -22.016 -25.547 1 97.31 144 SER B CA 1
ATOM 3041 C C . SER B 1 144 ? -0.21 -21.531 -24.125 1 97.31 144 SER B C 1
ATOM 3043 O O . SER B 1 144 ? -1.083 -20.938 -23.484 1 97.31 144 SER B O 1
ATOM 3045 N N . LEU B 1 145 ? 1.023 -21.828 -23.703 1 97.81 145 LEU B N 1
ATOM 3046 C CA . LEU B 1 145 ? 1.396 -21.391 -22.359 1 97.81 145 LEU B CA 1
ATOM 3047 C C . LEU B 1 145 ? 1.259 -19.875 -22.219 1 97.81 145 LEU B C 1
ATOM 3049 O O . LEU B 1 145 ? 1.841 -19.125 -23 1 97.81 145 LEU B O 1
ATOM 3053 N N . ALA B 1 146 ? 0.512 -19.453 -21.281 1 98.19 146 ALA B N 1
ATOM 3054 C CA . ALA B 1 146 ? 0.286 -18.031 -21.078 1 98.19 146 ALA B CA 1
ATOM 3055 C C . ALA B 1 146 ? 1.55 -17.344 -20.578 1 98.19 146 ALA B C 1
ATOM 3057 O O . ALA B 1 146 ? 2.252 -17.875 -19.719 1 98.19 146 ALA B O 1
ATOM 3058 N N . THR B 1 147 ? 1.836 -16.141 -21.094 1 96.38 147 THR B N 1
ATOM 3059 C CA . THR B 1 147 ? 2.955 -15.352 -20.609 1 96.38 147 THR B CA 1
ATOM 3060 C C . THR B 1 147 ? 2.57 -14.602 -19.328 1 96.38 147 THR B C 1
ATOM 3062 O O . THR B 1 147 ? 1.491 -14.016 -19.25 1 96.38 147 THR B O 1
ATOM 3065 N N . MET B 1 148 ? 3.406 -14.672 -18.406 1 95.38 148 MET B N 1
ATOM 3066 C CA . MET B 1 148 ? 3.133 -14.039 -17.109 1 95.38 148 MET B CA 1
ATOM 3067 C C . MET B 1 148 ? 3.615 -12.594 -17.094 1 95.38 148 MET B C 1
ATOM 3069 O O . MET B 1 148 ? 4.375 -12.18 -17.984 1 95.38 148 MET B O 1
ATOM 3073 N N . ILE B 1 149 ? 3.127 -11.844 -16.172 1 91.25 149 ILE B N 1
ATOM 3074 C CA . ILE B 1 149 ? 3.361 -10.398 -16.141 1 91.25 149 ILE B CA 1
ATOM 3075 C C . ILE B 1 149 ? 4.848 -10.125 -15.922 1 91.25 149 ILE B C 1
ATOM 3077 O O . ILE B 1 149 ? 5.402 -9.195 -16.5 1 91.25 149 ILE B O 1
ATOM 3081 N N . ASP B 1 150 ? 5.492 -10.961 -15.086 1 85.56 150 ASP B N 1
ATOM 3082 C CA . ASP B 1 150 ? 6.922 -10.844 -14.812 1 85.56 150 ASP B CA 1
ATOM 3083 C C . ASP B 1 150 ? 7.488 -12.148 -14.266 1 85.56 150 ASP B C 1
ATOM 3085 O O . ASP B 1 150 ? 6.762 -13.133 -14.117 1 85.56 150 ASP B O 1
ATOM 3089 N N . PRO B 1 151 ? 8.758 -12.227 -13.977 1 84.38 151 PRO B N 1
ATOM 3090 C CA . PRO B 1 151 ? 9.398 -13.484 -13.594 1 84.38 151 PRO B CA 1
ATOM 3091 C C . PRO B 1 151 ? 9 -13.953 -12.203 1 84.38 151 PRO B C 1
ATOM 3093 O O . PRO B 1 151 ? 9.273 -15.102 -11.828 1 84.38 151 PRO B O 1
ATOM 3096 N N . ASN B 1 152 ? 8.398 -13.133 -11.43 1 87.38 152 ASN B N 1
ATOM 3097 C CA . ASN B 1 152 ? 7.934 -13.539 -10.109 1 87.38 152 ASN B CA 1
ATOM 3098 C C . ASN B 1 152 ? 6.719 -14.453 -10.203 1 87.38 152 ASN B C 1
ATOM 3100 O O . ASN B 1 152 ? 6.348 -15.102 -9.219 1 87.38 152 ASN B O 1
ATOM 3104 N N . TRP B 1 153 ? 6.184 -14.461 -11.344 1 91.75 153 TRP B N 1
ATOM 3105 C CA . TRP B 1 153 ? 5.043 -15.328 -11.617 1 91.75 153 TRP B CA 1
ATOM 3106 C C . TRP B 1 153 ? 5.438 -16.453 -12.57 1 91.75 153 TRP B C 1
ATOM 3108 O O . TRP B 1 153 ? 5.883 -16.203 -13.688 1 91.75 153 TRP B O 1
ATOM 3118 N N . GLN B 1 154 ? 5.172 -17.609 -12.078 1 91.75 154 GLN B N 1
ATOM 3119 C CA . GLN B 1 154 ? 5.688 -18.766 -12.82 1 91.75 154 GLN B CA 1
ATOM 3120 C C . GLN B 1 154 ? 4.57 -19.469 -13.57 1 91.75 154 GLN B C 1
ATOM 3122 O O . GLN B 1 154 ? 3.449 -19.578 -13.078 1 91.75 154 GLN B O 1
ATOM 3127 N N . ASN B 1 155 ? 4.945 -20 -14.648 1 95.75 155 ASN B N 1
ATOM 3128 C CA . ASN B 1 155 ? 4.133 -20.875 -15.492 1 95.75 155 ASN B CA 1
ATOM 3129 C C . ASN B 1 155 ? 5.004 -21.797 -16.328 1 95.75 155 ASN B C 1
ATOM 3131 O O . ASN B 1 155 ? 5.656 -21.359 -17.281 1 95.75 155 ASN B O 1
ATOM 3135 N N . PRO B 1 156 ? 5.074 -23.016 -15.953 1 96.75 156 PRO B N 1
ATOM 3136 C CA . PRO B 1 156 ? 4.266 -23.797 -15.016 1 96.75 156 PRO B CA 1
ATOM 3137 C C . PRO B 1 156 ? 4.516 -23.406 -13.555 1 96.75 156 PRO B C 1
ATOM 3139 O O . PRO B 1 156 ? 5.586 -22.891 -13.227 1 96.75 156 PRO B O 1
ATOM 3142 N N . TYR B 1 157 ? 3.482 -23.609 -12.805 1 96.25 157 TYR B N 1
ATOM 3143 C CA . TYR B 1 157 ? 3.537 -23.406 -11.367 1 96.25 157 TYR B CA 1
ATOM 3144 C C . TYR B 1 157 ? 3.711 -24.734 -10.633 1 96.25 157 TYR B C 1
ATOM 3146 O O . TYR B 1 157 ? 2.869 -25.625 -10.75 1 96.25 157 TYR B O 1
ATOM 3154 N N . ARG B 1 158 ? 4.754 -24.844 -9.82 1 94.31 158 ARG B N 1
ATOM 3155 C CA . ARG B 1 158 ? 4.988 -26.062 -9.039 1 94.31 158 ARG B CA 1
ATOM 3156 C C . ARG B 1 158 ? 4.258 -26 -7.703 1 94.31 158 ARG B C 1
ATOM 3158 O O . ARG B 1 158 ? 4.512 -25.109 -6.887 1 94.31 158 ARG B O 1
ATOM 3165 N N . LEU B 1 159 ? 3.416 -26.922 -7.523 1 93.94 159 LEU B N 1
ATOM 3166 C CA . LEU B 1 159 ? 2.725 -27 -6.242 1 93.94 159 LEU B CA 1
ATOM 3167 C C . LEU B 1 159 ? 3.666 -27.484 -5.141 1 93.94 159 LEU B C 1
ATOM 3169 O O . LEU B 1 159 ? 4.383 -28.469 -5.316 1 93.94 159 LEU B O 1
ATOM 3173 N N . ILE B 1 160 ? 3.617 -26.75 -4.043 1 90.62 160 ILE B N 1
ATOM 3174 C CA . ILE B 1 160 ? 4.469 -27.125 -2.918 1 90.62 160 ILE B CA 1
ATOM 3175 C C . ILE B 1 160 ? 3.613 -27.359 -1.677 1 90.62 160 ILE B C 1
ATOM 3177 O O . ILE B 1 160 ? 2.492 -26.859 -1.583 1 90.62 160 ILE B O 1
ATOM 3181 N N . PRO B 1 161 ? 4.082 -28.125 -0.705 1 88.56 161 PRO B N 1
ATOM 3182 C CA . PRO B 1 161 ? 3.295 -28.484 0.475 1 88.56 161 PRO B CA 1
ATOM 3183 C C . PRO B 1 161 ? 2.795 -27.281 1.256 1 88.56 161 PRO B C 1
ATOM 3185 O O . PRO B 1 161 ? 1.668 -27.281 1.756 1 88.56 161 PRO B O 1
ATOM 3188 N N . ASN B 1 162 ? 3.514 -26.219 1.286 1 85.81 162 ASN B N 1
ATOM 3189 C CA . ASN B 1 162 ? 3.211 -25.094 2.156 1 85.81 162 ASN B CA 1
ATOM 3190 C C . ASN B 1 162 ? 2.105 -24.219 1.574 1 85.81 162 ASN B C 1
ATOM 3192 O O . ASN B 1 162 ? 1.649 -23.266 2.223 1 85.81 162 ASN B O 1
ATOM 3196 N N . THR B 1 163 ? 1.577 -24.562 0.39 1 89.5 163 THR B N 1
ATOM 3197 C CA . THR B 1 163 ? 0.521 -23.766 -0.209 1 89.5 163 THR B CA 1
ATOM 3198 C C . THR B 1 163 ? -0.8 -24.516 -0.227 1 89.5 163 THR B C 1
ATOM 3200 O O . THR B 1 163 ? -1.788 -24.047 -0.794 1 89.5 163 THR B O 1
ATOM 3203 N N . ALA B 1 164 ? -0.846 -25.672 0.315 1 90.62 164 ALA B N 1
ATOM 3204 C CA . ALA B 1 164 ? -2.062 -26.469 0.469 1 90.62 164 ALA B CA 1
ATOM 3205 C C . ALA B 1 164 ? -2.785 -26.625 -0.865 1 90.62 164 ALA B C 1
ATOM 3207 O O . ALA B 1 164 ? -3.998 -26.422 -0.948 1 90.62 164 ALA B O 1
ATOM 3208 N N . GLY B 1 165 ? -1.978 -26.844 -1.945 1 94.12 165 GLY B N 1
ATOM 3209 C CA . GLY B 1 165 ? -2.535 -27.125 -3.26 1 94.12 165 GLY B CA 1
ATOM 3210 C C . GLY B 1 165 ? -2.91 -25.875 -4.023 1 94.12 165 GLY B C 1
ATOM 3211 O O . GLY B 1 165 ? -3.477 -25.938 -5.117 1 94.12 165 GLY B O 1
ATOM 3212 N N . THR B 1 166 ? -2.596 -24.688 -3.438 1 95.12 166 THR B N 1
ATOM 3213 C CA . THR B 1 166 ? -2.977 -23.406 -4.043 1 95.12 166 THR B CA 1
ATOM 3214 C C . THR B 1 166 ? -1.971 -23 -5.113 1 95.12 166 THR B C 1
ATOM 3216 O O . THR B 1 166 ? -0.759 -23.094 -4.906 1 95.12 166 THR B O 1
ATOM 3219 N N . PHE B 1 167 ? -2.447 -22.672 -6.312 1 96.56 167 PHE B N 1
ATOM 3220 C CA . PHE B 1 167 ? -1.609 -22.125 -7.363 1 96.56 167 PHE B CA 1
ATOM 3221 C C . PHE B 1 167 ? -2.123 -20.75 -7.797 1 96.56 167 PHE B C 1
ATOM 3223 O O . PHE B 1 167 ? -3.299 -20.438 -7.605 1 96.56 167 PHE B O 1
ATOM 3230 N N . THR B 1 168 ? -1.23 -19.922 -8.273 1 96.75 168 THR B N 1
ATOM 3231 C CA . THR B 1 168 ? -1.602 -18.594 -8.734 1 96.75 168 THR B CA 1
ATOM 3232 C C . THR B 1 168 ? -0.879 -18.25 -10.031 1 96.75 168 THR B C 1
ATOM 3234 O O . THR B 1 168 ? 0.269 -18.641 -10.234 1 96.75 168 THR B O 1
ATOM 3237 N N . PHE B 1 169 ? -1.517 -17.547 -10.93 1 97.62 169 PHE B N 1
ATOM 3238 C CA . PHE B 1 169 ? -0.967 -17 -12.164 1 97.62 169 PHE B CA 1
ATOM 3239 C C . PHE B 1 169 ? -1.344 -15.539 -12.336 1 97.62 169 PHE B C 1
ATOM 3241 O O . PHE B 1 169 ? -2.396 -15.109 -11.859 1 97.62 169 PHE B O 1
ATOM 3248 N N . TRP B 1 170 ? -0.531 -14.836 -12.938 1 96.56 170 TRP B N 1
ATOM 3249 C CA . TRP B 1 170 ? -0.846 -13.461 -13.336 1 96.56 170 TRP B CA 1
ATOM 3250 C C . TRP B 1 170 ? -0.362 -13.18 -14.75 1 96.56 170 TRP B C 1
ATOM 3252 O O . TRP B 1 170 ? 0.765 -12.727 -14.953 1 96.56 170 TRP B O 1
ATOM 3262 N N . PRO B 1 171 ? -1.272 -13.391 -15.68 1 97.12 171 PRO B N 1
ATOM 3263 C CA . PRO B 1 171 ? -0.889 -13.203 -17.078 1 97.12 171 PRO B CA 1
ATOM 3264 C C . PRO B 1 171 ? -0.506 -11.758 -17.406 1 97.12 171 PRO B C 1
ATOM 3266 O O . PRO B 1 171 ? -1.039 -10.828 -16.797 1 97.12 171 PRO B O 1
ATOM 3269 N N . LYS B 1 172 ? 0.321 -11.586 -18.375 1 95.12 172 LYS B N 1
ATOM 3270 C CA . LYS B 1 172 ? 0.772 -10.273 -18.844 1 95.12 172 LYS B CA 1
ATOM 3271 C C . LYS B 1 172 ? -0.382 -9.477 -19.438 1 95.12 172 LYS B C 1
ATOM 3273 O O . LYS B 1 172 ? -1.226 -10.023 -20.141 1 95.12 172 LYS B O 1
ATOM 3278 N N . PRO B 1 173 ? -0.41 -8.18 -19.047 1 95.5 173 PRO B N 1
ATOM 3279 C CA . PRO B 1 173 ? -1.419 -7.332 -19.688 1 95.5 173 PRO B CA 1
ATOM 3280 C C . PRO B 1 173 ? -1.278 -7.297 -21.219 1 95.5 173 PRO B C 1
ATOM 3282 O O . PRO B 1 173 ? -0.174 -7.457 -21.734 1 95.5 173 PRO B O 1
ATOM 3285 N N . GLN B 1 174 ? -2.408 -7.121 -21.906 1 96.12 174 GLN B N 1
ATOM 3286 C CA . GLN B 1 174 ? -2.398 -7.086 -23.375 1 96.12 174 GLN B CA 1
ATOM 3287 C C . GLN B 1 174 ? -2.879 -5.734 -23.891 1 96.12 174 GLN B C 1
ATOM 3289 O O . GLN B 1 174 ? -3.77 -5.117 -23.297 1 96.12 174 GLN B O 1
ATOM 3294 N N . LYS B 1 175 ? -2.391 -5.328 -25.016 1 95.12 175 LYS B N 1
ATOM 3295 C CA . LYS B 1 175 ? -2.715 -4.027 -25.594 1 95.12 175 LYS B CA 1
ATOM 3296 C C . LYS B 1 175 ? -4.172 -3.977 -26.047 1 95.12 175 LYS B C 1
ATOM 3298 O O . LYS B 1 175 ? -4.688 -4.945 -26.609 1 95.12 175 LYS B O 1
ATOM 3303 N N . ALA B 1 176 ? -4.758 -2.846 -25.75 1 96.5 176 ALA B N 1
ATOM 3304 C CA . ALA B 1 176 ? -6.109 -2.553 -26.219 1 96.5 176 ALA B CA 1
ATOM 3305 C C . ALA B 1 176 ? -6.121 -1.33 -27.141 1 96.5 176 ALA B C 1
ATOM 3307 O O . ALA B 1 176 ? -5.141 -0.582 -27.203 1 96.5 176 ALA B O 1
ATOM 3308 N N . TYR B 1 177 ? -7.152 -1.202 -27.891 1 94.06 177 TYR B N 1
ATOM 3309 C CA . TYR B 1 177 ? -7.25 -0.079 -28.812 1 94.06 177 TYR B CA 1
ATOM 3310 C C . TYR B 1 177 ? -7.789 1.161 -28.125 1 94.06 177 TYR B C 1
ATOM 3312 O O . TYR B 1 177 ? -7.348 2.279 -28.391 1 94.06 177 TYR B O 1
ATOM 3320 N N . LYS B 1 178 ? -8.773 0.925 -27.25 1 94.38 178 LYS B N 1
ATOM 3321 C CA . LYS B 1 178 ? -9.391 2.023 -26.516 1 94.38 178 LYS B CA 1
ATOM 3322 C C . LYS B 1 178 ? -9.727 1.606 -25.078 1 94.38 178 LYS B C 1
ATOM 3324 O O . LYS B 1 178 ? -9.867 0.416 -24.797 1 94.38 178 LYS B O 1
ATOM 3329 N N . VAL B 1 179 ? -9.75 2.615 -24.328 1 93.12 179 VAL B N 1
ATOM 3330 C CA . VAL B 1 179 ? -10.164 2.383 -22.938 1 93.12 179 VAL B CA 1
ATOM 3331 C C . VAL B 1 179 ? -11.648 2.037 -22.891 1 93.12 179 VAL B C 1
ATOM 3333 O O . VAL B 1 179 ? -12.461 2.656 -23.594 1 93.12 179 VAL B O 1
ATOM 3336 N N . GLY B 1 180 ? -12 1.062 -22.156 1 95.12 180 GLY B N 1
ATOM 3337 C CA . GLY B 1 180 ? -13.398 0.709 -21.953 1 95.12 180 GLY B CA 1
ATOM 3338 C C . GLY B 1 180 ? -13.867 -0.42 -22.859 1 95.12 180 GLY B C 1
ATOM 3339 O O . GLY B 1 180 ? -15.039 -0.8 -22.828 1 95.12 180 GLY B O 1
ATOM 3340 N N . GLU B 1 181 ? -13.008 -0.937 -23.625 1 96.38 181 GLU B N 1
ATOM 3341 C CA . GLU B 1 181 ? -13.336 -2.057 -24.516 1 96.38 181 GLU B CA 1
ATOM 3342 C C . GLU B 1 181 ? -13.336 -3.377 -23.734 1 96.38 181 GLU B C 1
ATOM 3344 O O . GLU B 1 181 ? -12.453 -3.615 -22.906 1 96.38 181 GLU B O 1
ATOM 3349 N N . GLN B 1 182 ? -14.328 -4.18 -24 1 97.25 182 GLN B N 1
ATOM 3350 C CA . GLN B 1 182 ? -14.43 -5.484 -23.359 1 97.25 182 GLN B CA 1
ATOM 3351 C C . GLN B 1 182 ? -13.93 -6.594 -24.281 1 97.25 182 GLN B C 1
ATOM 3353 O O . GLN B 1 182 ? -14.211 -6.582 -25.484 1 97.25 182 GLN B O 1
ATOM 3358 N N . LYS B 1 183 ? -13.188 -7.496 -23.781 1 97.69 183 LYS B N 1
ATOM 3359 C CA . LYS B 1 183 ? -12.656 -8.648 -24.5 1 97.69 183 LYS B CA 1
ATOM 3360 C C . LYS B 1 183 ? -12.664 -9.898 -23.625 1 97.69 183 LYS B C 1
ATOM 3362 O O . LYS B 1 183 ? -12.406 -9.82 -22.422 1 97.69 183 LYS B O 1
ATOM 3367 N N . ASN B 1 184 ? -12.977 -10.992 -24.219 1 97.94 184 ASN B N 1
ATOM 3368 C CA . ASN B 1 184 ? -12.922 -12.273 -23.531 1 97.94 184 ASN B CA 1
ATOM 3369 C C . ASN B 1 184 ? -11.602 -12.992 -23.781 1 97.94 184 ASN B C 1
ATOM 3371 O O . ASN B 1 184 ? -11.141 -13.078 -24.922 1 97.94 184 ASN B O 1
ATOM 3375 N N . PHE B 1 185 ? -11.039 -13.445 -22.766 1 98.31 185 PHE B N 1
ATOM 3376 C CA . PHE B 1 185 ? -9.805 -14.227 -22.828 1 98.31 185 PHE B CA 1
ATOM 3377 C C . PHE B 1 185 ? -10.062 -15.672 -22.422 1 98.31 185 PHE B C 1
ATOM 3379 O O . PHE B 1 185 ? -10.68 -15.93 -21.391 1 98.31 185 PHE B O 1
ATOM 3386 N N . ASN B 1 186 ? -9.602 -16.562 -23.234 1 98.38 186 ASN B N 1
ATOM 3387 C CA . ASN B 1 186 ? -9.828 -17.984 -23 1 98.38 186 ASN B CA 1
ATOM 3388 C C . ASN B 1 186 ? -8.602 -18.656 -22.406 1 98.38 186 ASN B C 1
ATOM 3390 O O . ASN B 1 186 ? -7.508 -18.578 -22.969 1 98.38 186 ASN B O 1
ATOM 3394 N N . PHE B 1 187 ? -8.84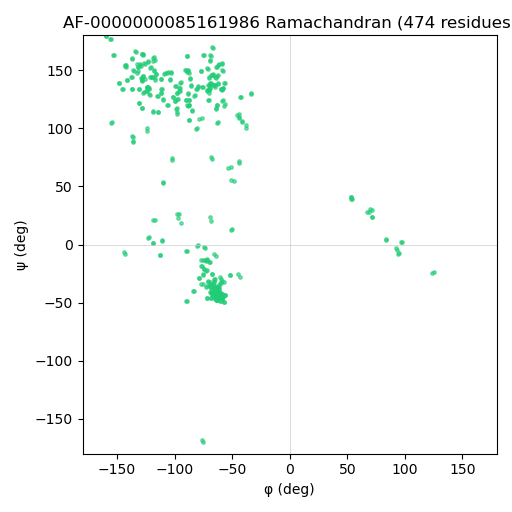4 -19.328 -21.297 1 98.56 187 PHE B N 1
ATOM 3395 C CA . PHE B 1 187 ? -7.746 -19.969 -20.594 1 98.56 187 PHE B CA 1
ATOM 3396 C C . PHE B 1 187 ? -8.055 -21.438 -20.312 1 98.56 187 PHE B C 1
ATOM 3398 O O . PHE B 1 187 ? -9.203 -21.859 -20.438 1 98.56 187 PHE B O 1
ATOM 3405 N N . ALA B 1 188 ? -7.012 -22.172 -19.984 1 98.62 188 ALA B N 1
ATOM 3406 C CA . ALA B 1 188 ? -7.145 -23.547 -19.516 1 98.62 188 ALA B CA 1
ATOM 3407 C C . ALA B 1 188 ? -6.082 -23.875 -18.469 1 98.62 188 ALA B C 1
ATOM 3409 O O . ALA B 1 188 ? -4.918 -23.5 -18.609 1 98.62 188 ALA B O 1
ATOM 3410 N N . ILE B 1 189 ? -6.523 -24.469 -17.438 1 98.62 189 ILE B N 1
ATOM 3411 C CA . ILE B 1 189 ? -5.582 -25.078 -16.5 1 98.62 189 ILE B CA 1
ATOM 3412 C C . ILE B 1 189 ? -5.277 -26.516 -16.938 1 98.62 189 ILE B C 1
ATOM 3414 O O . ILE B 1 189 ? -6.195 -27.297 -17.156 1 98.62 189 ILE B O 1
ATOM 3418 N N . VAL B 1 190 ? -4.016 -26.812 -17 1 98.38 190 VAL B N 1
ATOM 3419 C CA . VAL B 1 190 ? -3.619 -28.141 -17.422 1 98.38 190 VAL B CA 1
ATOM 3420 C C . VAL B 1 190 ? -2.709 -28.766 -16.359 1 98.38 190 VAL B C 1
ATOM 3422 O O . VAL B 1 190 ? -1.729 -28.141 -15.93 1 98.38 190 VAL B O 1
ATOM 3425 N N . ILE B 1 191 ? -2.99 -29.969 -15.992 1 97 191 ILE B N 1
ATOM 3426 C CA . ILE B 1 191 ? -2.184 -30.734 -15.055 1 97 191 ILE B CA 1
ATOM 3427 C C . ILE B 1 191 ? -1.861 -32.094 -15.656 1 97 191 ILE B C 1
ATOM 3429 O O . ILE B 1 191 ? -2.766 -32.875 -15.961 1 97 191 ILE B O 1
ATOM 3433 N N . LYS B 1 192 ? -0.596 -32.312 -15.844 1 93.12 192 LYS B N 1
ATOM 3434 C CA . LYS B 1 192 ? -0.094 -33.594 -16.297 1 93.12 192 LYS B CA 1
ATOM 3435 C C . LYS B 1 192 ? 0.948 -34.156 -15.328 1 93.12 192 LYS B C 1
ATOM 3437 O O . LYS B 1 192 ? 2.096 -33.688 -15.312 1 93.12 192 LYS B O 1
ATOM 3442 N N . ALA B 1 193 ? 0.536 -35 -14.5 1 90.88 193 ALA B N 1
ATOM 3443 C CA . ALA B 1 193 ? 1.435 -35.562 -13.492 1 90.88 193 ALA B CA 1
ATOM 3444 C C . ALA B 1 193 ? 1.444 -37.094 -13.539 1 90.88 193 ALA B C 1
ATOM 3446 O O . ALA B 1 193 ? 0.409 -37.719 -13.781 1 90.88 193 ALA B O 1
ATOM 3447 N N . GLU B 1 194 ? 2.623 -37.562 -13.328 1 90.06 194 GLU B N 1
ATOM 3448 C CA . GLU B 1 194 ? 2.74 -39 -13.273 1 90.06 194 GLU B CA 1
ATOM 3449 C C . GLU B 1 194 ? 1.877 -39.594 -12.156 1 90.06 194 GLU B C 1
ATOM 3451 O O . GLU B 1 194 ? 1.891 -39.094 -11.031 1 90.06 194 GLU B O 1
ATOM 3456 N N . GLY B 1 195 ? 1.167 -40.594 -12.43 1 89.94 195 GLY B N 1
ATOM 3457 C CA . GLY B 1 195 ? 0.351 -41.25 -11.43 1 89.94 195 GLY B CA 1
ATOM 3458 C C . GLY B 1 195 ? -1.071 -40.719 -11.375 1 89.94 195 GLY B C 1
ATOM 3459 O O . GLY B 1 195 ? -1.896 -41.219 -10.609 1 89.94 195 GLY B O 1
ATOM 3460 N N . PHE B 1 196 ? -1.271 -39.719 -12.219 1 93.81 196 PHE B N 1
ATOM 3461 C CA . PHE B 1 196 ? -2.617 -39.156 -12.258 1 93.81 196 PHE B CA 1
ATOM 3462 C C . PHE B 1 196 ? -3.104 -39 -13.695 1 93.81 196 PHE B C 1
ATOM 3464 O O . PHE B 1 196 ? -2.297 -38.938 -14.625 1 93.81 196 PHE B O 1
ATOM 3471 N N . GLU B 1 197 ? -4.414 -39 -13.82 1 93.81 197 GLU B N 1
ATOM 3472 C CA . GLU B 1 197 ? -5 -38.656 -15.109 1 93.81 197 GLU B CA 1
ATOM 3473 C C . GLU B 1 197 ? -4.793 -37.156 -15.406 1 93.81 197 GLU B C 1
ATOM 3475 O O . GLU B 1 197 ? -4.84 -36.312 -14.508 1 93.81 197 GLU B O 1
ATOM 3480 N N . SER B 1 198 ? -4.582 -36.938 -16.609 1 94.88 198 SER B N 1
ATOM 3481 C CA . SER B 1 198 ? -4.445 -35.531 -17 1 94.88 198 SER B CA 1
ATOM 3482 C C . SER B 1 198 ? -5.738 -34.75 -16.766 1 94.88 198 SER B C 1
ATOM 3484 O O . SER B 1 198 ? -6.832 -35.312 -16.953 1 94.88 198 SER B O 1
ATOM 3486 N N . LEU B 1 199 ? -5.598 -33.531 -16.359 1 96.56 199 LEU B N 1
ATOM 3487 C CA . LEU B 1 199 ? -6.742 -32.656 -16.109 1 96.56 199 LEU B CA 1
ATOM 3488 C C . LEU B 1 199 ? -6.652 -31.391 -16.953 1 96.56 199 LEU B C 1
ATOM 3490 O O . LEU B 1 199 ? -5.578 -30.797 -17.047 1 96.56 199 LEU B O 1
ATOM 3494 N N . GLN B 1 200 ? -7.762 -31.047 -17.562 1 97.19 200 GLN B N 1
ATOM 3495 C CA . GLN B 1 200 ? -7.902 -29.766 -18.281 1 97.19 200 GLN B CA 1
ATOM 3496 C C . GLN B 1 200 ? -9.18 -29.047 -17.859 1 97.19 200 GLN B C 1
ATOM 3498 O O . GLN B 1 200 ? -10.273 -29.609 -17.938 1 97.19 200 GLN B O 1
ATOM 3503 N N . HIS B 1 201 ? -9.047 -27.875 -17.375 1 98.12 201 HIS B N 1
ATOM 3504 C CA . HIS B 1 201 ? -10.18 -27.047 -16.984 1 98.12 201 HIS B CA 1
ATOM 3505 C C . HIS B 1 201 ? -10.219 -25.766 -17.781 1 98.12 201 HIS B C 1
ATOM 3507 O O . HIS B 1 201 ? -9.359 -24.891 -17.609 1 98.12 201 HIS B O 1
ATOM 3513 N N . PHE B 1 202 ? -11.227 -25.609 -18.594 1 98.25 202 PHE B N 1
ATOM 3514 C CA . PHE B 1 202 ? -11.352 -24.438 -19.469 1 98.25 202 PHE B CA 1
ATOM 3515 C C . PHE B 1 202 ? -12.211 -23.375 -18.812 1 98.25 202 PHE B C 1
ATOM 3517 O O . PHE B 1 202 ? -13.219 -23.688 -18.172 1 98.25 202 PHE B O 1
ATOM 3524 N N . PHE B 1 203 ? -11.828 -22.109 -18.938 1 97.94 203 PHE B N 1
ATOM 3525 C CA . PHE B 1 203 ? -12.625 -20.984 -18.469 1 97.94 203 PHE B CA 1
ATOM 3526 C C . PHE B 1 203 ? -12.32 -19.734 -19.266 1 97.94 203 PHE B C 1
ATOM 3528 O O . PHE B 1 203 ? -11.328 -19.688 -20 1 97.94 203 PHE B O 1
ATOM 3535 N N . SER B 1 204 ? -13.164 -18.766 -19.188 1 98 204 SER B N 1
ATOM 3536 C CA . SER B 1 204 ? -13 -17.484 -19.875 1 98 204 SER B CA 1
ATOM 3537 C C . SER B 1 204 ? -13.164 -16.328 -18.922 1 98 204 SER B C 1
ATOM 3539 O O . SER B 1 204 ? -13.984 -16.375 -18 1 98 204 SER B O 1
ATOM 3541 N N . ILE B 1 205 ? -12.398 -15.312 -19.125 1 97.88 205 ILE B N 1
ATOM 3542 C CA . ILE B 1 205 ? -12.492 -14.102 -18.312 1 97.88 205 ILE B CA 1
ATOM 3543 C C . ILE B 1 205 ? -12.773 -12.898 -19.219 1 97.88 205 ILE B C 1
ATOM 3545 O O . ILE B 1 205 ? -12.07 -12.672 -20.203 1 97.88 205 ILE B O 1
ATOM 3549 N N . SER B 1 206 ? -13.758 -12.164 -18.859 1 98.06 206 SER B N 1
ATOM 3550 C CA . SER B 1 206 ? -14.047 -10.906 -19.547 1 98.06 206 SER B CA 1
ATOM 3551 C C . SER B 1 206 ? -13.32 -9.742 -18.891 1 98.06 206 SER B C 1
ATOM 3553 O O . SER B 1 206 ? -13.461 -9.516 -17.688 1 98.06 206 SER B O 1
ATOM 3555 N N . VAL B 1 207 ? -12.57 -9.055 -19.688 1 97.81 207 VAL B N 1
ATOM 3556 C CA . VAL B 1 207 ? -11.773 -7.961 -19.141 1 97.81 207 VAL B CA 1
ATOM 3557 C C . VAL B 1 207 ? -12.094 -6.664 -19.875 1 97.81 207 VAL B C 1
ATOM 3559 O O . VAL B 1 207 ? -12.242 -6.66 -21.109 1 97.81 207 VAL B O 1
ATOM 3562 N N . VAL B 1 208 ? -12.25 -5.602 -19.109 1 97.25 208 VAL B N 1
ATOM 3563 C CA . VAL B 1 208 ? -12.43 -4.27 -19.688 1 97.25 208 VAL B CA 1
ATOM 3564 C C . VAL B 1 208 ? -11.102 -3.518 -19.688 1 97.25 208 VAL B C 1
ATOM 3566 O O . VAL B 1 208 ? -10.398 -3.486 -18.672 1 97.25 208 VAL B O 1
ATOM 3569 N N . SER B 1 209 ? -10.734 -2.939 -20.844 1 96.69 209 SER B N 1
ATOM 3570 C CA . SER B 1 209 ? -9.453 -2.26 -20.984 1 96.69 209 SER B CA 1
ATOM 3571 C C . SER B 1 209 ? -9.398 -0.998 -20.125 1 96.69 209 SER B C 1
ATOM 3573 O O . SER B 1 209 ? -10.422 -0.346 -19.906 1 96.69 209 SER B O 1
ATOM 3575 N N . GLU B 1 210 ? -8.234 -0.742 -19.641 1 93.5 210 GLU B N 1
ATOM 3576 C CA . GLU B 1 210 ? -7.957 0.388 -18.766 1 93.5 210 GLU B CA 1
ATOM 3577 C C . GLU B 1 210 ? -6.789 1.221 -19.281 1 93.5 210 GLU B C 1
ATOM 3579 O O . GLU B 1 210 ? -6.02 0.763 -20.125 1 93.5 210 GLU B O 1
ATOM 3584 N N . GLU B 1 211 ? -6.664 2.344 -18.797 1 87.94 211 GLU B N 1
ATOM 3585 C CA . GLU B 1 211 ? -5.641 3.281 -19.25 1 87.94 211 GLU B CA 1
ATOM 3586 C C . GLU B 1 211 ? -4.27 2.906 -18.688 1 87.94 211 GLU B C 1
ATOM 3588 O O . GLU B 1 211 ? -3.248 3.109 -19.344 1 87.94 211 GLU B O 1
ATOM 3593 N N . LEU B 1 212 ? -4.293 2.385 -17.516 1 86.56 212 LEU B N 1
ATOM 3594 C CA . LEU B 1 212 ? -3.025 2.131 -16.844 1 86.56 212 LEU B CA 1
ATOM 3595 C C . LEU B 1 212 ? -2.818 0.638 -16.609 1 86.56 212 LEU B C 1
ATOM 3597 O O . LEU B 1 212 ? -3.768 -0.086 -16.297 1 86.56 212 LEU B O 1
ATOM 3601 N N . VAL B 1 213 ? -1.63 0.235 -16.672 1 88.56 213 VAL B N 1
ATOM 3602 C CA . VAL B 1 213 ? -1.263 -1.14 -16.344 1 88.56 213 VAL B CA 1
ATOM 3603 C C . VAL B 1 213 ? -1.288 -1.338 -14.828 1 88.56 213 VAL B C 1
ATOM 3605 O O . VAL B 1 213 ? -0.825 -0.478 -14.078 1 88.56 213 VAL B O 1
ATOM 3608 N N . GLN B 1 214 ? -1.862 -2.424 -14.477 1 87.12 214 GLN B N 1
ATOM 3609 C CA . GLN B 1 214 ? -1.84 -2.791 -13.062 1 87.12 214 GLN B CA 1
ATOM 3610 C C . GLN B 1 214 ? -0.579 -3.578 -12.719 1 87.12 214 GLN B C 1
ATOM 3612 O O . GLN B 1 214 ? -0.321 -4.633 -13.305 1 87.12 214 GLN B O 1
ATOM 3617 N N . THR B 1 215 ? 0.122 -3.023 -11.734 1 84.38 215 THR B N 1
ATOM 3618 C CA . THR B 1 215 ? 1.409 -3.646 -11.453 1 84.38 215 THR B CA 1
ATOM 3619 C C . THR B 1 215 ? 1.444 -4.188 -10.023 1 84.38 215 THR B C 1
ATOM 3621 O O . THR B 1 215 ? 2.469 -4.703 -9.578 1 84.38 215 THR B O 1
ATOM 3624 N N . SER B 1 216 ? 0.369 -4.035 -9.359 1 83.56 216 SER B N 1
ATOM 3625 C CA . SER B 1 216 ? 0.291 -4.562 -8 1 83.56 216 SER B CA 1
ATOM 3626 C C . SER B 1 216 ? -0.835 -5.582 -7.867 1 83.56 216 SER B C 1
ATOM 3628 O O . SER B 1 216 ? -1.904 -5.414 -8.461 1 83.56 216 SER B O 1
ATOM 3630 N N . TYR B 1 217 ? -0.527 -6.52 -7.086 1 88.19 217 TYR B N 1
ATOM 3631 C CA . TYR B 1 217 ? -1.547 -7.516 -6.785 1 88.19 217 TYR B CA 1
ATOM 3632 C C . TYR B 1 217 ? -2.695 -6.902 -5.996 1 88.19 217 TYR B C 1
ATOM 3634 O O . TYR B 1 217 ? -2.484 -6 -5.18 1 88.19 217 TYR B O 1
ATOM 3642 N N . SER B 1 218 ? -3.875 -7.43 -6.27 1 86.38 218 SER B N 1
ATOM 3643 C CA . SER B 1 218 ? -5.062 -7.062 -5.512 1 86.38 218 SER B CA 1
ATOM 3644 C C . SER B 1 218 ? -6.047 -8.227 -5.426 1 86.38 218 SER B C 1
ATOM 3646 O O . SER B 1 218 ? -6.305 -8.898 -6.426 1 86.38 218 SER B O 1
ATOM 3648 N N . MET B 1 219 ? -6.59 -8.367 -4.273 1 85.62 219 MET B N 1
ATOM 3649 C CA . MET B 1 219 ? -7.582 -9.422 -4.082 1 85.62 219 MET B CA 1
ATOM 3650 C C . MET B 1 219 ? -8.852 -9.125 -4.883 1 85.62 219 MET B C 1
ATOM 3652 O O . MET B 1 219 ? -9.562 -10.047 -5.277 1 85.62 219 MET B O 1
ATOM 3656 N N . GLN B 1 220 ? -9.062 -7.918 -5.141 1 85.88 220 GLN B N 1
ATOM 3657 C CA . GLN B 1 220 ? -10.273 -7.512 -5.852 1 85.88 220 GLN B CA 1
ATOM 3658 C C . GLN B 1 220 ? -10.156 -7.797 -7.344 1 85.88 220 GLN B C 1
ATOM 3660 O O . GLN B 1 220 ? -11.164 -7.852 -8.055 1 85.88 220 GLN B O 1
ATOM 3665 N N . ARG B 1 221 ? -8.93 -7.973 -7.781 1 92 221 ARG B N 1
ATOM 3666 C CA . ARG B 1 221 ? -8.664 -8.273 -9.188 1 92 221 ARG B CA 1
ATOM 3667 C C . ARG B 1 221 ? -8.172 -9.711 -9.352 1 92 221 ARG B C 1
ATOM 3669 O O . ARG B 1 221 ? -7.109 -9.938 -9.93 1 92 221 ARG B O 1
ATOM 3676 N N . THR B 1 222 ? -8.922 -10.594 -8.836 1 94.75 222 THR B N 1
ATOM 3677 C CA . THR B 1 222 ? -8.547 -12 -8.867 1 94.75 222 THR B CA 1
ATOM 3678 C C . THR B 1 222 ? -9.703 -12.859 -9.367 1 94.75 222 THR B C 1
ATOM 3680 O O . THR B 1 222 ? -10.859 -12.625 -9 1 94.75 222 THR B O 1
ATOM 3683 N N . TYR B 1 223 ? -9.438 -13.727 -10.234 1 96.56 223 TYR B N 1
ATOM 3684 C CA . TYR B 1 223 ? -10.383 -14.742 -10.695 1 96.56 223 TYR B CA 1
ATOM 3685 C C . TYR B 1 223 ? -10.141 -16.078 -10 1 96.56 223 TYR B C 1
ATOM 3687 O O . TYR B 1 223 ? -9.078 -16.688 -10.156 1 96.56 223 TYR B O 1
ATOM 3695 N N . LYS B 1 224 ? -11.062 -16.531 -9.266 1 95.12 224 LYS B N 1
ATOM 3696 C CA . LYS B 1 224 ? -10.93 -17.797 -8.539 1 95.12 224 LYS B CA 1
ATOM 3697 C C . LYS B 1 224 ? -11.57 -18.938 -9.297 1 95.12 224 LYS B C 1
ATOM 3699 O O . LYS B 1 224 ? -12.758 -18.891 -9.641 1 95.12 224 LYS B O 1
ATOM 3704 N N . ILE B 1 225 ? -10.789 -19.938 -9.516 1 96 225 ILE B N 1
ATOM 3705 C CA . ILE B 1 225 ? -11.305 -21.156 -10.156 1 96 225 ILE B CA 1
ATOM 3706 C C . ILE B 1 225 ? -11.805 -22.125 -9.094 1 96 225 ILE B C 1
ATOM 3708 O O . ILE B 1 225 ? -11.312 -22.125 -7.965 1 96 225 ILE B O 1
ATOM 3712 N N . PRO B 1 226 ? -12.82 -22.922 -9.484 1 95.38 226 PRO B N 1
ATOM 3713 C CA . PRO B 1 226 ? -13.227 -23.969 -8.547 1 95.38 226 PRO B CA 1
ATOM 3714 C C . PRO B 1 226 ? -12.094 -24.938 -8.203 1 95.38 226 PRO B C 1
ATOM 3716 O O . PRO B 1 226 ? -11.133 -25.062 -8.977 1 95.38 226 PRO B O 1
ATOM 3719 N N . ASP B 1 227 ? -12.227 -25.547 -7.059 1 96 227 ASP B N 1
ATOM 3720 C CA . ASP B 1 227 ? -11.234 -26.547 -6.676 1 96 227 ASP B CA 1
ATOM 3721 C C . ASP B 1 227 ? -11.148 -27.656 -7.723 1 96 227 ASP B C 1
ATOM 3723 O O . ASP B 1 227 ? -12.164 -28.125 -8.234 1 96 227 ASP B O 1
ATOM 3727 N N . LEU B 1 228 ? -9.984 -28 -8.047 1 97.06 228 LEU B N 1
ATOM 3728 C CA . LEU B 1 228 ? -9.742 -29.031 -9.031 1 97.06 228 LEU B CA 1
ATOM 3729 C C . LEU B 1 228 ? -9.328 -30.344 -8.352 1 97.06 228 LEU B C 1
ATOM 3731 O O . LEU B 1 228 ? -8.641 -30.312 -7.328 1 97.06 228 LEU B O 1
ATOM 3735 N N . TYR B 1 229 ? -9.695 -31.422 -8.961 1 96.31 229 TYR B N 1
ATOM 3736 C CA . TYR B 1 229 ? -9.406 -32.75 -8.406 1 96.31 229 TYR B CA 1
ATOM 3737 C C . TYR B 1 229 ? -8.719 -33.625 -9.438 1 96.31 229 TYR B C 1
ATOM 3739 O O . TYR B 1 229 ? -9.188 -33.75 -10.57 1 96.31 229 TYR B O 1
ATOM 3747 N N . VAL B 1 230 ? -7.656 -34.219 -9.062 1 95.5 230 VAL B N 1
ATOM 3748 C CA . VAL B 1 230 ? -6.973 -35.188 -9.922 1 95.5 230 VAL B CA 1
ATOM 3749 C C . VAL B 1 230 ? -7.16 -36.594 -9.375 1 95.5 230 VAL B C 1
ATOM 3751 O O . VAL B 1 230 ? -7.18 -36.812 -8.164 1 95.5 230 VAL B O 1
ATOM 3754 N N . PHE B 1 231 ? -7.227 -37.594 -10.281 1 94.56 231 PHE B N 1
ATOM 3755 C CA . PHE B 1 231 ? -7.504 -38.969 -9.914 1 94.56 231 PHE B CA 1
ATOM 3756 C C . PHE B 1 231 ? -6.449 -39.906 -10.477 1 94.56 231 PHE B C 1
ATOM 3758 O O . PHE B 1 231 ? -5.91 -39.688 -11.562 1 94.56 231 PHE B O 1
ATOM 3765 N N . PRO B 1 232 ? -6.062 -41 -9.773 1 91.38 232 PRO B N 1
ATOM 3766 C CA . PRO B 1 232 ? -5.203 -42.031 -10.375 1 91.38 232 PRO B CA 1
ATOM 3767 C C . PRO B 1 232 ? -5.855 -42.719 -11.57 1 91.38 232 PRO B C 1
ATOM 3769 O O . PRO B 1 232 ? -7.082 -42.719 -11.688 1 91.38 232 PRO B O 1
ATOM 3772 N N . PRO B 1 233 ? -5.039 -43.25 -12.469 1 86.56 233 PRO B N 1
ATOM 3773 C CA . PRO B 1 233 ? -5.613 -43.938 -13.625 1 86.56 233 PRO B CA 1
ATOM 3774 C C . PRO B 1 233 ? -6.426 -45.156 -13.242 1 86.56 233 PRO B C 1
ATOM 3776 O O . PRO B 1 233 ? -6.109 -45.844 -12.25 1 86.56 233 PRO B O 1
ATOM 3779 N N . GLY B 1 234 ? -7.703 -45.312 -13.508 1 72.38 234 GLY B N 1
ATOM 3780 C CA . GLY B 1 234 ? -8.539 -46.469 -13.234 1 72.38 234 GLY B CA 1
ATOM 3781 C C . GLY B 1 234 ? -7.867 -47.781 -13.594 1 72.38 234 GLY B C 1
ATOM 3782 O O . GLY B 1 234 ? -7.055 -47.844 -14.516 1 72.38 234 GLY B O 1
ATOM 3783 N N . ASN B 1 235 ? -7.504 -48.656 -12.602 1 56.28 235 ASN B N 1
ATOM 3784 C CA . ASN B 1 235 ? -7.145 -50.062 -12.906 1 56.28 235 ASN B CA 1
ATOM 3785 C C . ASN B 1 235 ? -8.117 -50.688 -13.898 1 56.28 235 ASN B C 1
ATOM 3787 O O . ASN B 1 235 ? -9.305 -50.844 -13.602 1 56.28 235 ASN B O 1
ATOM 3791 N N . ASP B 1 236 ? -8.18 -50.375 -15.109 1 46.38 236 ASP B N 1
ATOM 3792 C CA . ASP B 1 236 ? -8.852 -51.344 -15.984 1 46.38 236 ASP B CA 1
ATOM 3793 C C . ASP B 1 236 ? -8.312 -52.75 -15.773 1 46.38 236 ASP B C 1
ATOM 3795 O O . ASP B 1 236 ? -8.5 -53.625 -16.625 1 46.38 236 ASP B O 1
ATOM 3799 N N . GLU B 1 237 ? -7.555 -53.125 -14.773 1 41.75 237 GLU B N 1
ATOM 3800 C CA . GLU B 1 237 ? -7.195 -54.562 -14.836 1 41.75 237 GLU B CA 1
ATOM 3801 C C . GLU B 1 237 ? -8.43 -55.438 -14.695 1 41.75 237 GLU B C 1
ATOM 3803 O O . GLU B 1 237 ? -8.312 -56.656 -14.594 1 41.75 237 GLU B O 1
ATOM 3808 N N . ASP B 1 238 ? -9.648 -55 -14.352 1 38.53 238 ASP B N 1
ATOM 3809 C CA . ASP B 1 238 ? -10.531 -56.156 -14.258 1 38.53 238 ASP B CA 1
ATOM 3810 C C . ASP B 1 238 ? -10.781 -56.781 -15.633 1 38.53 238 ASP B C 1
ATOM 3812 O O . ASP B 1 238 ? -11.68 -57.594 -15.797 1 38.53 238 ASP B O 1
ATOM 3816 N N . GLU B 1 239 ? -9.93 -56.562 -16.734 1 30.02 239 GLU B N 1
ATOM 3817 C CA . GLU B 1 239 ? -10.055 -57.75 -17.578 1 30.02 239 GLU B CA 1
ATOM 3818 C C . GLU B 1 239 ? -9.148 -58.875 -17.078 1 30.02 239 GLU B C 1
ATOM 3820 O O . GLU B 1 239 ? -8.031 -58.594 -16.625 1 30.02 239 GLU B O 1
#

Sequence (478 aa):
MDIHNTIEDRVLNVVHEIFDSIEKAGRPDKPCTCYQCRLDTACYVLNRLPPRYVISSRGVARSESETLEKQQEDADIVSLVYEGLNKIAKSMRPHFSHTPGDKTSPSIIKGPVYNIPTIIGRVFNGINFEPISNIDVMLLEDGSLATMIDPNWQNPYRLIPNTAGTFTFWPKPQKAYKVGEQKNFNFAIVIKAEGFESLQHFFSISVVSEELVQTSYSMQRTYKIPDLYVFPPGNDEDEMDIHNTIEDRVLNVVHEIFDSIEKAGRPDKPCTCYQCRLDTACYVLNRLPPRYVISSRGVARSESETLEKQQEDADIVSLVYEGLNKIAKSMRPHFSHTPGDKTSPSIIKGPVYNIPTIIGRVFNGINFEPISNIDVMLLEDGSLATMIDPNWQNPYRLIPNTAGTFTFWPKPQKAYKVGEQKNFNFAIVIKAEGFESLQHFFSISVVSEELVQTSYSMQRTYKIPDLYVFPPGNDEDE

Solvent-accessible surface area (backbone atoms only — not comparable to full-atom values): 25886 Å² total; per-residue (Å²): 114,41,79,28,49,55,49,58,50,52,46,47,50,54,47,51,51,52,42,51,51,52,59,70,64,59,53,89,85,53,67,79,65,17,47,65,53,48,51,52,23,38,39,53,35,51,50,72,42,81,52,43,51,30,73,32,27,65,44,46,17,34,52,51,39,50,53,70,70,35,65,62,55,56,54,52,50,51,53,38,41,52,53,27,45,54,53,50,55,74,52,62,62,83,76,54,84,72,53,77,71,49,72,68,67,75,66,86,52,76,44,30,19,28,59,53,48,31,36,36,37,36,36,24,32,59,84,80,65,42,56,39,53,78,41,50,39,32,50,24,41,82,86,36,79,45,57,45,62,47,82,56,31,47,72,60,33,71,25,42,74,85,16,62,12,30,43,37,41,37,44,39,65,40,84,39,92,45,65,67,44,73,47,76,45,50,36,32,41,39,34,74,42,92,74,38,44,70,44,76,48,77,51,72,47,79,34,57,16,29,55,59,63,76,53,52,75,49,76,87,46,50,46,76,51,73,78,38,67,42,41,60,68,76,77,69,62,88,111,116,40,78,28,49,55,49,58,50,53,44,48,50,52,47,50,52,52,42,50,50,52,59,71,65,59,52,90,85,55,68,80,66,16,46,65,53,49,50,52,22,37,40,52,35,52,51,73,41,82,52,45,52,30,74,33,28,66,44,47,17,32,53,53,39,51,53,68,69,36,64,62,54,55,54,51,49,52,52,38,39,53,54,28,44,54,54,50,54,73,53,62,62,84,77,55,84,71,52,77,71,49,71,68,67,75,66,86,52,77,43,29,19,29,60,53,50,31,37,37,36,34,36,24,31,57,84,79,66,42,55,39,52,76,39,52,39,33,50,24,42,81,86,35,78,45,58,43,60,47,80,55,30,47,70,59,33,71,25,41,74,84,17,61,12,31,46,37,41,36,44,39,64,41,85,39,92,44,65,68,43,72,47,76,45,49,36,30,40,39,33,73,41,91,74,37,44,70,43,78,48,76,51,72,49,78,34,58,17,31,55,58,63,75,53,54,74,48,77,88,45,50,45,76,51,73,78,39,67,42,41,61,65,75,77,68,62,88,110

InterPro domains:
  IPR019657 Late competence development protein ComFB [PF10719] (4-90)

Radius of gyration: 26.22 Å; Cα contacts (8 Å, |Δi|>4): 928; chains: 2; bounding box: 65×110×59 Å

Foldseek 3Di:
DDKDWCVLVVLLVLLLVVLVVQVVVPDPPGFQSAQVLSVQLSVQLVVVDDTQIDDDPVSVVVVVVVVVVCPVVNVSSNVSSVVSSVVCRVVPDVQDPSPHPNNDDPPFDWAQWWFAFKEKEFEAAPPPRWGDFQWWKAKDWPRHGAAAQDSVFDGRDGGHPVCRRMHMTGGHIGHDDDFFDKDKIKMWMWTDDPQWDIDIDIDIDITTTDGTHDDDHDPVRYHYDYYHYIYGDPPPPPD/DDKDWCVLVVLLVLLLVVLVVQVVVPDPPGFQSAQVLSVQLSVQLVVVDDTQIDDDPVSVVVVVVVVVVPPVVNVSSNVSSVVSSVVCRVVPDVQDPSDHPNNDDPPFDWAQWWFAFKEKEFEAAPPPRWGDFQWWKAKDWPRHGAAAQDSVFDGRDGGHPVCRRMHMTGGHIGHDDDFFDKDKIKMWMWTDDPQWDIDIDIDIDITTTDGTHDDDHDPVRYHYDYYHYIYGDPPPVPD

Organism: Gracilinema caldarium (strain ATCC 51460 / DSM 7334 / H1) (NCBI:txid744872)

Secondary structure (DSSP, 8-state):
-B-EEHHHHHHHHHHHHHHHHHHHHT-TTPPP-SHHHHHHHHHHHHTTS---EE-SHHHHHHHHHHHHH-HHHHHHHHHHHHHHHHHHHHT--TTS---TT--S-----EEEEE-PPEEEEEEEETTT-PBP-S-EEEEEETTEEPPBSSTTS-SSEEP-GGGTTEEEE-BPPEE-SSTT-EEEEEEEEEE--TTS--EEEEEEEEEE-EEE---B--GGGEEEPPPEEE------TT-/-B-EEHHHHHHHHHHHHHHHHHHHHT-TTPPP-SHHHHHHHHHHHHTTS---EE-SHHHHHHHHHHHHH-HHHHHHHHHHHHHHHHHHHHT--TTS---TT--S-----EEEEE-PPEEEEEEEETTT-PBP-S-EEEEEETTEEPPBSSTTS-SSEEP-GGGTTEEEE-BPPEE-SSTT-EEEEEEEEEE--TTS--EEEEEEEEEE-EEE---B--GGGEEEPPPEEE------TT-

pLDDT: mean 87.76, std 13.77, range [30.02, 98.69]

Nearest PDB structures (foldseek):
  6vfw-assembly1_C  TM=3.727E-01  e=4.763E-01  Homo sapiens
  6vfw-assembly2_B  TM=3.740E-01  e=6.818E-01  Homo sapiens
  6vfw-assembly3_E-2  TM=3.570E-01  e=8.158E-01  Homo sapiens
  6vfw-assembly2_D  TM=3.724E-01  e=3.039E+00  Homo sapiens
  8fxr-assembly1_U3  TM=2.728E-01  e=5.206E+00  Agrobacterium phage Milano